Protein AF-A0A918PRM9-F1 (afdb_monomer_lite)

Foldseek 3Di:
DDDDDPVVVVVVVVVVVVVVVVVVVVPPPPQCAQQALQFLVLPADPLCQQLFDGPAPGNVDDDDCVPPLCLVVVLVLLCVLQPVPWDSVLSSCVQPPDDLVVLVVCVVVVVPQPRPGPSVSSVLVSLLSNLVNVLCVQPDDPDPDPPDDDDRDADEDPVSLVSLVVQLVPPPDLSSNLSSLLSNLSNQLRHPPNLVVLVVSCVVCVVSHDPDPSSLVSLQSPLVSCVVVVVLLSNLLSLLVSLQRPSSCVVVSLVSRDADDPVCCVPRRLVVDDALSSNLSSLLSNCSVPNLQVSLLSNCVSAVAHSSNSSSLSNNNSVQSSVLVVDDQDDALVCLLQVSLPSGDLVNQVVLVVSLVVCRYNQSLSSLLSNLLSCSSVLVLVVSLVSLVPDDCVSRPDPLSNVSSLLSNLSSLLSVDPLPDCVSVVVCLVSLCCLPPVVVVVCVVPVVSNRCVVVLLSVLSNQLNSVVVVVNNVSNVLSDDDDDPDVVSVVVSVVVD

pLDDT: mean 87.54, std 14.62, range [32.34, 98.88]

Radius of gyration: 29.49 Å; chains: 1; bounding box: 66×76×80 Å

Organism: NCBI:txid346377

Sequence (497 aa):
MKKLSLKKWLVLSSALLLAGYAIVKACSDIYFYPNSNFTPEAFVEEDYRPLLLSSDFFYTGYDDIHNERFNESIVSQWSDYLGHNVDKQLIDSVLFRADSSLMVSWKSNFEAFPIQSPKAKAANMLDFMLIAKQVETASVNHQIYYWQERDVIRLEEEVLFEQIEKRFRTADHSFMKQRYWFQLIKAYFYSADKQGEIEPFFAATKDQMPKDDLYYQAMSYLAGAYYKQRDFVQSNVLYAEVFDQCTPLRKVALYSYHPQELEVFLQETLPQAKDNELLCALWALQGYYTEELPAIEAIHAIQADSPHLSYLLSRLINKQEWNIQAVNKEESFAENKTSPYTQVDKSMLPIIQKIADAEDTEKPEMWYLALGYMYMMDGQYQKSQDIYQAVSPDLLSSPLAKSQLRLLKLLTSLHMLTGESDEEIERLSEDLRWLYFDLPNETAEGMQDFRYELAFDWSQDFLSTYYKSKNNPIMEELFKGYEAIPAITKMIMAIIM

Secondary structure (DSSP, 8-state):
-----HHHHHHHHHHHHHHHHHHHHHS---------SS-GGGTS-GGGGGGS--SSSSTT-----TTTTTHHHHHHHHHHHHTS-S-HHHHHIIIII--HHHHHHHHHSGGG----S-HHHHHHHHHHHHHHHHHHHHH----SSTTSPP----B--HHHHHHHHHHHHH--SHHHHHHHHHHHHHHHHHBSS-GGGHHHHHHHHGGGS--SHHHHHHHHHHHHHHHHTT-HHHHHHHHHHHHHH-GGGHHHHHHH-----HHHIIIIIGGG--SHHHHHHHHHHHHHHS-HHHHHHHHHHH-TT-THHHHHHHHHHHHHHHHHHTSPPPSSHHHHHHSGGGGS-TTHHHHHHHHHHH--SS-HHHHHHHHHHHHHHTT-HHHHHHHHHHS-GGG--SHHHHHHHHHHHHHHHHHH--SS-THHHHTTHHHHHIIIIIHHHHGGGT-TT---HHHHHHHHHHHHHHHHHTT-HHHHHHT---S---HHHHHHHHHH-

Structure (mmCIF, N/CA/C/O backbone):
data_AF-A0A918PRM9-F1
#
_entry.id   AF-A0A918PRM9-F1
#
loop_
_atom_site.group_PDB
_atom_site.id
_atom_site.type_symbol
_atom_site.label_atom_id
_atom_site.label_alt_id
_atom_site.label_comp_id
_atom_site.label_asym_id
_atom_site.label_entity_id
_atom_site.label_seq_id
_atom_site.pdbx_PDB_ins_code
_atom_site.Cartn_x
_atom_site.Cartn_y
_atom_site.Cartn_z
_atom_site.occupancy
_atom_site.B_iso_or_equiv
_atom_site.auth_seq_id
_atom_site.auth_comp_id
_atom_site.auth_asym_id
_atom_site.auth_atom_id
_atom_site.pdbx_PDB_model_num
ATOM 1 N N . MET A 1 1 ? -17.513 58.852 -29.936 1.00 41.22 1 MET A N 1
ATOM 2 C CA . MET A 1 1 ? -16.833 57.568 -29.643 1.00 41.22 1 MET A CA 1
ATOM 3 C C . MET A 1 1 ? -15.421 57.621 -30.217 1.00 41.22 1 MET A C 1
ATOM 5 O O . MET A 1 1 ? -15.276 57.700 -31.431 1.00 41.22 1 MET A O 1
ATOM 9 N N . LYS A 1 2 ? -14.379 57.703 -29.376 1.00 47.62 2 LYS A N 1
ATOM 10 C CA . LYS A 1 2 ? -12.984 57.771 -29.849 1.00 47.62 2 LYS A CA 1
ATOM 11 C C . LYS A 1 2 ? -12.553 56.374 -30.304 1.00 47.62 2 LYS A C 1
ATOM 13 O O . LYS A 1 2 ? -12.533 55.459 -29.489 1.00 47.62 2 LYS A O 1
ATOM 18 N N . LYS A 1 3 ? -12.237 56.213 -31.595 1.00 53.50 3 LYS A N 1
ATOM 19 C CA . LYS A 1 3 ? -11.688 54.968 -32.155 1.00 53.50 3 LYS A CA 1
ATOM 20 C C . LYS A 1 3 ? -10.365 54.663 -31.447 1.00 53.50 3 LYS A C 1
ATOM 22 O O . LYS A 1 3 ? -9.384 55.378 -31.650 1.00 53.50 3 LYS A O 1
ATOM 27 N N . LEU A 1 4 ? -10.342 53.647 -30.582 1.00 51.38 4 LEU A N 1
ATOM 28 C CA . LEU A 1 4 ? -9.081 53.106 -30.079 1.00 51.38 4 LEU A CA 1
ATOM 29 C C . LEU A 1 4 ? -8.296 52.560 -31.276 1.00 51.38 4 LEU A C 1
ATOM 31 O O . LEU A 1 4 ? -8.842 51.818 -32.090 1.00 51.38 4 LEU A O 1
ATOM 35 N N . SER A 1 5 ? -7.031 52.964 -31.409 1.00 73.06 5 SER A N 1
ATOM 36 C CA . SER A 1 5 ? -6.178 52.489 -32.496 1.00 73.06 5 SER A CA 1
ATOM 37 C C . SER A 1 5 ? -5.883 50.997 -32.328 1.00 73.06 5 SER A C 1
ATOM 39 O O . SER A 1 5 ? -5.757 50.508 -31.205 1.00 73.06 5 SER A O 1
ATOM 41 N N . LEU A 1 6 ? -5.734 50.284 -33.448 1.00 64.50 6 LEU A N 1
ATOM 42 C CA . LEU A 1 6 ? -5.454 48.841 -33.507 1.00 64.50 6 LEU A CA 1
ATOM 43 C C . LEU A 1 6 ? -4.282 48.418 -32.596 1.00 64.50 6 LEU A C 1
ATOM 45 O O . LEU A 1 6 ? -4.310 47.356 -31.987 1.00 64.50 6 LEU A O 1
ATOM 49 N N . LYS A 1 7 ? -3.282 49.298 -32.439 1.00 61.88 7 LYS A N 1
ATOM 50 C CA . LYS A 1 7 ? -2.130 49.097 -31.546 1.00 61.88 7 LYS A CA 1
ATOM 51 C C . LYS A 1 7 ? -2.525 48.976 -30.071 1.00 61.88 7 LYS A C 1
ATOM 53 O O . LYS A 1 7 ? -1.915 48.201 -29.350 1.00 61.88 7 LYS A O 1
ATOM 58 N N . LYS A 1 8 ? -3.543 49.715 -29.616 1.00 68.75 8 LYS A N 1
ATOM 59 C CA . LYS A 1 8 ? -4.032 49.624 -28.230 1.00 68.75 8 LYS A CA 1
ATOM 60 C C . LYS A 1 8 ? -4.811 48.334 -27.989 1.00 68.75 8 LYS A C 1
ATOM 62 O O . LYS A 1 8 ? -4.702 47.786 -26.903 1.00 68.75 8 LYS A O 1
ATOM 67 N N . TRP A 1 9 ? -5.535 47.845 -28.998 1.00 71.56 9 TRP A N 1
ATOM 68 C CA . TRP A 1 9 ? -6.192 46.538 -28.943 1.00 71.56 9 TRP A CA 1
ATOM 69 C C . TRP A 1 9 ? -5.181 45.397 -28.885 1.00 71.56 9 TRP A C 1
ATOM 71 O O . TRP A 1 9 ? -5.321 44.554 -28.015 1.00 71.56 9 TRP A O 1
ATOM 81 N N . LEU A 1 10 ? -4.130 45.436 -29.713 1.00 68.12 10 LEU A N 1
ATOM 82 C CA . LEU A 1 10 ? -3.052 44.439 -29.697 1.00 68.12 10 LEU A CA 1
ATOM 83 C C . LEU A 1 10 ? -2.352 44.356 -28.335 1.00 68.12 10 LEU A C 1
ATOM 85 O O . LEU A 1 10 ? -2.184 43.266 -27.803 1.00 68.12 10 LEU A O 1
ATOM 89 N N . VAL A 1 11 ? -2.014 45.500 -27.731 1.00 75.69 11 VAL A N 1
ATOM 90 C CA . VAL A 1 11 ? -1.387 45.529 -26.398 1.00 75.69 11 VAL A CA 1
ATOM 91 C C . VAL A 1 11 ? -2.332 44.988 -25.320 1.00 75.69 11 VAL A C 1
ATOM 93 O O . VAL A 1 11 ? -1.894 44.225 -24.464 1.00 75.69 11 VAL A O 1
ATOM 96 N N . LEU A 1 12 ? -3.626 45.325 -25.375 1.00 71.06 12 LEU A N 1
ATOM 97 C CA . LEU A 1 12 ? -4.624 44.791 -24.442 1.00 71.06 12 LEU A CA 1
ATOM 98 C C . LEU A 1 12 ? -4.836 43.281 -24.616 1.00 71.06 12 LEU A C 1
ATOM 100 O O . LEU A 1 12 ? -4.897 42.572 -23.618 1.00 71.06 12 LEU A O 1
ATOM 104 N N . SER A 1 13 ? -4.898 42.774 -25.850 1.00 66.19 13 SER A N 1
ATOM 105 C CA . SER A 1 13 ? -5.027 41.337 -26.114 1.00 66.19 13 SER A CA 1
ATOM 106 C C . SER A 1 13 ? -3.778 40.560 -25.705 1.00 66.19 13 SER A C 1
ATOM 108 O O . SER A 1 13 ? -3.904 39.486 -25.131 1.00 66.19 13 SER A O 1
ATOM 110 N N . SER A 1 14 ? -2.577 41.107 -25.919 1.00 68.19 14 SER A N 1
ATOM 111 C CA . SER A 1 14 ? -1.327 40.478 -25.474 1.00 68.19 14 SER A CA 1
ATOM 112 C C . SER A 1 14 ? -1.199 40.474 -23.950 1.00 68.19 14 SER A C 1
ATOM 114 O O . SER A 1 14 ? -0.758 39.481 -23.384 1.00 68.19 14 SER A O 1
ATOM 116 N N . ALA A 1 15 ? -1.633 41.542 -23.271 1.00 69.31 15 ALA A N 1
ATOM 117 C CA . ALA A 1 15 ? -1.662 41.592 -21.810 1.00 69.31 15 ALA A CA 1
ATOM 118 C C . ALA A 1 15 ? -2.692 40.616 -21.215 1.00 69.31 15 ALA A C 1
ATOM 120 O O . ALA A 1 15 ? -2.407 39.976 -20.208 1.00 69.31 15 ALA A O 1
ATOM 121 N N . LEU A 1 16 ? -3.858 40.456 -21.853 1.00 69.00 16 LEU A N 1
ATOM 122 C CA . LEU A 1 16 ? -4.874 39.477 -21.454 1.00 69.00 16 LEU A CA 1
ATOM 123 C C . LEU A 1 16 ? -4.431 38.032 -21.718 1.00 69.00 16 LEU A C 1
ATOM 125 O O . LEU A 1 16 ? -4.710 37.168 -20.896 1.00 69.00 16 LEU A O 1
ATOM 129 N N . LEU A 1 17 ? -3.704 37.770 -22.809 1.00 65.56 17 LEU A N 1
ATOM 130 C CA . LEU A 1 17 ? -3.106 36.459 -23.084 1.00 65.56 17 LEU A CA 1
ATOM 131 C C . LEU A 1 17 ? -1.989 36.121 -22.090 1.00 65.56 17 LEU A C 1
ATOM 133 O O . LEU A 1 17 ? -1.931 34.994 -21.616 1.00 65.56 17 LEU A O 1
ATOM 137 N N . LEU A 1 18 ? -1.145 37.089 -21.721 1.00 61.16 18 LEU A N 1
ATOM 138 C CA . LEU A 1 18 ? -0.106 36.902 -20.701 1.00 61.16 18 LEU A CA 1
ATOM 139 C C . LEU A 1 18 ? -0.696 36.712 -19.299 1.00 61.16 18 LEU A C 1
ATOM 141 O O . LEU A 1 18 ? -0.214 35.868 -18.552 1.00 61.16 18 LEU A O 1
ATOM 145 N N . ALA A 1 19 ? -1.749 37.455 -18.948 1.00 59.47 19 ALA A N 1
ATOM 146 C CA . ALA A 1 19 ? -2.462 37.269 -17.688 1.00 59.47 19 ALA A CA 1
ATOM 147 C C . ALA A 1 19 ? -3.214 35.929 -17.659 1.00 59.47 19 ALA A C 1
ATOM 149 O O . ALA A 1 19 ? -3.168 35.233 -16.653 1.00 59.47 19 ALA A O 1
ATOM 150 N N . GLY A 1 20 ? -3.841 35.531 -18.771 1.00 57.53 20 GLY A N 1
ATOM 151 C CA . GLY A 1 20 ? -4.471 34.220 -18.926 1.00 57.53 20 GLY A CA 1
ATOM 152 C C . GLY A 1 20 ? -3.460 33.079 -18.823 1.00 57.53 20 GLY A C 1
ATOM 153 O O . GLY A 1 20 ? -3.695 32.136 -18.083 1.00 57.53 20 GLY A O 1
ATOM 154 N N . TYR A 1 21 ? -2.300 33.201 -19.473 1.00 51.94 21 TYR A N 1
ATOM 155 C CA . TYR A 1 21 ? -1.199 32.243 -19.357 1.00 51.94 21 TYR A CA 1
ATOM 156 C C . TYR A 1 21 ? -0.639 32.178 -17.931 1.00 51.94 21 TYR A C 1
ATOM 158 O O . TYR A 1 21 ? -0.395 31.091 -17.425 1.00 51.94 21 TYR A O 1
ATOM 166 N N . ALA A 1 22 ? -0.483 33.316 -17.249 1.00 43.38 22 ALA A N 1
ATOM 167 C CA . ALA A 1 22 ? -0.034 33.350 -15.858 1.00 43.38 22 ALA A CA 1
ATOM 168 C C . ALA A 1 22 ? -1.055 32.724 -14.894 1.00 43.38 22 ALA A C 1
ATOM 170 O O . ALA A 1 22 ? -0.648 32.055 -13.954 1.00 43.38 22 ALA A O 1
ATOM 171 N N . ILE A 1 23 ? -2.360 32.895 -15.139 1.00 51.12 23 ILE A N 1
ATOM 172 C CA . ILE A 1 23 ? -3.428 32.255 -14.356 1.00 51.12 23 ILE A CA 1
ATOM 173 C C . ILE A 1 23 ? -3.482 30.751 -14.646 1.00 51.12 23 ILE A C 1
ATOM 175 O O . ILE A 1 23 ? -3.552 29.968 -13.712 1.00 51.12 23 ILE A O 1
ATOM 179 N N . VAL A 1 24 ? -3.371 30.324 -15.909 1.00 50.94 24 VAL A N 1
ATOM 180 C CA . VAL A 1 24 ? -3.314 28.896 -16.272 1.00 50.94 24 VAL A CA 1
ATOM 181 C C . VAL A 1 24 ? -2.068 28.230 -15.685 1.00 50.94 24 VAL A C 1
ATOM 183 O O . VAL A 1 24 ? -2.173 27.138 -15.148 1.00 50.94 24 VAL A O 1
ATOM 186 N N . LYS A 1 25 ? -0.914 28.906 -15.692 1.00 38.50 25 LYS A N 1
ATOM 187 C CA . LYS A 1 25 ? 0.332 28.401 -15.097 1.00 38.50 25 LYS A CA 1
ATOM 188 C C . LYS A 1 25 ? 0.338 28.450 -13.561 1.00 38.50 25 LYS A C 1
ATOM 190 O O . LYS A 1 25 ? 1.081 27.705 -12.938 1.00 38.50 25 LYS A O 1
ATOM 195 N N . ALA A 1 26 ? -0.473 29.319 -12.953 1.00 36.88 26 ALA A N 1
ATOM 196 C CA . ALA A 1 26 ? -0.693 29.364 -11.504 1.00 36.88 26 ALA A CA 1
ATOM 197 C C . ALA A 1 26 ? -1.813 28.416 -11.032 1.00 36.88 26 ALA A C 1
ATOM 199 O O . ALA A 1 26 ? -1.934 28.183 -9.836 1.00 36.88 26 ALA A O 1
ATOM 200 N N . CYS A 1 27 ? -2.625 27.888 -11.954 1.00 37.06 27 CYS A N 1
ATOM 201 C CA . CYS A 1 27 ? -3.660 26.882 -11.695 1.00 37.06 27 CYS A CA 1
ATOM 202 C C . CYS A 1 27 ? -3.309 25.498 -12.257 1.00 37.06 27 CYS A C 1
ATOM 204 O O . CYS A 1 27 ? -4.106 24.574 -12.122 1.00 37.06 27 CYS A O 1
ATOM 206 N N . SER A 1 28 ? -2.141 25.333 -12.876 1.00 32.34 28 SER A N 1
ATOM 207 C CA . SER A 1 28 ? -1.536 24.022 -13.043 1.00 32.34 28 SER A CA 1
ATOM 208 C C . SER A 1 28 ? -0.716 23.754 -11.788 1.00 32.34 28 SER A C 1
ATOM 210 O O . SER A 1 28 ? 0.474 24.075 -11.743 1.00 32.34 28 SER A O 1
ATOM 212 N N . ASP A 1 29 ? -1.344 23.181 -10.765 1.00 32.72 29 ASP A N 1
ATOM 213 C CA . ASP A 1 29 ? -0.601 22.267 -9.906 1.00 32.72 29 ASP A CA 1
ATOM 214 C C . ASP A 1 29 ? -0.132 21.153 -10.845 1.00 32.72 29 ASP A C 1
ATOM 216 O O . ASP A 1 29 ? -0.891 20.265 -11.234 1.00 32.72 29 ASP A O 1
ATOM 220 N N . ILE A 1 30 ? 1.081 21.311 -11.375 1.00 35.06 30 ILE A N 1
ATOM 221 C CA . ILE A 1 30 ? 1.718 20.302 -12.210 1.00 35.06 30 ILE A CA 1
ATOM 222 C C . ILE A 1 30 ? 2.092 19.203 -11.226 1.00 35.06 30 ILE A C 1
ATOM 224 O O . ILE A 1 30 ? 3.171 19.236 -10.639 1.00 35.06 30 ILE A O 1
ATOM 228 N N . TYR A 1 31 ? 1.163 18.277 -10.996 1.00 36.84 31 TYR A N 1
ATOM 229 C CA . TYR A 1 31 ? 1.469 16.998 -10.379 1.00 36.84 31 TYR A CA 1
ATOM 230 C C . TYR A 1 31 ? 2.534 16.349 -11.255 1.00 36.84 31 TYR A C 1
ATOM 232 O O . TYR A 1 31 ? 2.271 15.927 -12.383 1.00 36.84 31 TYR A O 1
ATOM 240 N N . PHE A 1 32 ? 3.773 16.392 -10.778 1.00 43.69 32 PHE A N 1
ATOM 241 C CA . PHE A 1 32 ? 4.922 15.879 -11.497 1.00 43.69 32 PHE A CA 1
ATOM 242 C C . PHE A 1 32 ? 4.991 14.383 -11.215 1.00 43.69 32 PHE A C 1
ATOM 244 O O . PHE A 1 32 ? 5.776 13.921 -10.390 1.00 43.69 32 PHE A O 1
ATOM 251 N N . TYR A 1 33 ? 4.115 13.617 -11.863 1.00 51.03 33 TYR A N 1
ATOM 252 C CA . TYR A 1 33 ? 4.315 12.179 -11.914 1.00 51.03 33 TYR A CA 1
ATOM 253 C C . TYR A 1 33 ? 5.649 11.935 -12.621 1.00 51.03 33 TYR A C 1
ATOM 255 O O . TYR A 1 33 ? 5.865 12.496 -13.699 1.00 51.03 33 TYR A O 1
ATOM 263 N N . PRO A 1 34 ? 6.569 11.151 -12.037 1.00 56.31 34 PRO A N 1
ATOM 264 C CA . PRO A 1 34 ? 7.732 10.722 -12.784 1.00 56.31 34 PRO A CA 1
ATOM 265 C C . PRO A 1 34 ? 7.254 9.981 -14.025 1.00 56.31 34 PRO A C 1
ATOM 267 O O . PRO A 1 34 ? 6.674 8.898 -13.918 1.00 56.31 34 PRO A O 1
ATOM 270 N N . ASN A 1 35 ? 7.496 10.566 -15.198 1.00 71.56 35 ASN A N 1
ATOM 271 C CA . ASN A 1 35 ? 7.352 9.842 -16.449 1.00 71.56 35 ASN A CA 1
ATOM 272 C C . ASN A 1 35 ? 8.240 8.597 -16.336 1.00 71.56 35 ASN A C 1
ATOM 274 O O . ASN A 1 35 ? 9.387 8.675 -15.911 1.00 71.56 35 ASN A O 1
ATOM 278 N N . SER A 1 36 ? 7.709 7.429 -16.641 1.00 84.56 36 SER A N 1
ATOM 279 C CA . SER A 1 36 ? 8.387 6.155 -16.417 1.00 84.56 36 SER A CA 1
ATOM 280 C C . SER A 1 36 ? 8.013 5.226 -17.560 1.00 84.56 36 SER A C 1
ATOM 282 O O . SER A 1 36 ? 6.898 5.308 -18.058 1.00 84.56 36 SER A O 1
ATOM 284 N N . ASN A 1 37 ? 8.924 4.361 -18.000 1.00 89.25 37 ASN A N 1
ATOM 285 C CA . ASN A 1 37 ? 8.579 3.303 -18.948 1.00 89.25 37 ASN A CA 1
ATOM 286 C C . ASN A 1 37 ? 8.136 2.029 -18.239 1.00 89.25 37 ASN A C 1
ATOM 288 O O . ASN A 1 37 ? 7.787 1.072 -18.920 1.00 89.25 37 ASN A O 1
ATOM 292 N N . PHE A 1 38 ? 8.205 1.973 -16.908 1.00 92.06 38 PHE A N 1
ATOM 293 C CA . PHE A 1 38 ? 7.848 0.817 -16.099 1.00 92.06 38 PHE A CA 1
ATOM 294 C C . PHE A 1 38 ? 6.584 1.114 -15.295 1.00 92.06 38 PHE A C 1
ATOM 296 O O . PHE A 1 38 ? 6.655 1.728 -14.234 1.00 92.06 38 PHE A O 1
ATOM 303 N N . THR A 1 39 ? 5.435 0.678 -15.814 1.00 91.94 39 THR A N 1
ATOM 304 C CA . THR A 1 39 ? 4.099 0.926 -15.252 1.00 91.94 39 THR A CA 1
ATOM 305 C C . THR A 1 39 ? 3.840 0.036 -14.029 1.00 91.94 39 THR A C 1
ATOM 307 O O . THR A 1 39 ? 3.601 -1.164 -14.205 1.00 91.94 39 THR A O 1
ATOM 310 N N . PRO A 1 40 ? 3.849 0.564 -12.790 1.00 91.38 40 PRO A N 1
ATOM 311 C CA . PRO A 1 40 ? 3.614 -0.249 -11.599 1.00 91.38 40 PRO A CA 1
ATOM 312 C C . PRO A 1 40 ? 2.209 -0.851 -11.541 1.00 91.38 40 PRO A C 1
ATOM 314 O O . PRO A 1 40 ? 2.041 -1.976 -11.079 1.00 91.38 40 PRO A O 1
ATOM 317 N N . GLU A 1 41 ? 1.203 -0.137 -12.048 1.00 91.75 41 GLU A N 1
ATOM 318 C CA . GLU A 1 41 ? -0.212 -0.530 -12.034 1.00 91.75 41 GLU A CA 1
ATOM 319 C C . GLU A 1 41 ? -0.469 -1.818 -12.837 1.00 91.75 41 GLU A C 1
ATOM 321 O O . GLU A 1 41 ? -1.508 -2.457 -12.691 1.00 91.75 41 GLU A O 1
ATOM 326 N N . ALA A 1 42 ? 0.489 -2.246 -13.668 1.00 91.00 42 ALA A N 1
ATOM 327 C CA . ALA A 1 42 ? 0.426 -3.523 -14.369 1.00 91.00 42 ALA A CA 1
ATOM 328 C C . ALA A 1 42 ? 0.563 -4.735 -13.432 1.00 91.00 42 ALA A C 1
ATOM 330 O O . ALA A 1 42 ? 0.077 -5.814 -13.783 1.00 91.00 42 ALA A O 1
ATOM 331 N N . PHE A 1 43 ? 1.216 -4.561 -12.275 1.00 91.25 43 PHE A N 1
ATOM 332 C CA . PHE A 1 43 ? 1.619 -5.654 -11.383 1.00 91.25 43 PHE A CA 1
ATOM 333 C C . PHE A 1 43 ? 1.375 -5.382 -9.899 1.00 91.25 43 PHE A C 1
ATOM 335 O O . PHE A 1 43 ? 1.355 -6.327 -9.120 1.00 91.25 43 PHE A O 1
ATOM 342 N N . VAL A 1 44 ? 1.211 -4.139 -9.460 1.00 92.94 44 VAL A N 1
ATOM 343 C CA . VAL A 1 44 ? 1.011 -3.819 -8.042 1.00 92.94 44 VAL A CA 1
ATOM 344 C C . VAL A 1 44 ? -0.478 -3.836 -7.711 1.00 92.94 44 VAL A C 1
ATOM 346 O O . VAL A 1 44 ? -1.283 -3.260 -8.434 1.00 92.94 44 VAL A O 1
ATOM 349 N N . GLU A 1 45 ? -0.839 -4.510 -6.618 1.00 91.88 45 GLU A N 1
ATOM 350 C CA . GLU A 1 45 ? -2.222 -4.557 -6.131 1.00 91.88 45 GLU A CA 1
ATOM 351 C C . GLU A 1 45 ? -2.738 -3.163 -5.747 1.00 91.88 45 GLU A C 1
ATOM 353 O O . GLU A 1 45 ? -1.987 -2.324 -5.238 1.00 91.88 45 GLU A O 1
ATOM 358 N N . GLU A 1 46 ? -4.042 -2.938 -5.922 1.00 90.75 46 GLU A N 1
ATOM 359 C CA . GLU A 1 46 ? -4.676 -1.628 -5.708 1.00 90.75 46 GLU A CA 1
ATOM 360 C C . GLU A 1 46 ? -4.449 -1.094 -4.285 1.00 90.75 46 GLU A C 1
ATOM 362 O O . GLU A 1 46 ? -4.179 0.089 -4.083 1.00 90.75 46 GLU A O 1
ATOM 367 N N . ASP A 1 47 ? -4.438 -1.977 -3.286 1.00 92.00 47 ASP A N 1
ATOM 368 C CA . ASP A 1 47 ? -4.218 -1.580 -1.897 1.00 92.00 47 ASP A CA 1
ATOM 369 C C . ASP A 1 47 ? -2.790 -1.042 -1.628 1.00 92.00 47 ASP A C 1
ATOM 371 O O . ASP A 1 47 ? -2.537 -0.419 -0.590 1.00 92.00 47 ASP A O 1
ATOM 375 N N . TYR A 1 48 ? -1.835 -1.296 -2.529 1.00 95.00 48 TYR A N 1
ATOM 376 C CA . TYR A 1 48 ? -0.475 -0.746 -2.494 1.00 95.00 48 TYR A CA 1
ATOM 377 C C . TYR A 1 48 ? -0.294 0.456 -3.424 1.00 95.00 48 TYR A C 1
ATOM 379 O O . TYR A 1 48 ? 0.733 1.134 -3.346 1.00 95.00 48 TYR A O 1
ATOM 387 N N . ARG A 1 49 ? -1.291 0.775 -4.261 1.00 92.81 49 ARG A N 1
ATOM 388 C CA . ARG A 1 49 ? -1.250 1.895 -5.208 1.00 92.81 49 ARG A CA 1
ATOM 389 C C . ARG A 1 49 ? -0.807 3.218 -4.570 1.00 92.81 49 ARG A C 1
ATOM 391 O O . ARG A 1 49 ? 0.021 3.895 -5.174 1.00 92.81 49 ARG A O 1
ATOM 398 N N . PRO A 1 50 ? -1.234 3.606 -3.349 1.00 93.38 50 PRO A N 1
ATOM 399 C CA . PRO A 1 50 ? -0.774 4.862 -2.755 1.00 93.38 50 PRO A CA 1
ATOM 400 C C . PRO A 1 50 ? 0.723 4.913 -2.428 1.00 93.38 50 PRO A C 1
ATOM 402 O O . PRO A 1 50 ? 1.250 6.004 -2.229 1.00 93.38 50 PRO A O 1
ATOM 405 N N . LEU A 1 51 ? 1.393 3.761 -2.351 1.00 94.88 51 LEU A N 1
ATOM 406 C CA . LEU A 1 51 ? 2.798 3.625 -1.967 1.00 94.88 51 LEU A CA 1
ATOM 407 C C . LEU A 1 51 ? 3.732 3.634 -3.186 1.00 94.88 51 LEU A C 1
ATOM 409 O O . LEU A 1 51 ? 4.952 3.570 -3.030 1.00 94.88 51 LEU A O 1
ATOM 413 N N . LEU A 1 52 ? 3.192 3.698 -4.403 1.00 93.88 52 LEU A N 1
ATOM 414 C CA . LEU A 1 52 ? 3.994 3.841 -5.614 1.00 93.88 52 LEU A CA 1
ATOM 415 C C . LEU A 1 52 ? 4.808 5.145 -5.586 1.00 93.88 52 LEU A C 1
ATOM 417 O O . LEU A 1 52 ? 4.513 6.070 -4.827 1.00 93.88 52 LEU A O 1
ATOM 421 N N . LEU A 1 53 ? 5.873 5.211 -6.389 1.00 91.06 53 LEU A N 1
ATOM 422 C CA . LEU A 1 53 ? 6.727 6.397 -6.433 1.00 91.06 53 LEU A CA 1
ATOM 423 C C . LEU A 1 53 ? 5.930 7.610 -6.941 1.00 91.06 53 LEU A C 1
ATOM 425 O O . LEU A 1 53 ? 5.248 7.530 -7.961 1.00 91.06 53 LEU A O 1
ATOM 429 N N . SER A 1 54 ? 6.038 8.734 -6.234 1.00 87.06 54 SER A N 1
ATOM 430 C CA . SER A 1 54 ? 5.341 9.985 -6.538 1.00 87.06 54 SER A CA 1
ATOM 431 C C . SER A 1 54 ? 6.177 11.185 -6.096 1.00 87.06 54 SER A C 1
ATOM 433 O O . SER A 1 54 ? 7.044 11.049 -5.231 1.00 87.06 54 SER A O 1
ATOM 435 N N . SER A 1 55 ? 5.915 12.358 -6.681 1.00 80.56 55 SER A N 1
ATOM 436 C CA . SER A 1 55 ? 6.425 13.635 -6.166 1.00 80.56 55 SER A CA 1
ATOM 437 C C . SER A 1 55 ? 5.763 14.032 -4.844 1.00 80.56 55 SER A C 1
ATOM 439 O O . SER A 1 55 ? 6.366 14.735 -4.035 1.00 80.56 55 SER A O 1
ATOM 441 N N . ASP A 1 56 ? 4.522 13.587 -4.640 1.00 84.31 56 ASP A N 1
ATOM 442 C CA . ASP A 1 56 ? 3.802 13.727 -3.380 1.00 84.31 56 ASP A CA 1
ATOM 443 C C . ASP A 1 56 ? 4.153 12.586 -2.422 1.00 84.31 56 ASP A C 1
ATOM 445 O O . ASP A 1 56 ? 4.688 11.551 -2.817 1.00 84.31 56 ASP A O 1
ATOM 449 N N . PHE A 1 57 ? 3.798 12.742 -1.142 1.00 85.56 57 PHE A N 1
ATOM 450 C CA . PHE A 1 57 ? 4.048 11.695 -0.147 1.00 85.56 57 PHE A CA 1
ATOM 451 C C . PHE A 1 57 ? 3.344 10.370 -0.486 1.00 85.56 57 PHE A C 1
ATOM 453 O O . PHE A 1 57 ? 3.871 9.312 -0.162 1.00 85.56 57 PHE A O 1
ATOM 460 N N . PHE A 1 58 ? 2.179 10.426 -1.138 1.00 91.06 58 PHE A N 1
ATOM 461 C CA . PHE A 1 58 ? 1.472 9.260 -1.662 1.00 91.06 58 PHE A CA 1
ATOM 462 C C . PHE A 1 58 ? 1.145 9.462 -3.141 1.00 91.06 58 PHE A C 1
ATOM 464 O O . PHE A 1 58 ? 0.795 10.563 -3.568 1.00 91.06 58 PHE A O 1
ATOM 471 N N . TYR A 1 59 ? 1.166 8.377 -3.908 1.00 88.00 59 TYR A N 1
ATOM 472 C CA . TYR A 1 59 ? 0.831 8.381 -5.335 1.00 88.00 59 TYR A CA 1
ATOM 473 C C . TYR A 1 59 ? -0.620 8.786 -5.627 1.00 88.00 59 TYR A C 1
ATOM 475 O O . TYR A 1 59 ? -0.902 9.447 -6.623 1.00 88.00 59 TYR A O 1
ATOM 483 N N . THR A 1 60 ? -1.542 8.472 -4.718 1.00 87.50 60 THR A N 1
ATOM 484 C CA . THR A 1 60 ? -2.962 8.845 -4.822 1.00 87.50 60 THR A CA 1
ATOM 485 C C . THR A 1 60 ? -3.271 10.214 -4.199 1.00 87.50 60 THR A C 1
ATOM 487 O O . THR A 1 60 ? -4.422 10.477 -3.858 1.00 87.50 60 THR A O 1
ATOM 490 N N . GLY A 1 61 ? -2.258 11.052 -3.960 1.00 85.75 61 GLY A N 1
ATOM 491 C CA . GLY A 1 61 ? -2.405 12.324 -3.252 1.00 85.75 61 GLY A CA 1
ATOM 492 C C . GLY A 1 61 ? -2.595 12.174 -1.737 1.00 85.75 61 GLY A C 1
ATOM 493 O O . GLY A 1 61 ? -2.459 11.090 -1.161 1.00 85.75 61 GLY A O 1
ATOM 494 N N . TYR A 1 62 ? -2.884 13.292 -1.069 1.00 82.69 62 TYR A N 1
ATOM 495 C CA . TYR A 1 62 ? -3.002 13.352 0.390 1.00 82.69 62 TYR A CA 1
ATOM 496 C C . TYR A 1 62 ? -4.073 12.409 0.954 1.00 82.69 62 TYR A C 1
ATOM 498 O O . TYR A 1 62 ? -5.020 12.002 0.286 1.00 82.69 62 TYR A O 1
ATOM 506 N N . ASP A 1 63 ? -3.919 12.047 2.225 1.00 84.69 63 ASP A N 1
ATOM 507 C CA . ASP A 1 63 ? -4.943 11.305 2.947 1.00 84.69 63 ASP A CA 1
ATOM 508 C C . ASP A 1 63 ? -5.980 12.277 3.529 1.00 84.69 63 ASP A C 1
ATOM 510 O O . ASP A 1 63 ? -5.716 12.931 4.528 1.00 84.69 63 ASP A O 1
ATOM 514 N N . ASP A 1 64 ? -7.140 12.416 2.890 1.00 83.88 64 ASP A N 1
ATOM 515 C CA . ASP A 1 64 ? -8.175 13.407 3.232 1.00 83.88 64 ASP A CA 1
ATOM 516 C C . ASP A 1 64 ? -9.459 12.792 3.823 1.00 83.88 64 ASP A C 1
ATOM 518 O O . ASP A 1 64 ? -10.273 13.485 4.432 1.00 83.88 64 ASP A O 1
ATOM 522 N N . ILE A 1 65 ? -9.605 11.469 3.756 1.00 86.56 65 ILE A N 1
ATOM 523 C CA . ILE A 1 65 ? -10.779 10.727 4.244 1.00 86.56 65 ILE A CA 1
ATOM 524 C C . ILE A 1 65 ? -10.712 10.343 5.734 1.00 86.56 65 ILE A C 1
ATOM 526 O O . ILE A 1 65 ? -11.381 9.406 6.167 1.00 86.56 65 ILE A O 1
ATOM 530 N N . HIS A 1 66 ? -9.915 11.033 6.556 1.00 85.31 66 HIS A N 1
ATOM 531 C CA . HIS A 1 66 ? -9.648 10.633 7.949 1.00 85.31 66 HIS A CA 1
ATOM 532 C C . HIS A 1 66 ? -10.905 10.436 8.815 1.00 85.31 66 HIS A C 1
ATOM 534 O O . HIS A 1 66 ? -10.939 9.522 9.638 1.00 85.31 66 HIS A O 1
ATOM 540 N N . ASN A 1 67 ? -11.931 11.276 8.638 1.00 87.56 67 ASN A N 1
ATOM 541 C CA . ASN A 1 67 ? -13.176 11.186 9.409 1.00 87.56 67 ASN A CA 1
ATOM 542 C C . ASN A 1 67 ? -14.144 10.124 8.863 1.00 87.56 67 ASN A C 1
ATOM 544 O O . ASN A 1 67 ? -15.021 9.683 9.598 1.00 87.56 67 ASN A O 1
ATOM 548 N N . GLU A 1 68 ? -14.016 9.748 7.589 1.00 91.19 68 GLU A N 1
ATOM 549 C CA . GLU A 1 68 ? -15.055 9.010 6.857 1.00 91.19 68 GLU A CA 1
ATOM 550 C C . GLU A 1 68 ? -14.607 7.624 6.381 1.00 91.19 68 GLU A C 1
ATOM 552 O O . GLU A 1 68 ? -15.445 6.815 5.990 1.00 91.19 68 GLU A O 1
ATOM 557 N N . ARG A 1 69 ? -13.305 7.317 6.475 1.00 92.94 69 ARG A N 1
ATOM 558 C CA . ARG A 1 69 ? -12.662 6.078 6.000 1.00 92.94 69 ARG A CA 1
ATOM 559 C C . ARG A 1 69 ? -13.422 4.798 6.349 1.00 92.94 69 ARG A C 1
ATOM 561 O O . ARG A 1 69 ? -13.441 3.865 5.557 1.00 92.94 69 ARG A O 1
ATOM 568 N N . PHE A 1 70 ? -14.026 4.746 7.534 1.00 95.12 70 PHE A N 1
ATOM 569 C CA . PHE A 1 70 ? -14.723 3.564 8.045 1.00 95.12 70 PHE A CA 1
ATOM 570 C C . PHE A 1 70 ? -16.246 3.704 8.052 1.00 95.12 70 PHE A C 1
ATOM 572 O O . PHE A 1 70 ? -16.923 2.833 8.590 1.00 95.12 70 PHE A O 1
ATOM 579 N N . ASN A 1 71 ? -16.819 4.773 7.493 1.00 95.50 71 ASN A N 1
ATOM 580 C CA . ASN A 1 71 ? -18.259 5.017 7.591 1.00 95.50 71 ASN A CA 1
ATOM 581 C C . ASN A 1 71 ? -19.071 3.865 6.996 1.00 95.50 71 ASN A C 1
ATOM 583 O O . ASN A 1 71 ? -20.012 3.389 7.632 1.00 95.50 71 ASN A O 1
ATOM 587 N N . GLU A 1 72 ? -18.673 3.363 5.826 1.00 95.31 72 GLU A N 1
ATOM 588 C CA . GLU A 1 72 ? -19.356 2.244 5.177 1.00 95.31 72 GLU A CA 1
ATOM 589 C C . GLU A 1 72 ? -19.295 0.962 6.022 1.00 95.31 72 GLU A C 1
ATOM 591 O O . GLU A 1 72 ? -20.334 0.342 6.282 1.00 95.31 72 GLU A O 1
ATOM 596 N N . SER A 1 73 ? -18.106 0.586 6.509 1.00 95.19 73 SER A N 1
ATOM 597 C CA . SER A 1 73 ? -17.944 -0.623 7.324 1.00 95.19 73 SER A CA 1
ATOM 598 C C . SER A 1 73 ? -18.679 -0.495 8.661 1.00 95.19 73 SER A C 1
ATOM 600 O O . SER A 1 73 ? -19.396 -1.415 9.059 1.00 95.19 73 SER A O 1
ATOM 602 N N . ILE A 1 74 ? -18.621 0.671 9.310 1.00 96.50 74 ILE A N 1
ATOM 603 C CA . ILE A 1 74 ? -19.366 0.975 10.537 1.00 96.50 74 ILE A CA 1
ATOM 604 C C . ILE A 1 74 ? -20.879 0.855 10.302 1.00 96.50 74 ILE A C 1
ATOM 606 O O . ILE A 1 74 ? -21.565 0.208 11.100 1.00 96.50 74 ILE A O 1
ATOM 610 N N . VAL A 1 75 ? -21.414 1.437 9.222 1.00 97.56 75 VAL A N 1
ATOM 611 C CA . VAL A 1 75 ? -22.844 1.355 8.875 1.00 97.56 75 VAL A CA 1
ATOM 612 C C . VAL A 1 75 ? -23.257 -0.087 8.616 1.00 97.56 75 VAL A C 1
ATOM 614 O O . VAL A 1 75 ? -24.305 -0.513 9.109 1.00 97.56 75 VAL A O 1
ATOM 617 N N . SER A 1 76 ? -22.441 -0.859 7.893 1.00 96.25 76 SER A N 1
ATOM 618 C CA . SER A 1 76 ? -22.729 -2.273 7.644 1.00 96.25 76 SER A CA 1
ATOM 619 C C . SER A 1 76 ? -22.781 -3.065 8.948 1.00 96.25 76 SER A C 1
ATOM 621 O O . SER A 1 76 ? -23.788 -3.707 9.227 1.00 96.25 76 SER A O 1
ATOM 623 N N . GLN A 1 77 ? -21.774 -2.923 9.810 1.00 96.38 77 GLN A N 1
ATOM 624 C CA . GLN A 1 77 ? -21.736 -3.600 11.105 1.00 96.38 77 GLN A CA 1
ATOM 625 C C . GLN A 1 77 ? -22.945 -3.237 11.991 1.00 96.38 77 GLN A C 1
ATOM 627 O O . GLN A 1 77 ? -23.537 -4.106 12.635 1.00 96.38 77 GLN A O 1
ATOM 632 N N . TRP A 1 78 ? -23.347 -1.960 12.038 1.00 97.56 78 TRP A N 1
ATOM 633 C CA . TRP A 1 78 ? -24.552 -1.546 12.766 1.00 97.56 78 TRP A CA 1
ATOM 634 C C . TRP A 1 78 ? -25.834 -2.099 12.148 1.00 97.56 78 TRP A C 1
ATOM 636 O O . TRP A 1 78 ? -26.723 -2.506 12.895 1.00 97.56 78 TRP A O 1
ATOM 646 N N . SER A 1 79 ? -25.932 -2.162 10.819 1.00 96.94 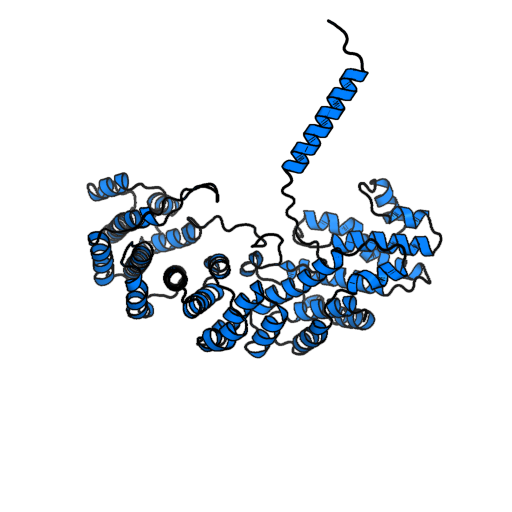79 SER A N 1
ATOM 647 C CA . SER A 1 79 ? -27.062 -2.795 10.130 1.00 96.94 79 SER A CA 1
ATOM 648 C C . SER A 1 79 ? -27.201 -4.262 10.540 1.00 96.94 79 SER A C 1
ATOM 650 O O . SER A 1 79 ? -28.290 -4.689 10.936 1.00 96.94 79 SER A O 1
ATOM 652 N N . ASP A 1 80 ? -26.088 -4.995 10.573 1.00 95.75 80 ASP A N 1
ATOM 653 C CA . ASP A 1 80 ? -26.046 -6.401 10.978 1.00 95.75 80 ASP A CA 1
ATOM 654 C C . ASP A 1 80 ? -26.497 -6.570 12.435 1.00 95.75 80 ASP A C 1
ATOM 656 O O . ASP A 1 80 ? -27.390 -7.364 12.749 1.00 95.75 80 ASP A O 1
ATOM 660 N N . TYR A 1 81 ? -25.963 -5.743 13.340 1.00 96.81 81 TYR A N 1
ATOM 661 C CA . TYR A 1 81 ? -26.364 -5.761 14.744 1.00 96.81 81 TYR A CA 1
ATOM 662 C C . TYR A 1 81 ? -27.847 -5.423 14.932 1.00 96.81 81 TYR A C 1
ATOM 664 O O . TYR A 1 81 ? -28.518 -6.078 15.731 1.00 96.81 81 TYR A O 1
ATOM 672 N N . LEU A 1 82 ? -28.392 -4.452 14.195 1.00 96.25 82 LEU A N 1
ATOM 673 C CA . LEU A 1 82 ? -29.790 -4.018 14.296 1.00 96.25 82 LEU A CA 1
ATOM 674 C C . LEU A 1 82 ? -30.783 -4.979 13.617 1.00 96.25 82 LEU A C 1
ATOM 676 O O . LEU A 1 82 ? -31.980 -4.903 13.912 1.00 96.25 82 LEU A O 1
ATOM 680 N N . GLY A 1 83 ? -30.307 -5.917 12.790 1.00 90.69 83 GLY A N 1
ATOM 681 C CA . GLY A 1 83 ? -31.109 -6.975 12.163 1.00 90.69 83 GLY A CA 1
ATOM 682 C C . GLY A 1 83 ? -31.447 -6.759 10.683 1.00 90.69 83 GLY A C 1
ATOM 683 O O . GLY A 1 83 ? -32.504 -7.216 10.256 1.00 90.69 83 GLY A O 1
ATOM 684 N N . HIS A 1 84 ? -30.589 -6.063 9.927 1.00 87.62 84 HIS A N 1
ATOM 685 C CA . HIS A 1 84 ? -30.603 -5.825 8.466 1.00 87.62 84 HIS A CA 1
ATOM 686 C C . HIS A 1 84 ? -31.830 -5.127 7.848 1.00 87.62 84 HIS A C 1
ATOM 688 O O . HIS A 1 84 ? -31.737 -4.605 6.744 1.00 87.62 84 HIS A O 1
ATOM 694 N N . ASN A 1 85 ? -32.968 -5.070 8.539 1.00 89.44 85 ASN A N 1
ATOM 695 C CA . ASN A 1 85 ? -34.193 -4.432 8.039 1.00 89.44 85 ASN A CA 1
ATOM 696 C C . ASN A 1 85 ? -34.188 -2.904 8.195 1.00 89.44 85 ASN A C 1
ATOM 698 O O . ASN A 1 85 ? -35.092 -2.229 7.707 1.00 89.44 85 ASN A O 1
ATOM 702 N N . VAL A 1 86 ? -33.202 -2.360 8.911 1.00 93.19 86 VAL A N 1
ATOM 703 C CA . VAL A 1 86 ? -33.036 -0.916 9.077 1.00 93.19 86 VAL A CA 1
ATOM 704 C C . VAL A 1 86 ? -32.259 -0.376 7.881 1.00 93.19 86 VAL A C 1
ATOM 706 O O . VAL A 1 86 ? -31.168 -0.862 7.582 1.00 93.19 86 VAL A O 1
ATOM 709 N N . ASP A 1 87 ? -32.815 0.645 7.231 1.00 94.69 87 ASP A N 1
ATOM 710 C CA . ASP A 1 87 ? -32.184 1.336 6.108 1.00 94.69 87 ASP A CA 1
ATOM 711 C C . ASP A 1 87 ? -30.778 1.844 6.482 1.00 94.69 87 ASP A C 1
ATOM 713 O O . ASP A 1 87 ? -30.600 2.576 7.459 1.00 94.69 87 ASP A O 1
ATOM 717 N N . LYS A 1 88 ? -29.773 1.465 5.684 1.00 96.25 88 LYS A N 1
ATOM 718 C CA . LYS A 1 88 ? -28.377 1.877 5.870 1.00 96.25 88 LYS A CA 1
ATOM 719 C C . LYS A 1 88 ? -28.203 3.396 5.771 1.00 96.25 88 LYS A C 1
ATOM 721 O O . LYS A 1 88 ? -27.394 3.940 6.515 1.00 96.25 88 LYS A O 1
ATOM 726 N N . GLN A 1 89 ? -28.984 4.091 4.937 1.00 96.44 89 GLN A N 1
ATOM 727 C CA . GLN A 1 89 ? -28.933 5.560 4.856 1.00 96.44 89 GLN A CA 1
ATOM 728 C C . GLN A 1 89 ? -29.439 6.213 6.145 1.00 96.44 89 GLN A C 1
ATOM 730 O O . GLN A 1 89 ? -28.902 7.225 6.600 1.00 96.44 89 GLN A O 1
ATOM 735 N N . LEU A 1 90 ? -30.449 5.609 6.775 1.00 96.75 90 LEU A N 1
ATOM 736 C CA . LEU A 1 90 ? -30.932 6.062 8.070 1.00 96.75 90 LEU A CA 1
ATOM 737 C C . LEU A 1 90 ? -29.879 5.826 9.161 1.00 96.75 90 LEU A C 1
ATOM 739 O O . LEU A 1 90 ? -29.628 6.733 9.952 1.00 96.75 90 LEU A O 1
ATOM 743 N N . ILE A 1 91 ? -29.229 4.658 9.175 1.00 97.69 91 ILE A N 1
ATOM 744 C CA . ILE A 1 91 ? -28.127 4.356 10.106 1.00 97.69 91 ILE A CA 1
ATOM 745 C C . ILE A 1 91 ? -26.986 5.372 9.946 1.00 97.69 91 ILE A C 1
ATOM 747 O O . ILE A 1 91 ? -26.558 5.942 10.948 1.00 97.69 91 ILE A O 1
ATOM 751 N N . ASP A 1 92 ? -26.545 5.644 8.714 1.00 97.31 92 ASP A N 1
ATOM 752 C CA . ASP A 1 92 ? -25.531 6.663 8.396 1.00 97.31 92 ASP A CA 1
ATOM 753 C C . ASP A 1 92 ? -25.907 8.034 8.973 1.00 97.31 92 ASP A C 1
ATOM 755 O O . ASP A 1 92 ? -25.141 8.639 9.726 1.00 97.31 92 ASP A O 1
ATOM 759 N N . SER A 1 93 ? -27.133 8.490 8.692 1.00 96.06 93 SER A N 1
ATOM 760 C CA . SER A 1 93 ? -27.609 9.794 9.158 1.00 96.06 93 SER A CA 1
ATOM 761 C C . SER A 1 93 ? -27.622 9.904 10.686 1.00 96.06 93 SER A C 1
ATOM 763 O O . SER A 1 93 ? -27.251 10.936 11.243 1.00 96.06 93 SER A O 1
ATOM 765 N N . VAL A 1 94 ? -28.003 8.825 11.372 1.00 95.62 94 VAL A N 1
ATOM 766 C CA . VAL A 1 94 ? -28.083 8.776 12.832 1.00 95.62 94 VAL A CA 1
ATOM 767 C C . VAL A 1 94 ? -26.690 8.724 13.463 1.00 95.62 94 VAL A C 1
ATOM 769 O O . VAL A 1 94 ? -26.472 9.386 14.473 1.00 95.62 94 VAL A O 1
ATOM 772 N N . LEU A 1 95 ? -25.742 7.988 12.877 1.00 95.25 95 LEU A N 1
ATOM 773 C CA . LEU A 1 95 ? -24.379 7.876 13.403 1.00 95.25 95 LEU A CA 1
ATOM 774 C C . LEU A 1 95 ? -23.565 9.157 13.189 1.00 95.25 95 LEU A C 1
ATOM 776 O O . LEU A 1 95 ? -22.954 9.675 14.126 1.00 95.25 95 LEU A O 1
ATOM 780 N N . PHE A 1 96 ? -23.562 9.678 11.963 1.00 93.06 96 PHE A N 1
ATOM 781 C CA . PHE A 1 96 ? -22.578 10.681 11.555 1.00 93.06 96 PHE A CA 1
ATOM 782 C C . PHE A 1 96 ? -23.144 12.097 11.440 1.00 93.06 96 PHE A C 1
ATOM 784 O O . PHE A 1 96 ? -22.377 13.054 11.508 1.00 93.06 96 PHE A O 1
ATOM 791 N N . ARG A 1 97 ? -24.470 12.263 11.319 1.00 91.69 97 ARG A N 1
ATOM 792 C CA . ARG A 1 97 ? -25.099 13.582 11.090 1.00 91.69 97 ARG A CA 1
ATOM 793 C C . ARG A 1 97 ? -25.959 14.077 12.249 1.00 91.69 97 ARG A C 1
ATOM 795 O O . ARG A 1 97 ? -26.210 15.276 12.335 1.00 91.69 97 ARG A O 1
ATOM 802 N N . ALA A 1 98 ? -26.421 13.191 13.131 1.00 92.88 98 ALA A N 1
ATOM 803 C CA . ALA A 1 98 ? -27.187 13.595 14.304 1.00 92.88 98 ALA A CA 1
ATOM 804 C C . ALA A 1 98 ? -26.295 14.319 15.325 1.00 92.88 98 ALA A C 1
ATOM 806 O O . ALA A 1 98 ? -25.209 13.846 15.670 1.00 92.88 98 ALA A O 1
ATOM 807 N N . ASP A 1 99 ? -26.776 15.450 15.839 1.00 91.06 99 ASP A N 1
ATOM 808 C CA . ASP A 1 99 ? -26.108 16.182 16.912 1.00 91.06 99 ASP A CA 1
ATOM 809 C C . ASP A 1 99 ? -26.494 15.658 18.308 1.00 91.06 99 ASP A C 1
ATOM 811 O O . ASP A 1 99 ? -27.480 14.935 18.499 1.00 91.06 99 ASP A O 1
ATOM 815 N N . SER A 1 100 ? -25.716 16.055 19.317 1.00 90.81 100 SER A N 1
ATOM 816 C CA . SER A 1 100 ? -25.916 15.628 20.704 1.00 90.81 100 SER A CA 1
ATOM 817 C C . SER A 1 100 ? -27.278 16.040 21.278 1.00 90.81 100 SER A C 1
ATOM 819 O O . SER A 1 100 ? -27.830 15.320 22.110 1.00 90.81 100 SER A O 1
ATOM 821 N N . SER A 1 101 ? -27.852 17.168 20.845 1.00 92.56 101 SER A N 1
ATOM 822 C CA . SER A 1 101 ? -29.151 17.642 21.341 1.00 92.56 101 SER A CA 1
ATOM 823 C C . SER A 1 101 ? -30.293 16.742 20.864 1.00 92.56 101 SER A C 1
ATOM 825 O O . SER A 1 101 ? -31.181 16.384 21.645 1.00 92.56 101 SER A O 1
ATOM 827 N N . LEU A 1 102 ? -30.217 16.290 19.610 1.00 94.25 102 LEU A N 1
ATOM 828 C CA . LEU A 1 102 ? -31.162 15.350 19.029 1.00 94.25 102 LEU A CA 1
ATOM 829 C C . LEU A 1 102 ? -31.081 13.989 19.731 1.00 94.25 102 LEU A C 1
ATOM 831 O O . LEU A 1 102 ? -32.111 13.420 20.096 1.00 94.25 102 LEU A O 1
ATOM 835 N N . MET A 1 103 ? -29.868 13.513 20.024 1.00 93.81 103 MET A N 1
ATOM 836 C CA . MET A 1 103 ? -29.662 12.267 20.770 1.00 93.81 103 MET A CA 1
ATOM 837 C C . MET A 1 103 ? -30.223 12.327 22.197 1.00 93.81 103 MET A C 1
ATOM 839 O O . MET A 1 103 ? -30.868 11.378 22.647 1.00 93.81 103 MET A O 1
ATOM 843 N N . VAL A 1 104 ? -30.040 13.444 22.910 1.00 94.38 104 VAL A N 1
ATOM 844 C CA . VAL A 1 104 ? -30.631 13.651 24.248 1.00 94.38 104 VAL A CA 1
ATOM 845 C C . VAL A 1 104 ? -32.162 13.687 24.181 1.00 94.38 104 VAL A C 1
ATOM 847 O O . VAL A 1 104 ? -32.838 13.131 25.056 1.00 94.38 104 VAL A O 1
ATOM 850 N N . SER A 1 105 ? -32.725 14.280 23.124 1.00 95.56 105 SER A N 1
ATOM 851 C CA . SER A 1 105 ? -34.172 14.288 22.887 1.00 95.56 105 SER A CA 1
ATOM 852 C C . SER A 1 105 ? -34.715 12.874 22.669 1.00 95.56 105 SER A C 1
ATOM 854 O O . SER A 1 105 ? -35.650 12.462 23.358 1.00 95.56 105 SER A O 1
ATOM 856 N N . TRP A 1 106 ? -34.066 12.074 21.815 1.00 96.38 106 TRP A N 1
ATOM 857 C CA . TRP A 1 106 ? -34.399 10.657 21.634 1.00 96.38 106 TRP A CA 1
ATOM 858 C C . TRP A 1 106 ? -34.241 9.850 22.919 1.00 96.38 106 TRP A C 1
ATOM 860 O O . TRP A 1 106 ? -35.037 8.958 23.189 1.00 96.38 106 TRP A O 1
ATOM 870 N N . LYS A 1 107 ? -33.255 10.166 23.762 1.00 94.12 107 LYS A N 1
ATOM 871 C CA . LYS A 1 107 ? -33.090 9.475 25.046 1.00 94.12 107 LYS A CA 1
ATOM 872 C C . LYS A 1 107 ? -34.246 9.763 26.003 1.00 94.12 107 LYS A C 1
ATOM 874 O O . LYS A 1 107 ? -34.672 8.867 26.730 1.00 94.12 107 LYS A O 1
ATOM 879 N N . SER A 1 108 ? -34.758 10.991 25.976 1.00 94.94 108 SER A N 1
ATOM 880 C CA . SER A 1 108 ? -35.888 11.436 26.799 1.00 94.94 108 SER A CA 1
ATOM 881 C C . SER A 1 108 ? -37.236 10.938 26.263 1.00 94.94 108 SER A C 1
ATOM 883 O O . SER A 1 108 ? -38.132 10.627 27.044 1.00 94.94 108 SER A O 1
ATOM 885 N N . ASN A 1 109 ? -37.374 10.822 24.940 1.00 95.94 109 ASN A N 1
ATOM 886 C CA . ASN A 1 109 ? -38.540 10.267 24.260 1.00 95.94 109 ASN A CA 1
ATOM 887 C C . ASN A 1 109 ? -38.107 9.213 23.231 1.00 95.94 109 ASN A C 1
ATOM 889 O O . ASN A 1 109 ? -37.986 9.496 22.038 1.00 95.94 109 ASN A O 1
ATOM 893 N N . PHE A 1 110 ? -37.895 7.984 23.704 1.00 94.62 110 PHE A N 1
ATOM 894 C CA . PHE A 1 110 ? -37.364 6.895 22.878 1.00 94.62 110 PHE A CA 1
ATOM 895 C C . PHE A 1 110 ? -38.242 6.550 21.672 1.00 94.62 110 PHE A C 1
ATOM 897 O O . PHE A 1 110 ? -37.726 6.131 20.644 1.00 94.62 110 PHE A O 1
ATOM 904 N N . GLU A 1 111 ? -39.554 6.771 21.756 1.00 93.19 111 GLU A N 1
ATOM 905 C CA . GLU A 1 111 ? -40.476 6.507 20.644 1.00 93.19 111 GLU A CA 1
ATOM 906 C C . GLU A 1 111 ? -40.254 7.462 19.452 1.00 93.19 111 GLU A C 1
ATOM 908 O O . GLU A 1 111 ? -40.714 7.187 18.348 1.00 93.19 111 GLU A O 1
ATOM 913 N N . ALA A 1 112 ? -39.527 8.570 19.649 1.00 94.62 112 ALA A N 1
ATOM 914 C CA . ALA A 1 112 ? -39.102 9.468 18.574 1.00 94.62 112 ALA A CA 1
ATOM 915 C C . ALA A 1 112 ? -37.777 9.047 17.906 1.00 94.62 112 ALA A C 1
ATOM 917 O O . ALA A 1 112 ? -37.357 9.692 16.943 1.00 94.62 112 ALA A O 1
ATOM 918 N N . PHE A 1 113 ? -37.096 8.010 18.409 1.00 96.00 113 PHE A N 1
ATOM 919 C CA . PHE A 1 113 ? -35.857 7.512 17.816 1.00 96.00 113 PHE A CA 1
ATOM 920 C C . PHE A 1 113 ? -36.166 6.768 16.505 1.00 96.00 113 PHE A C 1
ATOM 922 O O . PHE A 1 113 ? -36.941 5.810 16.524 1.00 96.00 113 PHE A O 1
ATOM 929 N N . PRO A 1 114 ? -35.586 7.162 15.353 1.00 94.19 114 PRO A N 1
ATOM 930 C CA . PRO A 1 114 ? -36.050 6.668 14.056 1.00 94.19 114 PRO A CA 1
ATOM 931 C C . PRO A 1 114 ? -35.623 5.224 13.741 1.00 94.19 114 PRO A C 1
ATOM 933 O O . PRO A 1 114 ? -36.125 4.633 12.786 1.00 94.19 114 PRO A O 1
ATOM 936 N N . ILE A 1 115 ? -34.714 4.631 14.521 1.00 95.56 115 ILE A N 1
ATOM 937 C CA . ILE A 1 115 ? -34.206 3.275 14.282 1.00 95.56 115 ILE A CA 1
ATOM 938 C C . ILE A 1 115 ? -35.231 2.224 14.727 1.00 95.56 115 ILE A C 1
ATOM 940 O O . ILE A 1 115 ? -35.368 1.906 15.910 1.00 95.56 115 ILE A O 1
ATOM 944 N N . GLN A 1 116 ? -35.913 1.629 13.748 1.00 90.88 116 GLN A N 1
ATOM 945 C CA . GLN A 1 116 ? -36.897 0.564 13.954 1.00 90.88 116 GLN A CA 1
ATOM 946 C C . GLN A 1 116 ? -36.216 -0.812 14.054 1.00 90.88 116 GLN A C 1
ATOM 948 O O . GLN A 1 116 ? -36.111 -1.560 13.088 1.00 90.88 116 GLN A O 1
ATOM 953 N N . SER A 1 117 ? -35.735 -1.148 15.249 1.00 93.25 117 SER A N 1
ATOM 954 C CA . SER A 1 117 ? -35.053 -2.409 15.591 1.00 93.25 117 SER A CA 1
ATOM 955 C C . SER A 1 117 ? -35.574 -2.913 16.950 1.00 93.25 117 SER A C 1
ATOM 957 O O . SER A 1 117 ? -36.238 -2.137 17.649 1.00 93.25 117 SER A O 1
ATOM 959 N N . PRO A 1 118 ? -35.329 -4.172 17.389 1.00 94.75 118 PRO A N 1
ATOM 960 C CA . PRO A 1 118 ? -35.675 -4.575 18.750 1.00 94.75 118 PRO A CA 1
ATOM 961 C C . PRO A 1 118 ? -35.213 -3.540 19.783 1.00 94.75 118 PRO A C 1
ATOM 963 O O . PRO A 1 118 ? -34.050 -3.136 19.783 1.00 94.75 118 PRO A O 1
ATOM 966 N N . LYS A 1 119 ? -36.128 -3.122 20.670 1.00 93.00 119 LYS A N 1
ATOM 967 C CA . LYS A 1 119 ? -35.952 -1.963 21.566 1.00 93.00 119 LYS A CA 1
ATOM 968 C C . LYS A 1 119 ? -34.611 -1.952 22.305 1.00 93.00 119 LYS A C 1
ATOM 970 O O . LYS A 1 119 ? -33.984 -0.906 22.403 1.00 93.00 119 LYS A O 1
ATOM 975 N N . ALA A 1 120 ? -34.140 -3.112 22.764 1.00 93.81 120 ALA A N 1
ATOM 976 C CA . ALA A 1 120 ? -32.843 -3.246 23.429 1.00 93.81 120 ALA A CA 1
ATOM 977 C C . ALA A 1 120 ? -31.647 -2.893 22.518 1.00 93.81 120 ALA A C 1
ATOM 979 O O . ALA A 1 120 ? -30.724 -2.211 22.952 1.00 93.81 120 ALA A O 1
ATOM 980 N N . LYS A 1 121 ? -31.665 -3.304 21.244 1.00 96.00 121 LYS A N 1
ATOM 981 C CA . LYS A 1 121 ? -30.589 -3.027 20.278 1.00 96.00 121 LYS A CA 1
ATOM 982 C C . LYS A 1 121 ? -30.549 -1.551 19.887 1.00 96.00 121 LYS A C 1
ATOM 984 O O . LYS A 1 121 ? -29.481 -0.946 19.918 1.00 96.00 121 LYS A O 1
ATOM 989 N N . ALA A 1 122 ? -31.713 -0.969 19.599 1.00 95.56 122 ALA A N 1
ATOM 990 C CA . ALA A 1 122 ? -31.844 0.459 19.322 1.00 95.56 122 ALA A CA 1
ATOM 991 C C . ALA A 1 122 ? -31.442 1.317 20.542 1.00 95.56 122 ALA A C 1
ATOM 993 O O . ALA A 1 122 ? -30.724 2.302 20.393 1.00 95.56 122 ALA A O 1
ATOM 994 N N . ALA A 1 123 ? -31.814 0.904 21.760 1.00 94.94 123 ALA A N 1
ATOM 995 C CA . ALA A 1 123 ? -31.367 1.565 22.987 1.00 94.94 123 ALA A CA 1
ATOM 996 C C . ALA A 1 123 ? -29.844 1.486 23.177 1.00 94.94 123 ALA A C 1
ATOM 998 O O . ALA A 1 123 ? -29.230 2.488 23.531 1.00 94.94 123 ALA A O 1
ATOM 999 N N . ASN A 1 124 ? -29.224 0.337 22.884 1.00 96.06 124 ASN A N 1
ATOM 1000 C CA . ASN A 1 124 ? -27.768 0.180 22.935 1.00 96.06 124 ASN A CA 1
ATOM 1001 C C . ASN A 1 124 ? -27.050 1.095 21.931 1.00 96.06 124 ASN A C 1
ATOM 1003 O O . ASN A 1 124 ? -26.026 1.681 22.277 1.00 96.06 124 ASN A O 1
ATOM 1007 N N . MET A 1 125 ? -27.591 1.256 20.717 1.00 97.12 125 MET A N 1
ATOM 1008 C CA . MET A 1 125 ? -27.061 2.207 19.733 1.00 97.12 125 MET A CA 1
ATOM 1009 C C . MET A 1 125 ? -27.104 3.638 20.271 1.00 97.12 125 MET A C 1
ATOM 1011 O O . MET A 1 125 ? -26.085 4.322 20.268 1.00 97.12 125 MET A O 1
ATOM 1015 N N . LEU A 1 126 ? -28.256 4.072 20.787 1.00 96.38 126 LEU A N 1
ATOM 1016 C CA . LEU A 1 126 ? -28.417 5.418 21.334 1.00 96.38 126 LEU A CA 1
ATOM 1017 C C . LEU A 1 126 ? -27.490 5.680 22.531 1.00 96.38 126 LEU A C 1
ATOM 1019 O O . LEU A 1 126 ? -26.854 6.729 22.597 1.00 96.38 126 LEU A O 1
ATOM 1023 N N . ASP A 1 127 ? -27.366 4.710 23.440 1.00 94.94 127 ASP A N 1
ATOM 1024 C CA . ASP A 1 127 ? -26.450 4.784 24.583 1.00 94.94 127 ASP A CA 1
ATOM 1025 C C . ASP A 1 127 ? -24.987 4.886 24.145 1.00 94.94 127 ASP A C 1
ATOM 1027 O O . ASP A 1 127 ? -24.218 5.650 24.726 1.00 94.94 127 ASP A O 1
ATOM 1031 N N . PHE A 1 128 ? -24.588 4.118 23.130 1.00 97.31 128 PHE A N 1
ATOM 1032 C CA . PHE A 1 128 ? -23.247 4.207 22.564 1.00 97.31 128 PHE A CA 1
ATOM 1033 C C . PHE A 1 128 ? -22.987 5.568 21.920 1.00 97.31 128 PHE A C 1
ATOM 1035 O O . PHE A 1 128 ? -21.953 6.167 22.197 1.00 97.31 128 PHE A O 1
ATOM 1042 N N . MET A 1 129 ? -23.915 6.079 21.109 1.00 96.56 129 MET A N 1
ATOM 1043 C CA . MET A 1 129 ? -23.728 7.354 20.413 1.00 96.56 129 MET A CA 1
ATOM 1044 C C . MET A 1 129 ? -23.588 8.534 21.376 1.00 96.56 129 MET A C 1
ATOM 1046 O O . MET A 1 129 ? -22.721 9.375 21.176 1.00 96.56 129 MET A O 1
ATOM 1050 N N . LEU A 1 130 ? -24.374 8.570 22.458 1.00 94.94 130 LEU A N 1
ATOM 1051 C CA . LEU A 1 130 ? -24.259 9.614 23.486 1.00 94.94 130 LEU A CA 1
ATOM 1052 C C . LEU A 1 130 ? -22.863 9.665 24.126 1.00 94.94 130 LEU A C 1
ATOM 1054 O O . LEU A 1 130 ? -22.388 10.738 24.493 1.00 94.94 130 LEU A O 1
ATOM 1058 N N . ILE A 1 131 ? -22.212 8.511 24.264 1.00 95.69 131 ILE A N 1
ATOM 1059 C CA . ILE A 1 131 ? -20.838 8.402 24.761 1.00 95.69 131 ILE A CA 1
ATOM 1060 C C . ILE A 1 131 ? -19.840 8.771 23.657 1.00 95.69 131 ILE A C 1
ATOM 1062 O O . ILE A 1 131 ? -18.957 9.595 23.879 1.00 95.69 131 ILE A O 1
ATOM 1066 N N . ALA A 1 132 ? -19.996 8.206 22.458 1.00 95.81 132 ALA A N 1
ATOM 1067 C CA . ALA A 1 132 ? -19.100 8.451 21.332 1.00 95.81 132 ALA A CA 1
ATOM 1068 C C . ALA A 1 132 ? -19.037 9.944 20.971 1.00 95.81 132 ALA A C 1
ATOM 1070 O O . ALA A 1 132 ? -17.945 10.466 20.772 1.00 95.81 132 ALA A O 1
ATOM 1071 N N . LYS A 1 133 ? -20.168 10.665 21.006 1.00 93.88 133 LYS A N 1
ATOM 1072 C CA . LYS A 1 133 ? -20.209 12.116 20.760 1.00 93.88 133 LYS A CA 1
ATOM 1073 C C . LYS A 1 133 ? -19.399 12.936 21.760 1.00 93.88 133 LYS A C 1
ATOM 1075 O O . LYS A 1 133 ? -18.873 13.976 21.382 1.00 93.88 133 LYS A O 1
ATOM 1080 N N . GLN A 1 134 ? -19.254 12.478 23.003 1.00 94.56 134 GLN A N 1
ATOM 1081 C CA . GLN A 1 134 ? -18.382 13.145 23.974 1.00 94.56 134 GLN A CA 1
ATOM 1082 C C . GLN A 1 134 ? -16.906 12.957 23.598 1.00 94.56 134 GLN A C 1
ATOM 1084 O O . GLN A 1 134 ? -16.146 13.920 23.610 1.00 94.56 134 GLN A O 1
ATOM 1089 N N . VAL A 1 135 ? -16.512 11.755 23.166 1.00 95.75 135 VAL A N 1
ATOM 1090 C CA . VAL A 1 135 ? -15.142 11.468 22.695 1.00 95.75 135 VAL A CA 1
ATOM 1091 C C . VAL A 1 135 ? -14.839 12.155 21.351 1.00 95.75 135 VAL A C 1
ATOM 1093 O O . VAL A 1 135 ? -13.709 12.575 21.094 1.00 95.75 135 VAL A O 1
ATOM 1096 N N . GLU A 1 136 ? -15.839 12.311 20.479 1.00 93.00 136 GLU A N 1
ATOM 1097 C CA . GLU A 1 136 ? -15.717 13.005 19.188 1.00 93.00 136 GLU A CA 1
ATOM 1098 C C . GLU A 1 136 ? -15.284 14.464 19.333 1.00 93.00 136 GLU A C 1
ATOM 1100 O O . GLU A 1 136 ? -14.522 14.935 18.490 1.00 93.00 136 GLU A O 1
ATOM 1105 N N . THR A 1 137 ? -15.663 15.137 20.428 1.00 92.31 137 THR A N 1
ATOM 1106 C CA . THR A 1 137 ? -15.268 16.534 20.692 1.00 92.31 137 THR A CA 1
ATOM 1107 C C . THR A 1 137 ? -13.756 16.755 20.637 1.00 92.31 137 THR A C 1
ATOM 1109 O O . THR A 1 137 ? -13.318 17.823 20.224 1.00 92.31 137 THR A O 1
ATOM 1112 N N . ALA A 1 138 ? -12.959 15.748 21.004 1.00 92.75 138 ALA A N 1
ATOM 1113 C CA . ALA A 1 138 ? -11.501 15.819 20.985 1.00 92.75 138 ALA A CA 1
ATOM 1114 C C . ALA A 1 138 ? -10.857 15.185 19.742 1.00 92.75 138 ALA A C 1
ATOM 1116 O O . ALA A 1 138 ? -9.652 15.325 19.538 1.00 92.75 138 ALA A O 1
ATOM 1117 N N . SER A 1 139 ? -11.621 14.452 18.928 1.00 89.50 139 SER A N 1
ATOM 1118 C CA . SER A 1 139 ? -11.052 13.513 17.954 1.00 89.50 139 SER A CA 1
ATOM 1119 C C . SER A 1 139 ? -11.477 13.708 16.506 1.00 89.50 139 SER A C 1
ATOM 1121 O O . SER A 1 139 ? -10.783 13.208 15.622 1.00 89.50 139 SER A O 1
ATOM 1123 N N . VAL A 1 140 ? -12.572 14.422 16.244 1.00 85.50 140 VAL A N 1
ATOM 1124 C CA . VAL A 1 140 ? -12.994 14.765 14.881 1.00 85.50 140 VAL A CA 1
ATOM 1125 C C . VAL A 1 140 ? -12.378 16.099 14.486 1.00 85.50 140 VAL A C 1
ATOM 1127 O O . VAL A 1 140 ? -12.458 17.080 15.222 1.00 85.50 140 VAL A O 1
ATOM 1130 N N . ASN A 1 141 ? -11.770 16.147 13.301 1.00 74.56 141 ASN A N 1
ATOM 1131 C CA . ASN A 1 141 ? -11.244 17.388 12.750 1.00 74.56 141 ASN A CA 1
ATOM 1132 C C . ASN A 1 141 ? -12.238 17.997 11.755 1.00 74.56 141 ASN A C 1
ATOM 1134 O O . ASN A 1 141 ? -12.512 17.393 10.723 1.00 74.56 141 ASN A O 1
ATOM 1138 N N . HIS A 1 142 ? -12.715 19.212 12.026 1.00 72.81 142 HIS A N 1
ATOM 1139 C CA . HIS A 1 142 ? -13.588 19.967 11.116 1.00 72.81 142 HIS A CA 1
ATOM 1140 C C . HIS A 1 142 ? -12.839 20.997 10.262 1.00 72.81 142 HIS A C 1
ATOM 1142 O O . HIS A 1 142 ? -13.460 21.775 9.538 1.00 72.81 142 HIS A O 1
ATOM 1148 N N . GLN A 1 143 ? -11.511 21.038 10.363 1.00 68.44 143 GLN A N 1
ATOM 1149 C CA . GLN A 1 143 ? -10.713 21.952 9.562 1.00 68.44 143 GLN A CA 1
ATOM 1150 C C . GLN A 1 143 ? -10.645 21.504 8.114 1.00 68.44 143 GLN A C 1
ATOM 1152 O O . GLN A 1 143 ? -10.389 20.337 7.824 1.00 68.44 143 GLN A O 1
ATOM 1157 N N . ILE A 1 144 ? -10.844 22.478 7.233 1.00 62.81 144 ILE A N 1
ATOM 1158 C CA . ILE A 1 144 ? -10.872 22.294 5.783 1.00 62.81 144 ILE A CA 1
ATOM 1159 C C . ILE A 1 144 ? -9.446 22.333 5.222 1.00 62.81 144 ILE A C 1
ATOM 1161 O O . ILE A 1 144 ? -9.171 21.722 4.196 1.00 62.81 144 ILE A O 1
ATOM 1165 N N . TYR A 1 145 ? -8.528 23.030 5.901 1.00 68.25 145 TYR A N 1
ATOM 1166 C CA . TYR A 1 145 ? -7.185 23.273 5.388 1.00 68.25 145 TYR A CA 1
ATOM 1167 C C . TYR A 1 145 ? -6.095 22.958 6.412 1.00 68.25 145 TYR A C 1
ATOM 1169 O O . TYR A 1 145 ? -6.223 23.292 7.588 1.00 68.25 145 TYR A O 1
ATOM 1177 N N . TYR A 1 146 ? -4.984 22.383 5.943 1.00 64.31 146 TYR A N 1
ATOM 1178 C CA . TYR A 1 146 ? -3.865 21.926 6.780 1.00 64.31 146 TYR A CA 1
ATOM 1179 C C . TYR A 1 146 ? -3.118 23.051 7.522 1.00 64.31 146 TYR A C 1
ATOM 1181 O O . TYR A 1 146 ? -2.401 22.777 8.480 1.00 64.31 146 TYR A O 1
ATOM 1189 N N . TRP A 1 147 ? -3.266 24.309 7.090 1.00 69.38 147 TRP A N 1
ATOM 1190 C CA . TRP A 1 147 ? -2.639 25.486 7.710 1.00 69.38 147 TRP A CA 1
ATOM 1191 C C . TRP A 1 147 ? -3.506 26.160 8.780 1.00 69.38 147 TRP A C 1
ATOM 1193 O O . TRP A 1 147 ? -3.111 27.190 9.328 1.00 69.38 147 TRP A O 1
ATOM 1203 N N . GLN A 1 148 ? -4.710 25.648 9.044 1.00 77.62 148 GLN A N 1
ATOM 1204 C CA . GLN A 1 148 ? -5.554 26.181 10.107 1.00 77.62 148 GLN A CA 1
ATOM 1205 C C . GLN A 1 148 ? -4.976 25.778 11.470 1.00 77.62 148 GLN A C 1
ATOM 1207 O O . GLN A 1 148 ? -4.622 24.622 11.698 1.00 77.62 148 GLN A O 1
ATOM 1212 N N . GLU A 1 149 ? -4.861 26.739 12.391 1.00 72.69 149 GLU A N 1
ATOM 1213 C CA . GLU A 1 149 ? -4.455 26.445 13.768 1.00 72.69 149 GLU A CA 1
ATOM 1214 C C . GLU A 1 149 ? -5.493 25.532 14.412 1.00 72.69 149 GLU A C 1
ATOM 1216 O O . GLU A 1 149 ? -6.676 25.868 14.451 1.00 72.69 149 GLU A O 1
ATOM 1221 N N . ARG A 1 150 ? -5.070 24.357 14.885 1.00 71.38 150 ARG A N 1
ATOM 1222 C CA . ARG A 1 150 ? -5.948 23.418 15.588 1.00 71.38 150 ARG A CA 1
ATOM 1223 C C . ARG A 1 150 ? -6.030 23.756 17.066 1.00 71.38 150 ARG A C 1
ATOM 1225 O O . ARG A 1 150 ? -5.026 23.676 17.774 1.00 71.38 150 ARG A O 1
ATOM 1232 N N . ASP A 1 151 ? -7.250 23.970 17.541 1.00 76.00 151 ASP A N 1
ATOM 1233 C CA . ASP A 1 151 ? -7.547 23.869 18.964 1.00 76.00 151 ASP A CA 1
ATOM 1234 C C . ASP A 1 151 ? -7.423 22.403 19.391 1.00 76.00 151 ASP A C 1
ATOM 1236 O O . ASP A 1 151 ? -8.176 21.529 18.954 1.00 76.00 151 ASP A O 1
ATOM 1240 N N . VAL A 1 152 ? -6.433 22.112 20.234 1.00 82.62 152 VAL A N 1
ATOM 1241 C CA . VAL A 1 152 ? -6.256 20.774 20.803 1.00 82.62 152 VAL A CA 1
ATOM 1242 C C . VAL A 1 152 ? -7.186 20.637 22.000 1.00 82.62 152 VAL A C 1
ATOM 1244 O O . VAL A 1 152 ? -6.857 21.059 23.107 1.00 82.62 152 VAL A O 1
ATOM 1247 N N . ILE A 1 153 ? -8.341 20.020 21.778 1.00 90.00 153 ILE A N 1
ATOM 1248 C CA . ILE A 1 153 ? -9.275 19.672 22.848 1.00 90.00 153 ILE A CA 1
ATOM 1249 C C . ILE A 1 153 ? -8.764 18.412 23.556 1.00 90.00 153 ILE A C 1
ATOM 1251 O O . ILE A 1 153 ? -8.375 17.432 22.916 1.00 90.00 153 ILE A O 1
ATOM 1255 N N . ARG A 1 154 ? -8.741 18.448 24.891 1.00 92.62 154 ARG A N 1
ATOM 1256 C CA . ARG A 1 154 ? -8.362 17.318 25.745 1.00 92.62 154 ARG A CA 1
ATOM 1257 C C . ARG A 1 154 ? -9.550 16.863 26.574 1.00 92.62 154 ARG A C 1
ATOM 1259 O O . ARG A 1 154 ? -10.350 17.679 27.019 1.00 92.62 154 ARG A O 1
ATOM 1266 N N . LEU A 1 155 ? -9.651 15.553 26.773 1.00 94.94 155 LEU A N 1
ATOM 1267 C CA . LEU A 1 155 ? -10.671 14.957 27.631 1.00 94.94 155 LEU A CA 1
ATOM 1268 C C . LEU A 1 155 ? -10.160 14.907 29.076 1.00 94.94 155 LEU A C 1
ATOM 1270 O O . LEU A 1 155 ? -9.122 14.302 29.349 1.00 94.94 155 LEU A O 1
ATOM 1274 N N . GLU A 1 156 ? -10.898 15.529 29.992 1.00 93.31 156 GLU A N 1
ATOM 1275 C CA . GLU A 1 156 ? -10.516 15.656 31.411 1.00 93.31 156 GLU A CA 1
ATOM 1276 C C . GLU A 1 156 ? -11.591 15.112 32.367 1.00 93.31 156 GLU A C 1
ATOM 1278 O O . GLU A 1 156 ? -11.344 14.909 33.553 1.00 93.31 156 GLU A O 1
ATOM 1283 N N . GLU A 1 157 ? -12.801 14.856 31.869 1.00 92.12 157 GLU A N 1
ATOM 1284 C CA . GLU A 1 157 ? -13.922 14.441 32.707 1.00 92.12 157 GLU A CA 1
ATOM 1285 C C . GLU A 1 157 ? -13.783 12.974 33.143 1.00 92.12 157 GLU A C 1
ATOM 1287 O O . GLU A 1 157 ? -14.131 12.068 32.389 1.00 92.12 157 GLU A O 1
ATOM 1292 N N . GLU A 1 158 ? -13.340 12.730 34.385 1.00 93.31 158 GLU A N 1
ATOM 1293 C CA . GLU A 1 158 ? -13.212 11.378 34.973 1.00 93.31 158 GLU A CA 1
ATOM 1294 C C . GLU A 1 158 ? -14.468 10.519 34.752 1.00 93.31 158 GLU A C 1
ATOM 1296 O O . GLU A 1 158 ? -14.404 9.351 34.369 1.00 93.31 158 GLU A O 1
ATOM 1301 N N . VAL A 1 159 ? -15.631 11.152 34.915 1.00 95.19 159 VAL A N 1
ATOM 1302 C CA . VAL A 1 159 ? -16.951 10.539 34.766 1.00 95.19 159 VAL A CA 1
ATOM 1303 C C . VAL A 1 159 ? -17.146 9.915 33.378 1.00 95.19 159 VAL A C 1
ATOM 1305 O O . VAL A 1 159 ? -17.806 8.882 33.275 1.00 95.19 159 VAL A O 1
ATOM 1308 N N . LEU A 1 160 ? -16.579 10.492 32.312 1.00 96.44 160 LEU A N 1
ATOM 1309 C CA . LEU A 1 160 ? -16.653 9.920 30.966 1.00 96.44 160 LEU A CA 1
ATOM 1310 C C . LEU A 1 160 ? -15.891 8.590 30.895 1.00 96.44 160 LEU A C 1
ATOM 1312 O O . LEU A 1 160 ? -16.437 7.597 30.409 1.00 96.44 160 LEU A O 1
ATOM 1316 N N . PHE A 1 161 ? -14.664 8.544 31.418 1.00 97.38 161 PHE A N 1
ATOM 1317 C CA . PHE A 1 161 ? -13.838 7.333 31.415 1.00 97.38 161 PHE A CA 1
ATOM 1318 C C . PHE A 1 161 ? -14.494 6.212 32.229 1.00 97.38 161 PHE A C 1
ATOM 1320 O O . PHE A 1 161 ? -14.667 5.105 31.715 1.00 97.38 161 PHE A O 1
ATOM 1327 N N . GLU A 1 162 ? -14.962 6.518 33.445 1.00 96.75 162 GLU A N 1
ATOM 1328 C CA . GLU A 1 162 ? -15.679 5.563 34.302 1.00 96.75 162 GLU A CA 1
ATOM 1329 C C . GLU A 1 162 ? -16.952 5.026 33.627 1.00 96.75 162 GLU A C 1
ATOM 1331 O O . GLU A 1 162 ? -17.268 3.833 33.711 1.00 96.75 162 GLU A O 1
ATOM 1336 N N . GLN A 1 163 ? -17.698 5.892 32.929 1.00 97.38 163 GLN A N 1
ATOM 1337 C CA . GLN A 1 163 ? -18.898 5.488 32.199 1.00 97.38 163 GLN A CA 1
ATOM 1338 C C . GLN A 1 163 ? -18.575 4.527 31.054 1.00 97.38 163 GLN A C 1
ATOM 1340 O O . GLN A 1 163 ? -19.246 3.496 30.931 1.00 97.38 163 GLN A O 1
ATOM 1345 N N . ILE A 1 164 ? -17.572 4.837 30.227 1.00 98.19 164 ILE A N 1
ATOM 1346 C CA . ILE A 1 164 ? -17.175 3.970 29.110 1.00 98.19 164 ILE A CA 1
ATOM 1347 C C . ILE A 1 164 ? -16.672 2.627 29.646 1.00 98.19 164 ILE A C 1
ATOM 1349 O O . ILE A 1 164 ? -17.115 1.576 29.178 1.00 98.19 164 ILE A O 1
ATOM 1353 N N . GLU A 1 165 ? -15.803 2.638 30.659 1.00 97.75 165 GLU A N 1
ATOM 1354 C CA . GLU A 1 165 ? -15.243 1.418 31.240 1.00 97.75 165 GLU A CA 1
ATOM 1355 C C . GLU A 1 165 ? -16.334 0.530 31.846 1.00 97.75 165 GLU A C 1
ATOM 1357 O O . GLU A 1 165 ? -16.379 -0.680 31.597 1.00 97.75 165 GLU A O 1
ATOM 1362 N N . LYS A 1 166 ? -17.284 1.122 32.577 1.00 97.88 166 LYS A N 1
ATOM 1363 C CA . LYS A 1 166 ? -18.445 0.392 33.091 1.00 97.88 166 LYS A CA 1
ATOM 1364 C C . LYS A 1 166 ? -19.237 -0.257 31.959 1.00 97.88 166 LYS A C 1
ATOM 1366 O O . LYS A 1 166 ? -19.639 -1.415 32.089 1.00 97.88 166 LYS A O 1
ATOM 1371 N N . ARG A 1 167 ? -19.466 0.453 30.850 1.00 97.62 167 ARG A N 1
ATOM 1372 C CA . ARG A 1 167 ? -20.172 -0.094 29.680 1.00 97.62 167 ARG A CA 1
ATOM 1373 C C . ARG A 1 167 ? -19.389 -1.221 29.014 1.00 97.62 167 ARG A C 1
ATOM 1375 O O . ARG A 1 167 ? -19.987 -2.244 28.709 1.00 97.62 167 ARG A O 1
ATOM 1382 N N . PHE A 1 168 ? -18.072 -1.095 28.877 1.00 97.81 168 PHE A N 1
ATOM 1383 C CA . PHE A 1 168 ? -17.209 -2.177 28.401 1.00 97.81 168 PHE A CA 1
ATOM 1384 C C . PHE A 1 168 ? -17.313 -3.433 29.284 1.00 97.81 168 PHE A C 1
ATOM 1386 O O . PHE A 1 168 ? -17.510 -4.535 28.775 1.00 97.81 168 PHE A O 1
ATOM 1393 N N . ARG A 1 169 ? -17.238 -3.282 30.613 1.00 96.44 169 ARG A N 1
ATOM 1394 C CA . ARG A 1 169 ? -17.275 -4.413 31.558 1.00 96.44 169 ARG A CA 1
ATOM 1395 C C . ARG A 1 169 ? -18.638 -5.103 3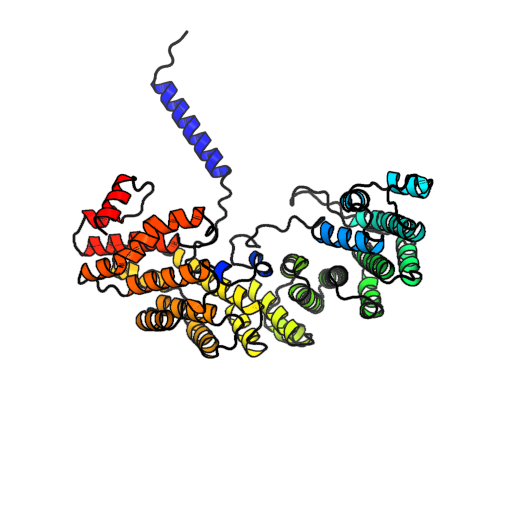1.643 1.00 96.44 169 ARG A C 1
ATOM 1397 O O . ARG A 1 169 ? -18.691 -6.281 31.977 1.00 96.44 169 ARG A O 1
ATOM 1404 N N . THR A 1 170 ? -19.720 -4.374 31.376 1.00 96.25 170 THR A N 1
ATOM 1405 C CA . THR A 1 170 ? -21.105 -4.863 31.531 1.00 96.25 170 THR A CA 1
ATOM 1406 C C . THR A 1 170 ? -21.807 -5.175 30.212 1.00 96.25 170 THR A C 1
ATOM 1408 O O . THR A 1 170 ? -22.937 -5.652 30.230 1.00 96.25 170 THR A O 1
ATOM 1411 N N . ALA A 1 171 ? -21.179 -4.909 29.065 1.00 95.44 171 ALA A N 1
ATOM 1412 C CA . ALA A 1 171 ? -21.753 -5.242 27.770 1.00 95.44 171 ALA A CA 1
ATOM 1413 C C . ALA A 1 171 ? -21.769 -6.763 27.552 1.00 95.44 171 ALA A C 1
ATOM 1415 O O . ALA A 1 171 ? -20.720 -7.389 27.407 1.00 95.44 171 ALA A O 1
ATOM 1416 N N . ASP A 1 172 ? -22.972 -7.332 27.456 1.00 88.88 172 ASP A N 1
ATOM 1417 C CA . ASP A 1 172 ? -23.160 -8.768 27.217 1.00 88.88 172 ASP A CA 1
ATOM 1418 C C . ASP A 1 172 ? -22.815 -9.175 25.775 1.00 88.88 172 ASP A C 1
ATOM 1420 O O . ASP A 1 172 ? -22.293 -10.259 25.522 1.00 88.88 172 ASP A O 1
ATOM 1424 N N . HIS A 1 173 ? -23.115 -8.307 24.804 1.00 93.62 173 HIS A N 1
ATOM 1425 C CA . HIS A 1 173 ? -22.935 -8.607 23.385 1.00 93.62 173 HIS A CA 1
ATOM 1426 C C . HIS A 1 173 ? -21.542 -8.180 22.902 1.00 93.62 173 HIS A C 1
ATOM 1428 O O . HIS A 1 173 ? -21.179 -7.009 23.036 1.00 93.62 173 HIS A O 1
ATOM 1434 N N . SER A 1 174 ? -20.806 -9.089 22.250 1.00 94.44 174 SER A N 1
ATOM 1435 C CA . SER A 1 174 ? -19.437 -8.863 21.740 1.00 94.44 174 SER A CA 1
ATOM 1436 C C . SER A 1 174 ? -19.308 -7.578 20.912 1.00 94.44 174 SER A C 1
ATOM 1438 O O . SER A 1 174 ? -18.462 -6.740 21.202 1.00 94.44 174 SER A O 1
ATOM 1440 N N . PHE A 1 175 ? -20.226 -7.375 19.963 1.00 96.62 175 PHE A N 1
ATOM 1441 C CA . PHE A 1 175 ? -20.359 -6.152 19.160 1.00 96.62 175 PHE A CA 1
ATOM 1442 C C . PHE A 1 175 ? -20.335 -4.843 19.972 1.00 96.62 175 PHE A C 1
ATOM 1444 O O . PHE A 1 175 ? -19.639 -3.894 19.607 1.00 96.62 175 PHE A O 1
ATOM 1451 N N . MET A 1 176 ? -21.105 -4.776 21.067 1.00 97.88 176 MET A N 1
ATOM 1452 C CA . MET A 1 176 ? -21.168 -3.586 21.924 1.00 97.88 176 MET A CA 1
ATOM 1453 C C . MET A 1 176 ? -19.930 -3.487 22.808 1.00 97.88 176 MET A C 1
ATOM 1455 O O . MET A 1 176 ? -19.396 -2.397 22.999 1.00 97.88 176 MET A O 1
ATOM 1459 N N . LYS A 1 177 ? -19.450 -4.627 23.316 1.00 97.94 177 LYS A N 1
ATOM 1460 C CA . LYS A 1 177 ? -18.246 -4.696 24.142 1.00 97.94 177 LYS A CA 1
ATOM 1461 C C . LYS A 1 177 ? -17.031 -4.130 23.402 1.00 97.94 177 LYS A C 1
ATOM 1463 O O . LYS A 1 177 ? -16.350 -3.268 23.944 1.00 97.94 177 LYS A O 1
ATOM 1468 N N . GLN A 1 178 ? -16.824 -4.526 22.149 1.00 98.06 178 GLN A N 1
ATOM 1469 C CA . GLN A 1 178 ? -15.736 -4.031 21.302 1.00 98.06 178 GLN A CA 1
ATOM 1470 C C . GLN A 1 178 ? -15.834 -2.524 21.015 1.00 98.06 178 GLN A C 1
ATOM 1472 O O . GLN A 1 178 ? -14.838 -1.808 21.040 1.00 98.06 178 GLN A O 1
ATOM 1477 N N . ARG A 1 179 ? -17.048 -2.011 20.804 1.00 98.12 179 ARG A N 1
ATOM 1478 C CA . ARG A 1 179 ? -17.295 -0.577 20.598 1.00 98.12 179 ARG A CA 1
ATOM 1479 C C . ARG A 1 179 ? -16.928 0.261 21.815 1.00 98.12 179 ARG A C 1
ATOM 1481 O O . ARG A 1 179 ? -16.268 1.285 21.666 1.00 98.12 179 ARG A O 1
ATOM 1488 N N . TYR A 1 180 ? -17.317 -0.170 23.013 1.00 98.56 180 TYR A N 1
ATOM 1489 C CA . TYR A 1 180 ? -16.915 0.518 24.242 1.00 98.56 180 TYR A CA 1
ATOM 1490 C C . TYR A 1 180 ? -15.421 0.359 24.535 1.00 98.56 180 TYR A C 1
ATOM 1492 O O . TYR A 1 180 ? -14.797 1.313 24.986 1.00 98.56 180 TYR A O 1
ATOM 1500 N N . TRP A 1 181 ? -14.840 -0.802 24.222 1.00 98.69 181 TRP A N 1
ATOM 1501 C CA . TRP A 1 181 ? -13.397 -1.028 24.302 1.00 98.69 181 TRP A CA 1
ATOM 1502 C C . TRP A 1 181 ? -12.616 -0.021 23.447 1.00 98.69 181 TRP A C 1
ATOM 1504 O O . TRP A 1 181 ? -11.743 0.680 23.958 1.00 98.69 181 TRP A O 1
ATOM 1514 N N . PHE A 1 182 ? -13.002 0.134 22.179 1.00 98.50 182 PHE A N 1
ATOM 1515 C CA . PHE A 1 182 ? -12.401 1.115 21.280 1.00 98.50 182 PHE A CA 1
ATOM 1516 C C . PHE A 1 182 ? -12.591 2.557 21.768 1.00 98.50 182 PHE A C 1
ATOM 1518 O O . PHE A 1 182 ? -11.639 3.335 21.774 1.00 98.50 182 PHE A O 1
ATOM 1525 N N . GLN A 1 183 ? -13.801 2.923 22.212 1.00 98.31 183 GLN A N 1
ATOM 1526 C CA . GLN A 1 183 ? -14.063 4.275 22.718 1.00 98.31 183 GLN A CA 1
ATOM 1527 C C . GLN A 1 183 ? -13.221 4.607 23.951 1.00 98.31 183 GLN A C 1
ATOM 1529 O O . GLN A 1 183 ? -12.786 5.746 24.079 1.00 98.31 183 GLN A O 1
ATOM 1534 N N . LEU A 1 184 ? -12.947 3.635 24.827 1.00 98.50 184 LEU A N 1
ATOM 1535 C CA . LEU A 1 184 ? -12.108 3.867 26.002 1.00 98.50 184 LEU A CA 1
ATOM 1536 C C . LEU A 1 184 ? -10.650 4.120 25.611 1.00 98.50 184 LEU A C 1
ATOM 1538 O O . LEU A 1 184 ? -10.051 5.083 26.080 1.00 98.50 184 LEU A O 1
ATOM 1542 N N . ILE A 1 185 ? -10.109 3.318 24.690 1.00 98.56 185 ILE A N 1
ATOM 1543 C CA . ILE A 1 185 ? -8.755 3.498 24.139 1.00 98.56 185 ILE A CA 1
ATOM 1544 C C . ILE A 1 185 ? -8.616 4.869 23.480 1.00 98.56 185 ILE A C 1
ATOM 1546 O O . ILE A 1 185 ? -7.679 5.619 23.765 1.00 98.56 185 ILE A O 1
ATOM 1550 N N . LYS A 1 186 ? -9.587 5.226 22.635 1.00 97.75 186 LYS A N 1
ATOM 1551 C CA . LYS A 1 186 ? -9.640 6.530 21.978 1.00 97.75 186 LYS A CA 1
ATOM 1552 C C . LYS A 1 186 ? -9.732 7.659 23.010 1.00 97.75 186 LYS A C 1
ATOM 1554 O O . LYS A 1 186 ? -8.986 8.630 22.911 1.00 97.75 186 LYS A O 1
ATOM 1559 N N . ALA A 1 187 ? -10.575 7.524 24.035 1.00 97.94 187 ALA A N 1
ATOM 1560 C CA . ALA A 1 187 ? -10.691 8.512 25.103 1.00 97.94 187 ALA A CA 1
ATOM 1561 C C . ALA A 1 187 ? -9.369 8.695 25.867 1.00 97.94 187 ALA A C 1
ATOM 1563 O O . ALA A 1 187 ? -8.937 9.832 26.058 1.00 97.94 187 ALA A O 1
ATOM 1564 N N . TYR A 1 188 ? -8.684 7.609 26.245 1.00 97.94 188 TYR A N 1
ATOM 1565 C CA . TYR A 1 188 ? -7.370 7.684 26.894 1.00 97.94 188 TYR A CA 1
ATOM 1566 C C . TYR A 1 188 ? -6.336 8.406 26.028 1.00 97.94 188 TYR A C 1
ATOM 1568 O O . TYR A 1 188 ? -5.603 9.256 26.531 1.00 97.94 188 TYR A O 1
ATOM 1576 N N . PHE A 1 189 ? -6.307 8.157 24.717 1.00 97.19 189 PHE A N 1
ATOM 1577 C CA . PHE A 1 189 ? -5.371 8.833 23.815 1.00 97.19 189 PHE A CA 1
ATOM 1578 C C . PHE A 1 189 ? -5.546 10.363 23.779 1.00 97.19 189 PHE A C 1
ATOM 1580 O O . PHE A 1 189 ? -4.557 11.110 23.730 1.00 97.19 189 PHE A O 1
ATOM 1587 N N . TYR A 1 190 ? -6.797 10.833 23.797 1.00 96.12 190 TYR A N 1
ATOM 1588 C CA . TYR A 1 190 ? -7.143 12.260 23.804 1.00 96.12 190 TYR A CA 1
ATOM 1589 C C . TYR A 1 190 ? -7.223 12.867 25.210 1.00 96.12 190 TYR A C 1
ATOM 1591 O O . TYR A 1 190 ? -7.463 14.068 25.347 1.00 96.12 190 TYR A O 1
ATOM 1599 N N . SER A 1 191 ? -6.979 12.077 26.254 1.00 95.88 191 SER A N 1
ATOM 1600 C CA . SER A 1 191 ? -6.949 12.573 27.625 1.00 95.88 191 SER A CA 1
ATOM 1601 C C . SER A 1 191 ? -5.790 13.551 27.858 1.00 95.88 191 SER A C 1
ATOM 1603 O O . SER A 1 191 ? -4.765 13.518 27.158 1.00 95.88 191 SER A O 1
ATOM 1605 N N . ALA A 1 192 ? -5.968 14.450 28.827 1.00 91.00 192 ALA A N 1
ATOM 1606 C CA . ALA A 1 192 ? -4.899 15.305 29.333 1.00 91.00 192 ALA A CA 1
ATOM 1607 C C . ALA A 1 192 ? -3.874 14.522 30.177 1.00 91.00 192 ALA A C 1
ATOM 1609 O O . ALA A 1 192 ? -2.682 14.810 30.092 1.00 91.00 192 ALA A O 1
ATOM 1610 N N . ASP A 1 193 ? -4.318 13.524 30.947 1.00 93.00 193 ASP A N 1
ATOM 1611 C CA . ASP A 1 193 ? -3.521 12.865 31.991 1.00 93.00 193 ASP A CA 1
ATOM 1612 C C . ASP A 1 193 ? -3.609 11.325 32.004 1.00 93.00 193 ASP A C 1
ATOM 1614 O O . ASP A 1 193 ? -2.756 10.678 32.607 1.00 93.00 193 ASP A O 1
ATOM 1618 N N . LYS A 1 194 ? -4.556 10.709 31.282 1.00 95.38 194 LYS A N 1
ATOM 1619 C CA . LYS A 1 194 ? -4.743 9.240 31.237 1.00 95.38 194 LYS A CA 1
ATOM 1620 C C . LYS A 1 194 ? -4.110 8.536 30.039 1.00 95.38 194 LYS A C 1
ATOM 1622 O O . LYS A 1 194 ? -4.406 7.373 29.781 1.00 95.38 194 LYS A O 1
ATOM 1627 N N . GLN A 1 195 ? -3.220 9.196 29.299 1.00 94.12 195 GLN A N 1
ATOM 1628 C CA . GLN A 1 195 ? -2.547 8.552 28.162 1.00 94.12 195 GLN A CA 1
ATOM 1629 C C . GLN A 1 195 ? -1.749 7.305 28.574 1.00 94.12 195 GLN A C 1
ATOM 1631 O O . GLN A 1 195 ? -1.631 6.385 27.774 1.00 94.12 195 GLN A O 1
ATOM 1636 N N . GLY A 1 196 ? -1.250 7.245 29.815 1.00 95.06 196 GLY A N 1
ATOM 1637 C CA . GLY A 1 196 ? -0.544 6.076 30.353 1.00 95.06 196 GLY A CA 1
ATOM 1638 C C . GLY A 1 196 ? -1.420 4.834 30.563 1.00 95.06 196 GLY A C 1
ATOM 1639 O O . GLY A 1 196 ? -0.881 3.742 30.683 1.00 95.06 196 GLY A O 1
ATOM 1640 N N . GLU A 1 197 ? -2.751 4.967 30.557 1.00 97.19 197 GLU A N 1
ATOM 1641 C CA . GLU A 1 197 ? -3.682 3.847 30.772 1.00 97.19 197 GLU A CA 1
ATOM 1642 C C . GLU A 1 197 ? -3.922 3.013 29.503 1.00 97.19 197 GLU A C 1
ATOM 1644 O O . GLU A 1 197 ? -4.436 1.896 29.570 1.00 97.19 197 GLU A O 1
ATOM 1649 N N . ILE A 1 198 ? -3.549 3.535 28.328 1.00 97.94 198 ILE A N 1
ATOM 1650 C CA . ILE A 1 198 ? -3.831 2.890 27.040 1.00 97.94 198 ILE A CA 1
ATOM 1651 C C . ILE A 1 198 ? -3.130 1.536 26.888 1.00 97.94 198 ILE A C 1
ATOM 1653 O O . ILE A 1 198 ? -3.766 0.571 26.470 1.00 97.94 198 ILE A O 1
ATOM 1657 N N . GLU A 1 199 ? -1.849 1.455 27.254 1.00 97.94 199 GLU A N 1
ATOM 1658 C CA . GLU A 1 199 ? -1.039 0.237 27.176 1.00 97.94 199 GLU A CA 1
ATOM 1659 C C . GLU A 1 199 ? -1.568 -0.853 28.115 1.00 97.94 199 GLU A C 1
ATOM 1661 O O . GLU A 1 199 ? -1.978 -1.898 27.599 1.00 97.94 199 GLU A O 1
ATOM 1666 N N . PRO A 1 200 ? -1.675 -0.629 29.443 1.00 98.12 200 PRO A N 1
ATOM 1667 C CA . PRO A 1 200 ? -2.103 -1.686 30.351 1.00 98.12 200 PRO A CA 1
ATOM 1668 C C . PRO A 1 200 ? -3.539 -2.129 30.059 1.00 98.12 200 PRO A C 1
ATOM 1670 O O . PRO A 1 200 ? -3.849 -3.322 30.148 1.00 98.12 200 PRO A O 1
ATOM 1673 N N . PHE A 1 201 ? -4.421 -1.205 29.654 1.00 98.50 201 PHE A N 1
ATOM 1674 C CA . PHE A 1 201 ? -5.775 -1.556 29.242 1.00 98.50 201 PHE A CA 1
ATOM 1675 C C . PHE A 1 201 ? -5.776 -2.424 27.979 1.00 98.50 201 PHE A C 1
ATOM 1677 O O . PHE A 1 201 ? -6.401 -3.489 27.983 1.00 98.50 201 PHE A O 1
ATOM 1684 N N . PHE A 1 202 ? -5.072 -2.015 26.916 1.00 98.50 202 PHE A N 1
ATOM 1685 C CA . PHE A 1 202 ? -4.996 -2.772 25.664 1.00 98.50 202 PHE A CA 1
ATOM 1686 C C . PHE A 1 202 ? -4.398 -4.163 25.899 1.00 98.50 202 PHE A C 1
ATOM 1688 O O . PHE A 1 202 ? -5.008 -5.164 25.521 1.00 98.50 202 PHE A O 1
ATOM 1695 N N . ALA A 1 203 ? -3.257 -4.247 26.588 1.00 98.12 203 ALA A N 1
ATOM 1696 C CA . ALA A 1 203 ? -2.572 -5.502 26.882 1.00 98.12 203 ALA A CA 1
ATOM 1697 C C . ALA A 1 203 ? -3.465 -6.493 27.646 1.00 98.12 203 ALA A C 1
ATOM 1699 O O . ALA A 1 203 ? -3.489 -7.678 27.315 1.00 98.12 203 ALA A O 1
ATOM 1700 N N . ALA A 1 204 ? -4.252 -6.014 28.615 1.00 98.31 204 ALA A N 1
ATOM 1701 C CA . ALA A 1 204 ? -5.139 -6.855 29.421 1.00 98.31 204 ALA A CA 1
ATOM 1702 C C . ALA A 1 204 ? -6.407 -7.333 28.686 1.00 98.31 204 ALA A C 1
ATOM 1704 O O . ALA A 1 204 ? -7.099 -8.238 29.166 1.00 98.31 204 ALA A O 1
ATOM 1705 N N . THR A 1 205 ? -6.772 -6.708 27.564 1.00 98.12 205 THR A N 1
ATOM 1706 C CA . THR A 1 205 ? -8.102 -6.887 26.955 1.00 98.12 205 THR A CA 1
ATOM 1707 C C . THR A 1 205 ? -8.087 -7.272 25.480 1.00 98.12 205 THR A C 1
ATOM 1709 O O . THR A 1 205 ? -9.101 -7.786 25.005 1.00 98.12 205 THR A O 1
ATOM 1712 N N . LYS A 1 206 ? -6.965 -7.101 24.769 1.00 97.25 206 LYS A N 1
ATOM 1713 C CA . LYS A 1 206 ? -6.836 -7.365 23.327 1.00 97.25 206 LYS A CA 1
ATOM 1714 C C . LYS A 1 206 ? -7.289 -8.768 22.907 1.00 97.25 206 LYS A C 1
ATOM 1716 O O . LYS A 1 206 ? -7.995 -8.897 21.916 1.00 97.25 206 LYS A O 1
ATOM 1721 N N . ASP A 1 207 ? -6.992 -9.798 23.703 1.00 97.00 207 ASP A N 1
ATOM 1722 C CA . ASP A 1 207 ? -7.307 -11.196 23.367 1.00 97.00 207 ASP A CA 1
ATOM 1723 C C . ASP A 1 207 ? -8.815 -11.504 23.468 1.00 97.00 207 ASP A C 1
ATOM 1725 O O . ASP A 1 207 ? -9.275 -12.567 23.058 1.00 97.00 207 ASP A O 1
ATOM 1729 N N . GLN A 1 208 ? -9.605 -10.577 24.021 1.00 95.25 208 GLN A N 1
ATOM 1730 C CA . GLN A 1 208 ? -11.065 -10.678 24.087 1.00 95.25 208 GLN A CA 1
ATOM 1731 C C . GLN A 1 208 ? -11.753 -10.068 22.856 1.00 95.25 208 GLN A C 1
ATOM 1733 O O . GLN A 1 208 ? -12.974 -10.197 22.727 1.00 95.25 208 GLN A O 1
ATOM 1738 N N . MET A 1 209 ? -11.015 -9.343 22.011 1.00 96.94 209 MET A N 1
ATOM 1739 C CA . MET A 1 209 ? -11.552 -8.573 20.890 1.00 96.94 209 MET A CA 1
ATOM 1740 C C . MET A 1 209 ? -11.296 -9.292 19.561 1.00 96.94 209 MET A C 1
ATOM 1742 O O . MET A 1 209 ? -10.235 -9.893 19.390 1.00 96.94 209 MET A O 1
ATOM 1746 N N . PRO A 1 210 ? -12.237 -9.242 18.601 1.00 95.50 210 PRO A N 1
ATOM 1747 C CA . PRO A 1 210 ? -11.969 -9.743 17.260 1.00 95.50 210 PRO A CA 1
ATOM 1748 C C . PRO A 1 210 ? -10.947 -8.834 16.563 1.00 95.50 210 PRO A C 1
ATOM 1750 O O . PRO A 1 210 ? -10.993 -7.615 16.726 1.00 95.50 210 PRO A O 1
ATOM 1753 N N . LYS A 1 211 ? -10.032 -9.430 15.792 1.00 96.06 211 LYS A N 1
ATOM 1754 C CA . LYS A 1 211 ? -9.021 -8.714 15.001 1.00 96.06 211 LYS A CA 1
ATOM 1755 C C . LYS A 1 211 ? -9.620 -8.203 13.686 1.00 96.06 211 LYS A C 1
ATOM 1757 O O . LYS A 1 211 ? -9.412 -8.795 12.635 1.00 96.06 211 LYS A O 1
ATOM 1762 N N . ASP A 1 212 ? -10.422 -7.151 13.769 1.00 96.06 212 ASP A N 1
ATOM 1763 C CA . ASP A 1 212 ? -11.004 -6.447 12.620 1.00 96.06 212 ASP A CA 1
ATOM 1764 C C . ASP A 1 212 ? -10.469 -5.004 12.517 1.00 96.06 212 ASP A C 1
ATOM 1766 O O . ASP A 1 212 ? -9.596 -4.592 13.285 1.00 96.06 212 ASP A O 1
ATOM 1770 N N . ASP A 1 213 ? -11.012 -4.204 11.597 1.00 95.50 213 ASP A N 1
ATOM 1771 C CA . ASP A 1 213 ? -10.630 -2.797 11.420 1.00 95.50 213 ASP A CA 1
ATOM 1772 C C . ASP A 1 213 ? -10.648 -1.983 12.722 1.00 95.50 213 ASP A C 1
ATOM 1774 O O . ASP A 1 213 ? -9.812 -1.102 12.916 1.00 95.50 213 ASP A O 1
ATOM 1778 N N . LEU A 1 214 ? -11.595 -2.241 13.631 1.00 96.75 214 LEU A N 1
ATOM 1779 C CA . LEU A 1 214 ? -11.716 -1.478 14.873 1.00 96.75 214 LEU A CA 1
ATOM 1780 C C . LEU A 1 214 ? -10.611 -1.859 15.867 1.00 96.75 214 LEU A C 1
ATOM 1782 O O . LEU A 1 214 ? -10.132 -1.008 16.620 1.00 96.75 214 LEU A O 1
ATOM 1786 N N . TYR A 1 215 ? -10.173 -3.119 15.840 1.00 98.44 215 TYR A N 1
ATOM 1787 C CA . TYR A 1 215 ? -9.000 -3.579 16.580 1.00 98.44 215 TYR A CA 1
ATOM 1788 C C . TYR A 1 215 ? -7.722 -2.888 16.110 1.00 98.44 215 TYR A C 1
ATOM 1790 O O . TYR A 1 215 ? -6.984 -2.343 16.933 1.00 98.44 215 TYR A O 1
ATOM 1798 N N . TYR A 1 216 ? -7.488 -2.832 14.799 1.00 98.50 216 TYR A N 1
ATOM 1799 C CA . TYR A 1 216 ? -6.300 -2.169 14.256 1.00 98.50 216 TYR A CA 1
ATOM 1800 C C . TYR A 1 216 ? -6.357 -0.642 14.403 1.00 98.50 216 TYR A C 1
ATOM 1802 O O . TYR A 1 216 ? -5.332 -0.012 14.652 1.00 98.50 216 TYR A O 1
ATOM 1810 N N . GLN A 1 217 ? -7.545 -0.027 14.390 1.00 97.75 217 GLN A N 1
ATOM 1811 C CA . GLN A 1 217 ? -7.693 1.380 14.786 1.00 97.75 217 GLN A CA 1
ATOM 1812 C C . GLN A 1 217 ? -7.299 1.612 16.252 1.00 97.75 217 GLN A C 1
ATOM 1814 O O . GLN A 1 217 ? -6.615 2.587 16.564 1.00 97.75 217 GLN A O 1
ATOM 1819 N N . ALA A 1 218 ? -7.707 0.724 17.162 1.00 98.44 218 ALA A N 1
ATOM 1820 C CA . ALA A 1 218 ? -7.313 0.797 18.566 1.00 98.44 218 ALA A CA 1
ATOM 1821 C C . ALA A 1 218 ? -5.791 0.634 18.740 1.00 98.44 218 ALA A C 1
ATOM 1823 O O . ALA A 1 218 ? -5.167 1.381 19.497 1.00 98.44 218 ALA A O 1
ATOM 1824 N N . MET A 1 219 ? -5.193 -0.298 17.993 1.00 98.75 219 MET A N 1
ATOM 1825 C CA . MET A 1 219 ? -3.746 -0.509 17.944 1.00 98.75 219 MET A CA 1
ATOM 1826 C C . MET A 1 219 ? -3.003 0.740 17.454 1.00 98.75 219 MET A C 1
ATOM 1828 O O . MET A 1 219 ? -2.014 1.127 18.070 1.00 98.75 219 MET A O 1
ATOM 1832 N N . SER A 1 220 ? -3.508 1.432 16.429 1.00 98.38 220 SER A N 1
ATOM 1833 C CA . SER A 1 220 ? -2.937 2.703 15.959 1.00 98.38 220 SER A CA 1
ATOM 1834 C C . SER A 1 220 ? -2.937 3.791 17.036 1.00 98.38 220 SER A C 1
ATOM 1836 O O . SER A 1 220 ? -1.983 4.560 17.135 1.00 98.38 220 SER A O 1
ATOM 1838 N N . TYR A 1 221 ? -3.963 3.857 17.894 1.00 98.25 221 TYR A N 1
ATOM 1839 C CA . TYR A 1 221 ? -3.953 4.790 19.028 1.00 98.25 221 TYR A CA 1
ATOM 1840 C C . TYR A 1 221 ? -2.877 4.439 20.062 1.00 98.25 221 TYR A C 1
ATOM 1842 O O . TYR A 1 221 ? -2.207 5.343 20.567 1.00 98.25 221 TYR A O 1
ATOM 1850 N N . LEU A 1 222 ? -2.670 3.149 20.351 1.00 98.69 222 LEU A N 1
ATOM 1851 C CA . LEU A 1 222 ? -1.570 2.691 21.205 1.00 98.69 222 LEU A CA 1
ATOM 1852 C C . LEU A 1 222 ? -0.205 3.019 20.577 1.00 98.69 222 LEU A C 1
ATOM 1854 O O . LEU A 1 222 ? 0.652 3.600 21.242 1.00 98.69 222 LEU A O 1
ATOM 1858 N N . ALA A 1 223 ? -0.031 2.743 19.283 1.00 98.69 223 ALA A N 1
ATOM 1859 C CA . ALA A 1 223 ? 1.174 3.083 18.529 1.00 98.69 223 ALA A CA 1
ATOM 1860 C C . ALA A 1 223 ? 1.466 4.590 18.574 1.00 98.69 223 ALA A C 1
ATOM 1862 O O . ALA A 1 223 ? 2.597 5.005 18.833 1.00 98.69 223 ALA A O 1
ATOM 1863 N N . GLY A 1 224 ? 0.439 5.426 18.410 1.00 97.81 224 GLY A N 1
ATOM 1864 C CA . GLY A 1 224 ? 0.548 6.875 18.553 1.00 97.81 224 GLY A CA 1
ATOM 1865 C C . GLY A 1 224 ? 0.856 7.332 19.984 1.00 97.81 224 GLY A C 1
ATOM 1866 O O . GLY A 1 224 ? 1.498 8.368 20.170 1.00 97.81 224 GLY A O 1
ATOM 1867 N N . ALA A 1 225 ? 0.418 6.597 21.010 1.00 97.44 225 ALA A N 1
ATOM 1868 C CA . ALA A 1 225 ? 0.764 6.895 22.398 1.00 97.44 225 ALA A CA 1
ATOM 1869 C C . ALA A 1 225 ? 2.247 6.613 22.678 1.00 97.44 225 ALA A C 1
ATOM 1871 O O . ALA A 1 225 ? 2.905 7.449 23.300 1.00 97.44 225 ALA A O 1
ATOM 1872 N N . TYR A 1 226 ? 2.790 5.506 22.160 1.00 98.38 226 TYR A N 1
ATOM 1873 C CA . TYR A 1 226 ? 4.232 5.241 22.181 1.00 98.38 226 TYR A CA 1
ATOM 1874 C C . TYR A 1 226 ? 5.019 6.296 21.396 1.00 98.38 226 TYR A C 1
ATOM 1876 O O . TYR A 1 226 ? 6.011 6.823 21.899 1.00 98.38 226 TYR A O 1
ATOM 1884 N N . TYR A 1 227 ? 4.517 6.710 20.227 1.00 97.75 227 TYR A N 1
ATOM 1885 C CA . TYR A 1 227 ? 5.130 7.776 19.429 1.00 97.75 227 TYR A CA 1
ATOM 1886 C C . TYR A 1 227 ? 5.264 9.083 20.227 1.00 97.75 227 TYR A C 1
ATOM 1888 O O . TYR A 1 227 ? 6.327 9.702 20.257 1.00 97.75 227 TYR A O 1
ATOM 1896 N N . LYS A 1 228 ? 4.202 9.501 20.935 1.00 94.44 228 LYS A N 1
ATOM 1897 C CA . LYS A 1 228 ? 4.221 10.697 21.803 1.00 94.44 228 LYS A CA 1
ATOM 1898 C C . LYS A 1 228 ? 5.244 10.586 22.937 1.00 94.44 228 LYS A C 1
ATOM 1900 O O . LYS A 1 228 ? 5.817 11.598 23.337 1.00 94.44 228 LYS A O 1
ATOM 1905 N N . GLN A 1 229 ? 5.481 9.372 23.430 1.00 95.81 229 GLN A N 1
ATOM 1906 C CA . GLN A 1 229 ? 6.482 9.067 24.454 1.00 95.81 229 GLN A CA 1
ATOM 1907 C C . GLN A 1 229 ? 7.903 8.926 23.885 1.00 95.81 229 GLN A C 1
ATOM 1909 O O . GLN A 1 229 ? 8.845 8.778 24.658 1.00 95.81 229 GLN A O 1
ATOM 1914 N N . ARG A 1 230 ? 8.070 9.032 22.557 1.00 96.75 230 ARG A N 1
ATOM 1915 C CA . ARG A 1 230 ? 9.322 8.788 21.819 1.00 96.75 230 ARG A CA 1
ATOM 1916 C C . ARG A 1 230 ? 9.831 7.349 21.916 1.00 96.75 230 ARG A C 1
ATOM 1918 O O . ARG A 1 230 ? 11.000 7.097 21.639 1.00 96.75 230 ARG A O 1
ATOM 1925 N N . ASP A 1 231 ? 8.957 6.410 22.262 1.00 97.88 231 ASP A N 1
ATOM 1926 C CA . ASP A 1 231 ? 9.234 4.982 22.128 1.00 97.88 231 ASP A CA 1
ATOM 1927 C C . ASP A 1 231 ? 8.936 4.562 20.683 1.00 97.88 231 ASP A C 1
ATOM 1929 O O . ASP A 1 231 ? 7.887 4.003 20.352 1.00 97.88 231 ASP A O 1
ATOM 1933 N N . PHE A 1 232 ? 9.846 4.937 19.783 1.00 98.38 232 PHE A N 1
ATOM 1934 C CA . PHE A 1 232 ? 9.690 4.671 18.355 1.00 98.38 232 PHE A CA 1
ATOM 1935 C C . PHE A 1 232 ? 9.808 3.186 18.023 1.00 98.38 232 PHE A C 1
ATOM 1937 O O . PHE A 1 232 ? 9.216 2.751 17.044 1.00 98.38 232 PHE A O 1
ATOM 1944 N N . VAL A 1 233 ? 10.491 2.399 18.858 1.00 98.38 233 VAL A N 1
ATOM 1945 C CA . VAL A 1 233 ? 10.588 0.944 18.700 1.00 98.38 233 VAL A CA 1
ATOM 1946 C C . VAL A 1 233 ? 9.198 0.318 18.808 1.00 98.38 233 VAL A C 1
ATOM 1948 O O . VAL A 1 233 ? 8.733 -0.308 17.858 1.00 98.38 233 VAL A O 1
ATOM 1951 N N . GLN A 1 234 ? 8.488 0.539 19.921 1.00 98.44 234 GLN A N 1
ATOM 1952 C CA . GLN A 1 234 ? 7.142 -0.021 20.092 1.00 98.44 234 GLN A CA 1
ATOM 1953 C C . GLN A 1 234 ? 6.131 0.603 19.126 1.00 98.44 234 GLN A C 1
ATOM 1955 O O . GLN A 1 234 ? 5.267 -0.095 18.596 1.00 98.44 234 GLN A O 1
ATOM 1960 N N . SER A 1 235 ? 6.257 1.905 18.847 1.00 98.75 235 SER A N 1
ATOM 1961 C CA . SER A 1 235 ? 5.402 2.582 17.868 1.00 98.75 235 SER A CA 1
ATOM 1962 C C . SER A 1 235 ? 5.515 1.953 16.475 1.00 98.75 235 SER A C 1
ATOM 1964 O O . SER A 1 235 ? 4.497 1.601 15.879 1.00 98.75 235 SER A O 1
ATOM 1966 N N . ASN A 1 236 ? 6.740 1.737 15.989 1.00 98.75 236 ASN A N 1
ATOM 1967 C CA . ASN A 1 236 ? 7.003 1.176 14.667 1.00 98.75 236 ASN A CA 1
ATOM 1968 C C . ASN A 1 236 ? 6.531 -0.268 14.537 1.00 98.75 236 ASN A C 1
ATOM 1970 O O . ASN A 1 236 ? 5.944 -0.612 13.519 1.00 98.75 236 ASN A O 1
ATOM 1974 N N . VAL A 1 237 ? 6.741 -1.099 15.561 1.00 98.69 237 VAL A N 1
ATOM 1975 C CA . VAL A 1 237 ? 6.273 -2.496 15.564 1.00 98.69 237 VAL A CA 1
ATOM 1976 C C . VAL A 1 237 ? 4.753 -2.562 15.422 1.00 98.69 237 VAL A C 1
ATOM 1978 O O . VAL A 1 237 ? 4.240 -3.332 14.614 1.00 98.69 237 VAL A O 1
ATOM 1981 N N . LEU A 1 238 ? 4.022 -1.719 16.156 1.00 98.81 238 LEU A N 1
ATOM 1982 C CA . LEU A 1 238 ? 2.563 -1.678 16.066 1.00 98.81 238 LEU A CA 1
ATOM 1983 C C . LEU A 1 238 ? 2.082 -1.093 14.734 1.00 98.81 238 LEU A C 1
ATOM 1985 O O . LEU A 1 238 ? 1.142 -1.625 14.150 1.00 98.81 238 LEU A O 1
ATOM 1989 N N . TYR A 1 239 ? 2.713 -0.033 14.219 1.00 98.88 239 TYR A N 1
ATOM 1990 C CA . TYR A 1 239 ? 2.354 0.486 12.897 1.00 98.88 239 TYR A CA 1
ATOM 1991 C C . TYR A 1 239 ? 2.700 -0.491 11.769 1.00 98.88 239 TYR A C 1
ATOM 1993 O O . TYR A 1 239 ? 1.945 -0.555 10.807 1.00 98.88 239 TYR A O 1
ATOM 2001 N N . ALA A 1 240 ? 3.753 -1.301 11.895 1.00 98.69 240 ALA A N 1
ATOM 2002 C CA . ALA A 1 240 ? 4.046 -2.381 10.954 1.00 98.69 240 ALA A CA 1
ATOM 2003 C C . ALA A 1 240 ? 2.961 -3.464 10.961 1.00 98.69 240 ALA A C 1
ATOM 2005 O O . ALA A 1 240 ? 2.495 -3.861 9.896 1.00 98.69 240 ALA A O 1
ATOM 2006 N N . GLU A 1 241 ? 2.474 -3.865 12.139 1.00 98.56 241 GLU A N 1
ATOM 2007 C CA . GLU A 1 241 ? 1.346 -4.801 12.238 1.00 98.56 241 GLU A CA 1
ATOM 2008 C C . GLU A 1 241 ? 0.065 -4.203 11.622 1.00 98.56 241 GLU A C 1
ATOM 2010 O O . GLU A 1 241 ? -0.636 -4.878 10.872 1.00 98.56 241 GLU A O 1
ATOM 2015 N N . VAL A 1 242 ? -0.225 -2.916 11.857 1.00 98.56 242 VAL A N 1
ATOM 2016 C CA . VAL A 1 242 ? -1.372 -2.228 11.230 1.00 98.56 242 VAL A CA 1
ATOM 2017 C C . VAL A 1 242 ? -1.217 -2.124 9.708 1.00 98.56 242 VAL A C 1
ATOM 2019 O O . VAL A 1 242 ? -2.189 -2.332 8.984 1.00 98.56 242 VAL A O 1
ATOM 2022 N N . PHE A 1 243 ? -0.022 -1.789 9.222 1.00 98.44 243 PHE A N 1
ATOM 2023 C CA . PHE A 1 243 ? 0.293 -1.646 7.799 1.00 98.44 243 PHE A CA 1
ATOM 2024 C C . PHE A 1 243 ? 0.035 -2.939 7.019 1.00 98.44 243 PHE A C 1
ATOM 2026 O O . PHE A 1 243 ? -0.527 -2.907 5.919 1.00 98.44 243 PHE A O 1
ATOM 2033 N N . ASP A 1 244 ? 0.435 -4.057 7.614 1.00 97.06 244 ASP A N 1
ATOM 2034 C CA . ASP A 1 244 ? 0.325 -5.386 7.031 1.00 97.06 244 ASP A CA 1
ATOM 2035 C C . ASP A 1 244 ? -1.113 -5.919 7.095 1.00 97.06 244 ASP A C 1
ATOM 2037 O O . ASP A 1 244 ? -1.651 -6.405 6.103 1.00 97.06 244 ASP A O 1
ATOM 2041 N N . GLN A 1 245 ? -1.782 -5.742 8.238 1.00 96.44 245 GLN A N 1
ATOM 2042 C CA . GLN A 1 245 ? -3.035 -6.441 8.537 1.00 96.44 245 GLN A CA 1
ATOM 2043 C C . GLN A 1 245 ? -4.310 -5.614 8.297 1.00 96.44 245 GLN A C 1
ATOM 2045 O O . GLN A 1 245 ? -5.410 -6.168 8.310 1.00 96.44 245 GLN A O 1
ATOM 2050 N N . CYS A 1 246 ? -4.211 -4.294 8.097 1.00 96.75 246 CYS A N 1
ATOM 2051 C CA . CYS A 1 246 ? -5.372 -3.420 7.908 1.00 96.75 246 CYS A CA 1
ATOM 2052 C C . CYS A 1 246 ? -5.185 -2.494 6.699 1.00 96.75 246 CYS A C 1
ATOM 2054 O O . CYS A 1 246 ? -4.778 -1.337 6.837 1.00 96.75 246 CYS A O 1
ATOM 2056 N N . THR A 1 247 ? -5.557 -2.990 5.510 1.00 95.00 247 THR A N 1
ATOM 2057 C CA . THR A 1 247 ? -5.528 -2.242 4.238 1.00 95.00 247 THR A CA 1
ATOM 2058 C C . THR A 1 247 ? -6.045 -0.800 4.377 1.00 95.00 247 THR A C 1
ATOM 2060 O O . THR A 1 247 ? -5.317 0.120 3.991 1.00 95.00 247 THR A O 1
ATOM 2063 N N . PRO A 1 248 ? -7.232 -0.531 4.971 1.00 95.25 248 PRO A N 1
ATOM 2064 C CA . PRO A 1 248 ? -7.730 0.840 5.084 1.00 95.25 248 PRO A CA 1
ATOM 2065 C C . PRO A 1 248 ? -6.780 1.783 5.839 1.00 95.25 248 PRO A C 1
ATOM 2067 O O . PRO A 1 248 ? -6.725 2.975 5.528 1.00 95.25 248 PRO A O 1
ATOM 2070 N N . LEU A 1 249 ? -6.016 1.275 6.813 1.00 96.38 249 LEU A N 1
ATOM 2071 C CA . LEU A 1 249 ? -5.059 2.051 7.607 1.00 96.38 249 LEU A CA 1
ATOM 2072 C C . LEU A 1 249 ? -3.648 2.075 7.030 1.00 96.38 249 LEU A C 1
ATOM 2074 O O . LEU A 1 249 ? -2.809 2.768 7.599 1.00 96.38 249 LEU A O 1
ATOM 2078 N N . ARG A 1 250 ? -3.365 1.409 5.908 1.00 95.56 250 ARG A N 1
ATOM 2079 C CA . ARG A 1 250 ? -1.999 1.295 5.380 1.00 95.56 250 ARG A CA 1
ATOM 2080 C C . ARG A 1 250 ? -1.312 2.648 5.179 1.00 95.56 250 ARG A C 1
ATOM 2082 O O . ARG A 1 250 ? -0.190 2.836 5.642 1.00 95.56 250 ARG A O 1
ATOM 2089 N N . LYS A 1 251 ? -2.011 3.629 4.589 1.00 95.00 251 LYS A N 1
ATOM 2090 C CA . LYS A 1 251 ? -1.511 5.016 4.469 1.00 95.00 251 LYS A CA 1
ATOM 2091 C C . LYS A 1 251 ? -1.238 5.653 5.834 1.00 95.00 251 LYS A C 1
ATOM 2093 O O . LYS A 1 251 ? -0.207 6.285 6.024 1.00 95.00 251 LYS A O 1
ATOM 2098 N N . VAL A 1 252 ? -2.149 5.476 6.792 1.00 94.88 252 VAL A N 1
ATOM 2099 C CA . VAL A 1 252 ? -2.024 6.051 8.141 1.00 94.88 252 VAL A CA 1
ATOM 2100 C C . VAL A 1 252 ? -0.824 5.452 8.871 1.00 94.88 252 VAL A C 1
ATOM 2102 O O . VAL A 1 252 ? -0.047 6.192 9.471 1.00 94.88 252 VAL A O 1
ATOM 2105 N N . ALA A 1 253 ? -0.659 4.133 8.793 1.00 97.75 253 ALA A N 1
ATOM 2106 C CA . ALA A 1 253 ? 0.454 3.412 9.384 1.00 97.75 253 ALA A CA 1
ATOM 2107 C C . ALA A 1 253 ? 1.789 3.819 8.757 1.00 97.75 253 ALA A C 1
ATOM 2109 O O . ALA A 1 253 ? 2.713 4.147 9.494 1.00 97.75 253 ALA A O 1
ATOM 2110 N N . LEU A 1 254 ? 1.857 3.896 7.421 1.00 96.94 254 LEU A N 1
ATOM 2111 C CA . LEU A 1 254 ? 3.041 4.383 6.717 1.00 96.94 254 LEU A CA 1
ATOM 2112 C C . LEU A 1 254 ? 3.399 5.797 7.174 1.00 96.94 254 LEU A C 1
ATOM 2114 O O . LEU A 1 254 ? 4.499 6.005 7.657 1.00 96.94 254 LEU A O 1
ATOM 2118 N N . TYR A 1 255 ? 2.456 6.741 7.104 1.00 95.38 255 TYR A N 1
ATOM 2119 C CA . TYR A 1 255 ? 2.681 8.137 7.495 1.00 95.38 255 TYR A CA 1
ATOM 2120 C C . TYR A 1 255 ? 3.118 8.299 8.960 1.00 95.38 255 TYR A C 1
ATOM 2122 O O . TYR A 1 255 ? 3.834 9.240 9.297 1.00 95.38 255 TYR A O 1
ATOM 2130 N N . SER A 1 256 ? 2.652 7.408 9.837 1.00 96.75 256 SER A N 1
ATOM 2131 C CA . SER A 1 256 ? 2.917 7.472 11.278 1.00 96.75 256 SER A CA 1
ATOM 2132 C C . SER A 1 256 ? 4.141 6.661 11.713 1.00 96.75 256 SER A C 1
ATOM 2134 O O . SER A 1 256 ? 4.542 6.754 12.875 1.00 96.75 256 SER A O 1
ATOM 2136 N N . TYR A 1 257 ? 4.734 5.886 10.805 1.00 98.25 257 TYR A N 1
ATOM 2137 C CA . TYR A 1 257 ? 5.989 5.183 11.028 1.00 98.25 257 TYR A CA 1
ATOM 2138 C C . TYR A 1 257 ? 7.134 6.188 11.206 1.00 98.25 257 TYR A C 1
ATOM 2140 O O . TYR A 1 257 ? 7.200 7.208 10.518 1.00 98.25 257 TYR A O 1
ATOM 2148 N N . HIS A 1 258 ? 8.049 5.910 12.134 1.00 98.06 258 HIS A N 1
ATOM 2149 C CA . HIS A 1 258 ? 9.235 6.726 12.367 1.00 98.06 258 HIS A CA 1
ATOM 2150 C C . HIS A 1 258 ? 10.466 6.046 11.759 1.00 98.06 258 HIS A C 1
ATOM 2152 O O . HIS A 1 258 ? 10.966 5.094 12.357 1.00 98.06 258 HIS A O 1
ATOM 2158 N N . PRO A 1 259 ? 11.005 6.503 10.617 1.00 96.50 259 PRO A N 1
ATOM 2159 C CA . PRO A 1 259 ? 12.220 5.921 10.057 1.00 96.50 259 PRO A CA 1
ATOM 2160 C C . PRO A 1 259 ? 13.370 6.012 11.053 1.00 96.50 259 PRO A C 1
ATOM 2162 O O . PRO A 1 259 ? 13.632 7.074 11.617 1.00 96.50 259 PRO A O 1
ATOM 2165 N N . GLN A 1 260 ? 14.042 4.888 11.279 1.00 96.00 260 GLN A N 1
ATOM 2166 C CA . GLN A 1 260 ? 15.157 4.800 12.218 1.00 96.00 260 GLN A CA 1
ATOM 2167 C C . GLN A 1 260 ? 16.478 4.651 11.471 1.00 96.00 260 GLN A C 1
ATOM 2169 O O . GLN A 1 260 ? 16.520 4.137 10.352 1.00 96.00 260 GLN A O 1
ATOM 2174 N N . GLU A 1 261 ? 17.571 5.054 12.116 1.00 95.69 261 GLU A N 1
ATOM 2175 C CA . GLU A 1 261 ? 18.911 4.672 11.673 1.00 95.69 261 GLU A CA 1
ATOM 2176 C C . GLU A 1 261 ? 19.005 3.147 11.567 1.00 95.69 261 GLU A C 1
ATOM 2178 O O . GLU A 1 261 ? 18.478 2.427 12.421 1.00 95.69 261 GLU A O 1
ATOM 2183 N N . LEU A 1 262 ? 19.697 2.651 10.536 1.00 94.62 262 LEU A N 1
ATOM 2184 C CA . LEU A 1 262 ? 19.735 1.219 10.230 1.00 94.62 262 LEU A CA 1
ATOM 2185 C C . LEU A 1 262 ? 20.214 0.381 11.425 1.00 94.62 262 LEU A C 1
ATOM 2187 O O . LEU A 1 262 ? 19.680 -0.694 11.675 1.00 94.62 262 LEU A O 1
ATOM 2191 N N . GLU A 1 263 ? 21.186 0.881 12.191 1.00 96.62 263 GLU A N 1
ATOM 2192 C CA . GLU A 1 263 ? 21.684 0.187 13.381 1.00 96.62 263 GLU A CA 1
ATOM 2193 C C . GLU A 1 263 ? 20.595 0.011 14.452 1.00 96.62 263 GLU A C 1
ATOM 2195 O O . GLU A 1 263 ? 20.405 -1.098 14.949 1.00 96.62 263 GLU A O 1
ATOM 2200 N N . VAL A 1 264 ? 19.838 1.072 14.753 1.00 96.81 264 VAL A N 1
ATOM 2201 C CA . VAL A 1 264 ? 18.728 1.035 15.723 1.00 96.81 264 VAL A CA 1
ATOM 2202 C C . VAL A 1 264 ? 17.618 0.118 15.218 1.00 96.81 264 VAL A C 1
ATOM 2204 O O . VAL A 1 264 ? 17.124 -0.725 15.963 1.00 96.81 264 VAL A O 1
ATOM 2207 N N . PHE A 1 265 ? 17.261 0.232 13.936 1.00 98.00 265 PHE A N 1
ATOM 2208 C CA . PHE A 1 265 ? 16.263 -0.633 13.315 1.00 98.00 265 PHE A CA 1
ATOM 2209 C C . PHE A 1 265 ? 16.630 -2.118 13.467 1.00 98.00 265 PHE A C 1
ATOM 2211 O O . PHE A 1 265 ? 15.810 -2.904 13.937 1.00 98.00 265 PHE A O 1
ATOM 2218 N N . LEU A 1 266 ? 17.869 -2.496 13.138 1.00 97.81 266 LEU A N 1
ATOM 2219 C CA . LEU A 1 266 ? 18.334 -3.884 13.192 1.00 97.81 266 LEU A CA 1
ATOM 2220 C C . LEU A 1 266 ? 18.484 -4.426 14.620 1.00 97.81 266 LEU A C 1
ATOM 2222 O O . LEU A 1 266 ? 18.226 -5.607 14.846 1.00 97.81 266 LEU A O 1
ATOM 2226 N N . GLN A 1 267 ? 18.939 -3.602 15.568 1.00 98.12 267 GLN A N 1
ATOM 2227 C CA . GLN A 1 267 ? 19.259 -4.056 16.926 1.00 98.12 267 GLN A CA 1
ATOM 2228 C C . GLN A 1 267 ? 18.079 -3.957 17.900 1.00 98.12 267 GLN A C 1
ATOM 2230 O O . GLN A 1 267 ? 18.002 -4.760 18.829 1.00 98.12 267 GLN A O 1
ATOM 2235 N N . GLU A 1 268 ? 17.170 -2.999 17.710 1.00 98.25 268 GLU A N 1
ATOM 2236 C CA . GLU A 1 268 ? 16.113 -2.700 18.683 1.00 98.25 268 GLU A CA 1
ATOM 2237 C C . GLU A 1 268 ? 14.705 -2.998 18.161 1.00 98.25 268 GLU A C 1
ATOM 2239 O O . GLU A 1 268 ? 13.899 -3.547 18.913 1.00 98.25 268 GLU A O 1
ATOM 2244 N N . THR A 1 269 ? 14.411 -2.677 16.894 1.00 98.31 269 THR A N 1
ATOM 2245 C CA . THR A 1 269 ? 13.053 -2.775 16.319 1.00 98.31 269 THR A CA 1
ATOM 2246 C C . THR A 1 269 ? 12.788 -4.118 15.653 1.00 98.31 269 THR A C 1
ATOM 2248 O O . THR A 1 269 ? 11.836 -4.804 16.017 1.00 98.31 269 THR A O 1
ATOM 2251 N N . LEU A 1 270 ? 13.636 -4.529 14.709 1.00 98.12 270 LEU A N 1
ATOM 2252 C CA . LEU A 1 270 ? 13.480 -5.779 13.965 1.00 98.12 270 LEU A CA 1
ATOM 2253 C C . LEU A 1 270 ? 13.370 -7.016 14.885 1.00 98.12 270 LEU A C 1
ATOM 2255 O O . LEU A 1 270 ? 12.495 -7.847 14.637 1.00 98.12 270 LEU A O 1
ATOM 2259 N N . PRO A 1 271 ? 14.138 -7.137 15.993 1.00 98.19 271 PRO A N 1
ATOM 2260 C CA . PRO A 1 271 ? 14.020 -8.276 16.908 1.00 98.19 271 PRO A CA 1
ATOM 2261 C C . PRO A 1 271 ? 12.700 -8.351 17.693 1.00 98.19 271 PRO A C 1
ATOM 2263 O O . PRO A 1 271 ? 12.458 -9.354 18.361 1.00 98.19 271 PRO A O 1
ATOM 2266 N N . GLN A 1 272 ? 11.861 -7.308 17.658 1.00 98.00 272 GLN A N 1
ATOM 2267 C CA . GLN A 1 272 ? 10.542 -7.305 18.309 1.00 98.00 272 GLN A CA 1
ATOM 2268 C C . GLN A 1 272 ? 9.468 -8.010 17.472 1.00 98.00 272 GLN A C 1
ATOM 2270 O O . GLN A 1 272 ? 8.383 -8.300 17.988 1.00 98.00 272 GLN A O 1
ATOM 2275 N N . ALA A 1 273 ? 9.736 -8.255 16.186 1.00 97.19 273 ALA A N 1
ATOM 2276 C CA . ALA A 1 273 ? 8.816 -8.970 15.317 1.00 97.19 273 ALA A CA 1
ATOM 2277 C C . ALA A 1 273 ? 8.605 -10.409 15.811 1.00 97.19 273 ALA A C 1
ATOM 2279 O O . ALA A 1 273 ? 9.530 -11.071 16.283 1.00 97.19 273 ALA A O 1
ATOM 2280 N N . LYS A 1 274 ? 7.362 -10.888 15.728 1.00 94.81 274 LYS A N 1
ATOM 2281 C CA . LYS A 1 274 ? 6.947 -12.182 16.300 1.00 94.81 274 LYS A CA 1
ATOM 2282 C C . LYS A 1 274 ? 6.835 -13.291 15.261 1.00 94.81 274 LYS A C 1
ATOM 2284 O O . LYS A 1 274 ? 6.782 -14.460 15.636 1.00 94.81 274 LYS A O 1
ATOM 2289 N N . ASP A 1 275 ? 6.786 -12.910 13.996 1.00 97.44 275 ASP A N 1
ATOM 2290 C CA . ASP A 1 275 ? 6.584 -13.763 12.838 1.00 97.44 275 ASP A CA 1
ATOM 2291 C C . ASP A 1 275 ? 7.243 -13.128 11.601 1.00 97.44 275 ASP A C 1
ATOM 2293 O O . ASP A 1 275 ? 7.804 -12.026 11.662 1.00 97.44 275 ASP A O 1
ATOM 2297 N N . ASN A 1 276 ? 7.249 -13.877 10.499 1.00 98.00 276 ASN A N 1
ATOM 2298 C CA . ASN A 1 276 ? 7.915 -13.470 9.266 1.00 98.00 276 ASN A CA 1
ATOM 2299 C C . ASN A 1 276 ? 7.155 -12.339 8.571 1.00 98.00 276 ASN A C 1
ATOM 2301 O O . ASN A 1 276 ? 7.780 -11.442 8.013 1.00 98.00 276 ASN A O 1
ATOM 2305 N N . GLU A 1 277 ? 5.831 -12.342 8.669 1.00 97.62 277 GLU A N 1
ATOM 2306 C CA . GLU A 1 277 ? 4.951 -11.322 8.117 1.00 97.62 277 GLU A CA 1
ATOM 2307 C C . GLU A 1 277 ? 5.287 -9.943 8.704 1.00 97.62 277 GLU A C 1
ATOM 2309 O O . GLU A 1 277 ? 5.544 -8.988 7.964 1.00 97.62 277 GLU A O 1
ATOM 2314 N N . LEU A 1 278 ? 5.422 -9.846 10.033 1.00 98.38 278 LEU A N 1
ATOM 2315 C CA . LEU A 1 278 ? 5.808 -8.605 10.702 1.00 98.38 278 LEU A CA 1
ATOM 2316 C C . LEU A 1 278 ? 7.260 -8.196 10.408 1.00 98.38 278 LEU A C 1
ATOM 2318 O O . LEU A 1 278 ? 7.544 -7.002 10.291 1.00 98.38 278 LEU A O 1
ATOM 2322 N N . LEU A 1 279 ? 8.182 -9.155 10.256 1.00 98.56 279 LEU A N 1
ATOM 2323 C CA . LEU A 1 279 ? 9.546 -8.857 9.798 1.00 98.56 279 LEU A CA 1
ATOM 2324 C C . LEU A 1 279 ? 9.531 -8.225 8.399 1.00 98.56 279 LEU A C 1
ATOM 2326 O O . LEU A 1 279 ? 10.191 -7.207 8.178 1.00 98.56 279 LEU A O 1
ATOM 2330 N N . CYS A 1 280 ? 8.765 -8.798 7.468 1.00 98.69 280 CYS A N 1
ATOM 2331 C CA . CYS A 1 280 ? 8.622 -8.272 6.116 1.00 98.69 280 CYS A CA 1
ATOM 2332 C C . CYS A 1 280 ? 7.982 -6.878 6.121 1.00 98.69 280 CYS A C 1
ATOM 2334 O O . CYS A 1 280 ? 8.493 -5.986 5.449 1.00 98.69 280 CYS A O 1
ATOM 2336 N N . ALA A 1 281 ? 6.936 -6.653 6.919 1.00 98.62 281 ALA A N 1
ATOM 2337 C CA . ALA A 1 281 ? 6.280 -5.351 7.043 1.00 98.62 281 ALA A CA 1
ATOM 2338 C C . ALA A 1 281 ? 7.213 -4.259 7.602 1.00 98.62 281 ALA A C 1
ATOM 2340 O O . ALA A 1 281 ? 7.215 -3.130 7.108 1.00 98.62 281 ALA A O 1
ATOM 2341 N N . LEU A 1 282 ? 8.047 -4.587 8.597 1.00 98.75 282 LEU A N 1
ATOM 2342 C CA . LEU A 1 282 ? 9.058 -3.668 9.131 1.00 98.75 282 LEU A CA 1
ATOM 2343 C C . LEU A 1 282 ? 10.094 -3.283 8.071 1.00 98.75 282 LEU A C 1
ATOM 2345 O O . LEU A 1 282 ? 10.400 -2.101 7.918 1.00 98.75 282 LEU A O 1
ATOM 2349 N N . TRP A 1 283 ? 10.606 -4.257 7.314 1.00 98.75 283 TRP A N 1
ATOM 2350 C CA . TRP A 1 283 ? 11.506 -3.980 6.192 1.00 98.75 283 TRP A CA 1
ATOM 2351 C C . TRP A 1 283 ? 10.833 -3.152 5.102 1.00 98.75 283 TRP A C 1
ATOM 2353 O O . TRP A 1 283 ? 11.450 -2.231 4.573 1.00 98.75 283 TRP A O 1
ATOM 2363 N N . ALA A 1 284 ? 9.569 -3.439 4.799 1.00 98.56 284 ALA A N 1
ATOM 2364 C CA . ALA A 1 284 ? 8.794 -2.751 3.779 1.00 98.56 284 ALA A CA 1
ATOM 2365 C C . ALA A 1 284 ? 8.585 -1.266 4.125 1.00 98.56 284 ALA A C 1
ATOM 2367 O O . ALA A 1 284 ? 8.833 -0.387 3.294 1.00 98.56 284 ALA A O 1
ATOM 2368 N N . LEU A 1 285 ? 8.212 -0.979 5.377 1.00 98.62 285 LEU A N 1
ATOM 2369 C CA . LEU A 1 285 ? 8.092 0.382 5.901 1.00 98.62 285 LEU A CA 1
ATOM 2370 C C . LEU A 1 285 ? 9.444 1.096 5.955 1.00 98.62 285 LEU A C 1
ATOM 2372 O O . LEU A 1 285 ? 9.554 2.226 5.486 1.00 98.62 285 LEU A O 1
ATOM 2376 N N . GLN A 1 286 ? 10.487 0.448 6.478 1.00 98.12 286 GLN A N 1
ATOM 2377 C CA . GLN A 1 286 ? 11.819 1.046 6.546 1.00 98.12 286 GLN A CA 1
ATOM 2378 C C . GLN A 1 286 ? 12.353 1.375 5.142 1.00 98.12 286 GLN A C 1
ATOM 2380 O O . GLN A 1 286 ? 12.783 2.502 4.906 1.00 98.12 286 GLN A O 1
ATOM 2385 N N . GLY A 1 287 ? 12.261 0.429 4.203 1.00 97.38 287 GLY A N 1
ATOM 2386 C CA . GLY A 1 287 ? 12.724 0.578 2.822 1.00 97.38 287 GLY A CA 1
ATOM 2387 C C . GLY A 1 287 ? 11.961 1.626 2.017 1.00 97.38 287 GLY A C 1
ATOM 2388 O O . GLY A 1 287 ? 12.546 2.255 1.143 1.00 97.38 287 GLY A O 1
ATOM 2389 N N . TYR A 1 288 ? 10.688 1.881 2.342 1.00 97.06 288 TYR A N 1
ATOM 2390 C CA . TYR A 1 288 ? 9.929 2.984 1.744 1.00 97.06 288 TYR A CA 1
ATOM 2391 C C . TYR A 1 288 ? 10.573 4.352 2.014 1.00 97.06 288 TYR A C 1
ATOM 2393 O O . TYR A 1 288 ? 10.575 5.223 1.143 1.00 97.06 288 TYR A O 1
ATOM 2401 N N . TYR A 1 289 ? 11.089 4.547 3.231 1.00 95.56 289 TYR A N 1
ATOM 2402 C CA . TYR A 1 289 ? 11.679 5.809 3.676 1.00 95.56 289 TYR A CA 1
ATOM 2403 C C . TYR A 1 289 ? 13.184 5.908 3.433 1.00 95.56 289 TYR A C 1
ATOM 2405 O O . TYR A 1 289 ? 13.707 7.020 3.361 1.00 95.56 289 TYR A O 1
ATOM 2413 N N . THR A 1 290 ? 13.879 4.772 3.360 1.00 93.50 290 THR A N 1
ATOM 2414 C CA . THR A 1 290 ? 15.322 4.722 3.122 1.00 93.50 290 THR A CA 1
ATOM 2415 C C . THR A 1 290 ? 15.626 4.265 1.697 1.00 93.50 290 THR A C 1
ATOM 2417 O O . THR A 1 290 ? 15.594 5.074 0.772 1.00 93.50 290 THR A O 1
ATOM 2420 N N . GLU A 1 291 ? 15.928 2.982 1.513 1.00 91.38 291 GLU A N 1
ATOM 2421 C CA . GLU A 1 291 ? 16.290 2.387 0.232 1.00 91.38 291 GLU A CA 1
ATOM 2422 C C . GLU A 1 291 ? 15.525 1.082 0.020 1.00 91.38 291 GLU A C 1
ATOM 2424 O O . GLU A 1 291 ? 15.486 0.209 0.893 1.00 91.38 291 GLU A O 1
ATOM 2429 N N . GLU A 1 292 ? 14.958 0.928 -1.174 1.00 95.94 292 GLU A N 1
ATOM 2430 C CA . GLU A 1 292 ? 14.138 -0.225 -1.526 1.00 95.94 292 GLU A CA 1
ATOM 2431 C C . GLU A 1 292 ? 14.963 -1.512 -1.679 1.00 95.94 292 GLU A C 1
ATOM 2433 O O . GLU A 1 292 ? 14.507 -2.580 -1.280 1.00 95.94 292 GLU A O 1
ATOM 2438 N N . LEU A 1 293 ? 16.184 -1.435 -2.222 1.00 96.25 293 LEU A N 1
ATOM 2439 C CA . LEU A 1 293 ? 16.987 -2.617 -2.567 1.00 96.25 293 LEU A CA 1
ATOM 2440 C C . LEU A 1 293 ? 17.368 -3.487 -1.347 1.00 96.25 293 LEU A C 1
ATOM 2442 O O . LEU A 1 293 ? 17.136 -4.697 -1.411 1.00 96.25 293 LEU A O 1
ATOM 2446 N N . PRO A 1 294 ? 17.884 -2.940 -0.222 1.00 96.31 294 PRO A N 1
ATOM 2447 C CA . PRO A 1 294 ? 18.149 -3.748 0.971 1.00 96.31 294 PRO A CA 1
ATOM 2448 C C . PRO A 1 294 ? 16.879 -4.358 1.572 1.00 96.31 294 PRO A C 1
ATOM 2450 O O . PRO A 1 294 ? 16.912 -5.488 2.055 1.00 96.31 294 PRO A O 1
ATOM 2453 N N . ALA A 1 295 ? 15.758 -3.630 1.529 1.00 98.19 295 ALA A N 1
ATOM 2454 C CA . ALA A 1 295 ? 14.477 -4.138 2.009 1.00 98.19 295 ALA A CA 1
ATOM 2455 C C . ALA A 1 295 ? 13.974 -5.293 1.137 1.00 98.19 295 ALA A C 1
ATOM 2457 O O . ALA A 1 295 ? 13.576 -6.320 1.671 1.00 98.19 295 ALA A O 1
ATOM 2458 N N . ILE A 1 296 ? 14.060 -5.165 -0.189 1.00 98.62 296 ILE A N 1
ATOM 2459 C CA . ILE A 1 296 ? 13.746 -6.232 -1.147 1.00 98.62 296 ILE A CA 1
ATOM 2460 C C . ILE A 1 296 ? 14.573 -7.488 -0.861 1.00 98.62 296 ILE A C 1
ATOM 2462 O O . ILE A 1 296 ? 14.009 -8.576 -0.764 1.00 98.62 296 ILE A O 1
ATOM 2466 N N . GLU A 1 297 ? 15.894 -7.352 -0.706 1.00 98.25 297 GLU A N 1
ATOM 2467 C CA . GLU A 1 297 ? 16.772 -8.498 -0.453 1.00 98.25 297 GLU A CA 1
ATOM 2468 C C . GLU A 1 297 ? 16.437 -9.181 0.880 1.00 98.25 297 GLU A C 1
ATOM 2470 O O . GLU A 1 297 ? 16.363 -10.410 0.947 1.00 98.25 297 GLU A O 1
ATOM 2475 N N . ALA A 1 298 ? 16.191 -8.392 1.929 1.00 98.44 298 ALA A N 1
ATOM 2476 C CA . ALA A 1 298 ? 15.813 -8.917 3.234 1.00 98.44 298 ALA A CA 1
ATOM 2477 C C . ALA A 1 298 ? 14.444 -9.611 3.201 1.00 98.44 298 ALA A C 1
ATOM 2479 O O . ALA A 1 298 ? 14.317 -10.726 3.705 1.00 98.44 298 ALA A O 1
ATOM 2480 N N . ILE A 1 299 ? 13.438 -8.986 2.583 1.00 98.75 299 ILE A N 1
ATOM 2481 C CA . ILE A 1 299 ? 12.083 -9.535 2.470 1.00 98.75 299 ILE A CA 1
ATOM 2482 C C . ILE A 1 299 ? 12.110 -10.838 1.677 1.00 98.75 299 ILE A C 1
ATOM 2484 O O . ILE A 1 299 ? 11.579 -11.824 2.173 1.00 98.75 299 ILE A O 1
ATOM 2488 N N . HIS A 1 300 ? 12.771 -10.887 0.515 1.00 98.62 300 HIS A N 1
ATOM 2489 C CA . HIS A 1 300 ? 12.864 -12.114 -0.288 1.00 98.62 300 HIS A CA 1
ATOM 2490 C C . HIS A 1 300 ? 13.508 -13.268 0.493 1.00 98.62 300 HIS A C 1
ATOM 2492 O O . HIS A 1 300 ? 13.020 -14.394 0.455 1.00 98.62 300 HIS A O 1
ATOM 2498 N N . ALA A 1 301 ? 14.556 -12.979 1.273 1.00 98.44 301 ALA A N 1
ATOM 2499 C CA . ALA A 1 301 ? 15.220 -13.978 2.108 1.00 98.44 301 ALA A CA 1
ATOM 2500 C C . ALA A 1 301 ? 14.352 -14.499 3.271 1.00 98.44 301 ALA A C 1
ATOM 2502 O O . ALA A 1 301 ? 14.569 -15.619 3.735 1.00 98.44 301 ALA A O 1
ATOM 2503 N N . ILE A 1 302 ? 13.407 -13.693 3.765 1.00 98.31 302 ILE A N 1
ATOM 2504 C CA . ILE A 1 302 ? 12.480 -14.061 4.846 1.00 98.31 302 ILE A CA 1
ATOM 2505 C C . ILE A 1 302 ? 11.260 -14.797 4.280 1.00 98.31 302 ILE A C 1
ATOM 2507 O O . ILE A 1 302 ? 10.876 -15.850 4.793 1.00 98.31 302 ILE A O 1
ATOM 2511 N N . GLN A 1 303 ? 10.656 -14.229 3.239 1.00 98.19 303 GLN A N 1
ATOM 2512 C CA . GLN A 1 303 ? 9.436 -14.694 2.601 1.00 98.19 303 GLN A CA 1
ATOM 2513 C C . GLN A 1 303 ? 9.399 -14.216 1.139 1.00 98.19 303 GLN A C 1
ATOM 2515 O O . GLN A 1 303 ? 9.020 -13.082 0.837 1.00 98.19 303 GLN A O 1
ATOM 2520 N N . ALA A 1 304 ? 9.805 -15.099 0.225 1.00 98.06 304 ALA A N 1
ATOM 2521 C CA . ALA A 1 304 ? 9.934 -14.796 -1.200 1.00 98.06 304 ALA A CA 1
ATOM 2522 C C . ALA A 1 304 ? 8.612 -14.405 -1.878 1.00 98.06 304 ALA A C 1
ATOM 2524 O O . ALA A 1 304 ? 8.620 -13.583 -2.790 1.00 98.06 304 ALA A O 1
ATOM 2525 N N . ASP A 1 305 ? 7.481 -14.924 -1.401 1.00 97.12 305 ASP A N 1
ATOM 2526 C CA . ASP A 1 305 ? 6.135 -14.628 -1.900 1.00 97.12 305 ASP A CA 1
ATOM 2527 C C . ASP A 1 305 ? 5.465 -13.439 -1.183 1.00 97.12 305 ASP A C 1
ATOM 2529 O O . ASP A 1 305 ? 4.258 -13.244 -1.302 1.00 97.12 305 ASP A O 1
ATOM 2533 N N . SER A 1 306 ? 6.225 -12.633 -0.429 1.00 97.62 306 SER A N 1
ATOM 2534 C CA . SER A 1 306 ? 5.668 -11.493 0.304 1.00 97.62 306 SER A CA 1
ATOM 2535 C C . SER A 1 306 ? 5.051 -10.450 -0.647 1.00 97.62 306 SER A C 1
ATOM 2537 O O . SER A 1 306 ? 5.744 -9.971 -1.555 1.00 97.62 306 SER A O 1
ATOM 2539 N N . PRO A 1 307 ? 3.811 -9.982 -0.392 1.00 95.25 307 PRO A N 1
ATOM 2540 C CA . PRO A 1 307 ? 3.135 -9.001 -1.250 1.00 95.25 307 PRO A CA 1
ATOM 2541 C C . PRO A 1 307 ? 3.816 -7.621 -1.239 1.00 95.25 307 PRO A C 1
ATOM 2543 O O . PRO A 1 307 ? 3.610 -6.797 -2.133 1.00 95.25 307 PRO A O 1
ATOM 2546 N N . HIS A 1 308 ? 4.682 -7.361 -0.251 1.00 97.44 308 HIS A N 1
ATOM 2547 C CA . HIS A 1 308 ? 5.440 -6.112 -0.137 1.00 97.44 308 HIS A CA 1
ATOM 2548 C C . HIS A 1 308 ? 6.506 -5.949 -1.230 1.00 97.44 308 HIS A C 1
ATOM 2550 O O . HIS A 1 308 ? 6.938 -4.834 -1.517 1.00 97.44 308 HIS A O 1
ATOM 2556 N N . LEU A 1 309 ? 6.929 -7.041 -1.868 1.00 98.31 309 LEU A N 1
ATOM 2557 C CA . LEU A 1 309 ? 7.991 -7.018 -2.872 1.00 98.31 309 LEU A CA 1
ATOM 2558 C C . LEU A 1 309 ? 7.603 -6.247 -4.140 1.00 98.31 309 LEU A C 1
ATOM 2560 O O . LEU A 1 309 ? 8.406 -5.468 -4.653 1.00 98.31 309 LEU A O 1
ATOM 2564 N N . SER A 1 310 ? 6.374 -6.421 -4.628 1.00 96.12 310 SER A N 1
ATOM 2565 C CA . SER A 1 310 ? 5.933 -5.867 -5.916 1.00 96.12 310 SER A CA 1
ATOM 2566 C C . SER A 1 310 ? 5.931 -4.333 -5.925 1.00 96.12 310 SER A C 1
ATOM 2568 O O . SER A 1 310 ? 6.400 -3.701 -6.877 1.00 96.12 310 SER A O 1
ATOM 2570 N N . TYR A 1 311 ? 5.451 -3.694 -4.852 1.00 97.00 311 TYR A N 1
ATOM 2571 C CA . TYR A 1 311 ? 5.450 -2.229 -4.798 1.00 97.00 311 TYR A CA 1
ATOM 2572 C C . TYR A 1 311 ? 6.869 -1.671 -4.607 1.00 97.00 311 TYR A C 1
ATOM 2574 O O . TYR A 1 311 ? 7.213 -0.670 -5.237 1.00 97.00 311 TYR A O 1
ATOM 2582 N N . LEU A 1 312 ? 7.716 -2.329 -3.803 1.00 98.31 312 LEU A N 1
ATOM 2583 C CA . LEU A 1 312 ? 9.110 -1.919 -3.610 1.00 98.31 312 LEU A CA 1
ATOM 2584 C C . LEU A 1 312 ? 9.919 -2.042 -4.902 1.00 98.31 312 LEU A C 1
ATOM 2586 O O . LEU A 1 312 ? 10.658 -1.120 -5.238 1.00 98.31 312 LEU A O 1
ATOM 2590 N N . LEU A 1 313 ? 9.752 -3.133 -5.659 1.00 98.12 313 LEU A N 1
ATOM 2591 C CA . LEU A 1 313 ? 10.416 -3.311 -6.951 1.00 98.12 313 LEU A CA 1
ATOM 2592 C C . LEU A 1 313 ? 10.010 -2.209 -7.933 1.00 98.12 313 LEU A C 1
ATOM 2594 O O . LEU A 1 313 ? 10.867 -1.606 -8.576 1.00 98.12 313 LEU A O 1
ATOM 2598 N N . SE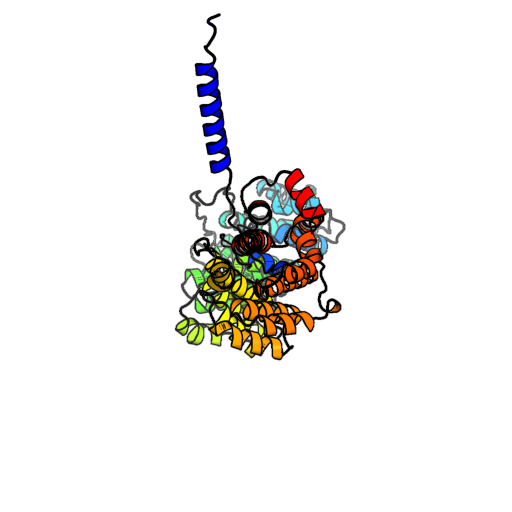R A 1 314 ? 8.714 -1.900 -8.011 1.00 95.69 314 SER A N 1
ATOM 2599 C CA . SER A 1 314 ? 8.219 -0.819 -8.868 1.00 95.69 314 SER A CA 1
ATOM 2600 C C . SER A 1 314 ? 8.844 0.528 -8.510 1.00 95.69 314 SER A C 1
ATOM 2602 O O . SER A 1 314 ? 9.333 1.243 -9.386 1.00 95.69 314 SER A O 1
ATOM 2604 N N . ARG A 1 315 ? 8.876 0.863 -7.214 1.00 95.19 315 ARG A N 1
ATOM 2605 C CA . ARG A 1 315 ? 9.520 2.085 -6.720 1.00 95.19 315 ARG A CA 1
ATOM 2606 C C . ARG A 1 315 ? 11.004 2.119 -7.060 1.00 95.19 315 ARG A C 1
ATOM 2608 O O . ARG A 1 315 ? 11.470 3.137 -7.565 1.00 95.19 315 ARG A O 1
ATOM 2615 N N . LEU A 1 316 ? 11.714 1.013 -6.827 1.00 95.44 316 LEU A N 1
ATOM 2616 C CA . LEU A 1 316 ? 13.136 0.883 -7.126 1.00 95.44 316 LEU A CA 1
ATOM 2617 C C . LEU A 1 316 ? 13.402 1.205 -8.600 1.00 95.44 316 LEU A C 1
ATOM 2619 O O . LEU A 1 316 ? 14.215 2.077 -8.884 1.00 95.44 316 LEU A O 1
ATOM 2623 N N . ILE A 1 317 ? 12.683 0.569 -9.531 1.00 94.44 317 ILE A N 1
ATOM 2624 C CA . ILE A 1 317 ? 12.855 0.804 -10.972 1.00 94.44 317 ILE A CA 1
ATOM 2625 C C . ILE A 1 317 ? 12.503 2.249 -11.350 1.00 94.44 317 ILE A C 1
ATOM 2627 O O . ILE A 1 317 ? 13.293 2.919 -12.016 1.00 94.44 317 ILE A O 1
ATOM 2631 N N . ASN A 1 318 ? 11.365 2.774 -10.888 1.00 92.19 318 ASN A N 1
ATOM 2632 C CA . ASN A 1 318 ? 10.945 4.141 -11.216 1.00 92.19 318 ASN A CA 1
ATOM 2633 C C . ASN A 1 318 ? 11.908 5.208 -10.658 1.00 92.19 318 ASN A C 1
ATOM 2635 O O . ASN A 1 318 ? 12.120 6.239 -11.295 1.00 92.19 318 ASN A O 1
ATOM 2639 N N . LYS A 1 319 ? 12.535 4.969 -9.498 1.00 89.25 319 LYS A N 1
ATOM 2640 C CA . LYS A 1 319 ? 13.536 5.873 -8.900 1.00 89.25 319 LYS A CA 1
ATOM 2641 C C . LYS A 1 319 ? 14.792 5.957 -9.769 1.00 89.25 319 LYS A C 1
ATOM 2643 O O . LYS A 1 319 ? 15.380 7.028 -9.901 1.00 89.25 319 LYS A O 1
ATOM 2648 N N . GLN A 1 320 ? 15.172 4.857 -10.419 1.00 86.94 320 GLN A N 1
ATOM 2649 C CA . GLN A 1 320 ? 16.292 4.839 -11.366 1.00 86.94 320 GLN A CA 1
ATOM 2650 C C . GLN A 1 320 ? 15.962 5.632 -12.633 1.00 86.94 320 GLN A C 1
ATOM 2652 O O . GLN A 1 320 ? 16.786 6.418 -13.092 1.00 86.94 320 GLN A O 1
ATOM 2657 N N . GLU A 1 321 ? 14.742 5.502 -13.156 1.00 85.50 321 GLU A N 1
ATOM 2658 C CA . GLU A 1 321 ? 14.276 6.288 -14.308 1.00 85.50 321 GLU A CA 1
ATOM 2659 C C . GLU A 1 321 ? 14.223 7.787 -14.023 1.00 85.50 321 GLU A C 1
ATOM 2661 O O . GLU A 1 321 ? 14.643 8.583 -14.864 1.00 85.50 321 GLU A O 1
ATOM 2666 N N . TRP A 1 322 ? 13.786 8.177 -12.824 1.00 80.69 322 TRP A N 1
ATOM 2667 C CA . TRP A 1 322 ? 13.832 9.575 -12.397 1.00 80.69 322 TRP A CA 1
ATOM 2668 C C . TRP A 1 322 ? 15.259 10.132 -12.495 1.00 80.69 322 TRP A C 1
ATOM 2670 O O . TRP A 1 322 ? 15.477 11.215 -13.041 1.00 80.69 322 TRP A O 1
ATOM 2680 N N . ASN A 1 323 ? 16.249 9.387 -11.996 1.00 76.19 323 ASN A N 1
ATOM 2681 C CA . ASN A 1 323 ? 17.647 9.821 -12.015 1.00 76.19 323 ASN A CA 1
ATOM 2682 C C . ASN A 1 323 ? 18.196 9.969 -13.446 1.00 76.19 323 ASN A C 1
ATOM 2684 O O . ASN A 1 323 ? 19.006 10.861 -13.698 1.00 76.19 323 ASN A O 1
ATOM 2688 N N . ILE A 1 324 ? 17.731 9.137 -14.383 1.00 75.69 324 ILE A N 1
ATOM 2689 C CA . ILE A 1 324 ? 18.099 9.191 -15.807 1.00 75.69 324 ILE A CA 1
ATOM 2690 C C . ILE A 1 324 ? 17.583 10.479 -16.474 1.00 75.69 324 ILE A C 1
ATOM 2692 O O . ILE A 1 324 ? 18.316 11.134 -17.214 1.00 75.69 324 ILE A O 1
ATOM 2696 N N . GLN A 1 325 ? 16.340 10.883 -16.198 1.00 64.25 325 GLN A N 1
ATOM 2697 C CA . GLN A 1 325 ? 15.699 12.044 -16.840 1.00 64.25 325 GLN A CA 1
ATOM 2698 C C . GLN A 1 325 ? 16.325 13.399 -16.493 1.00 64.25 325 GLN A C 1
ATOM 2700 O O . GLN A 1 325 ? 16.080 14.387 -17.183 1.00 64.25 325 GLN A O 1
ATOM 2705 N N . ALA A 1 326 ? 17.131 13.471 -15.436 1.00 54.78 326 ALA A N 1
ATOM 2706 C CA . ALA A 1 326 ? 17.802 14.699 -15.024 1.00 54.78 326 ALA A CA 1
ATOM 2707 C C . ALA A 1 326 ? 19.016 15.076 -15.909 1.00 54.78 326 ALA A C 1
ATOM 2709 O O . ALA A 1 326 ? 19.653 16.103 -15.661 1.00 54.78 326 ALA A O 1
ATOM 2710 N N . VAL A 1 327 ? 19.362 14.263 -16.916 1.00 54.81 327 VAL A N 1
ATOM 2711 C CA . VAL A 1 327 ? 20.554 14.431 -17.766 1.00 54.81 327 VAL A CA 1
ATOM 2712 C C . VAL A 1 327 ? 20.233 15.237 -19.043 1.00 54.81 327 VAL A C 1
ATOM 2714 O O . VAL A 1 327 ? 19.118 15.206 -19.559 1.00 54.81 327 VAL A O 1
ATOM 2717 N N . ASN A 1 328 ? 21.202 16.029 -19.525 1.00 53.19 328 ASN A N 1
ATOM 2718 C CA . ASN A 1 328 ? 21.054 16.946 -20.667 1.00 53.19 328 ASN A CA 1
ATOM 2719 C C . ASN A 1 328 ? 20.656 16.230 -21.975 1.00 53.19 328 ASN A C 1
ATOM 2721 O O . ASN A 1 328 ? 20.989 15.070 -22.181 1.00 53.19 328 ASN A O 1
ATOM 2725 N N . LYS A 1 329 ? 20.008 16.958 -22.899 1.00 61.09 329 LYS A N 1
ATOM 2726 C CA . LYS A 1 329 ? 19.710 16.455 -24.252 1.00 61.09 329 LYS A CA 1
ATOM 2727 C C . LYS A 1 329 ? 20.996 16.079 -24.995 1.00 61.09 329 LYS A C 1
ATOM 2729 O O . LYS A 1 329 ? 21.903 16.902 -25.104 1.00 61.09 329 LYS A O 1
ATOM 2734 N N . GLU A 1 330 ? 21.021 14.868 -25.539 1.00 66.38 330 GLU A N 1
ATOM 2735 C CA . GLU A 1 330 ? 22.160 14.312 -26.273 1.00 66.38 330 GLU A CA 1
ATOM 2736 C C . GLU A 1 330 ? 22.236 14.857 -27.710 1.00 66.38 330 GLU A C 1
ATOM 2738 O O . GLU A 1 330 ? 21.216 14.991 -28.392 1.00 66.38 330 GLU A O 1
ATOM 2743 N N . GLU A 1 331 ? 23.441 15.176 -28.195 1.00 66.25 331 GLU A N 1
ATOM 2744 C CA . GLU A 1 331 ? 23.629 15.826 -29.505 1.00 66.25 331 GLU A CA 1
ATOM 2745 C C . GLU A 1 331 ? 23.819 14.830 -30.666 1.00 66.25 331 GLU A C 1
ATOM 2747 O O . GLU A 1 331 ? 23.605 15.189 -31.838 1.00 66.25 331 GLU A O 1
ATOM 2752 N N . SER A 1 332 ? 24.198 13.581 -30.360 1.00 76.12 332 SER A N 1
ATOM 2753 C CA . SER A 1 332 ? 24.484 12.527 -31.339 1.00 76.12 332 SER A CA 1
ATOM 2754 C C . SER A 1 332 ? 23.745 11.208 -31.081 1.00 76.12 332 SER A C 1
ATOM 2756 O O . SER A 1 332 ? 23.351 10.887 -29.963 1.00 76.12 332 SER A O 1
ATOM 2758 N N . PHE A 1 333 ? 23.605 10.402 -32.140 1.00 78.31 333 PHE A N 1
ATOM 2759 C CA . PHE A 1 333 ? 22.987 9.071 -32.088 1.00 78.31 333 PHE A CA 1
ATOM 2760 C C . PHE A 1 333 ? 23.690 8.123 -31.103 1.00 78.31 333 PHE A C 1
ATOM 2762 O O . PHE A 1 333 ? 23.039 7.429 -30.328 1.00 78.31 333 PHE A O 1
ATOM 2769 N N . ALA A 1 334 ? 25.027 8.111 -31.109 1.00 78.44 334 ALA A N 1
ATOM 2770 C CA . ALA A 1 334 ? 25.808 7.253 -30.223 1.00 78.44 334 ALA A CA 1
ATOM 2771 C C . ALA A 1 334 ? 25.644 7.649 -28.746 1.00 78.44 334 ALA A C 1
ATOM 2773 O O . ALA A 1 334 ? 25.536 6.774 -27.893 1.00 78.44 334 ALA A O 1
ATOM 2774 N N . GLU A 1 335 ? 25.582 8.950 -28.451 1.00 75.06 335 GLU A N 1
ATOM 2775 C CA . GLU A 1 335 ? 25.353 9.453 -27.094 1.00 75.06 335 GLU A CA 1
ATOM 2776 C C . GLU A 1 335 ? 23.929 9.145 -26.618 1.00 75.06 335 GLU A C 1
ATOM 2778 O O . GLU A 1 335 ? 23.764 8.580 -25.540 1.00 75.06 335 GLU A O 1
ATOM 2783 N N . ASN A 1 336 ? 22.908 9.385 -27.450 1.00 73.38 336 ASN A N 1
ATOM 2784 C CA . ASN A 1 336 ? 21.507 9.088 -27.122 1.00 73.38 336 ASN A CA 1
ATOM 2785 C C . ASN A 1 336 ? 21.273 7.589 -26.834 1.00 73.38 336 ASN A C 1
ATOM 2787 O O . ASN A 1 336 ? 20.484 7.213 -25.968 1.00 73.38 336 ASN A O 1
ATOM 2791 N N . LYS A 1 337 ? 22.035 6.716 -27.499 1.00 76.12 337 LYS A N 1
ATOM 2792 C CA . LYS A 1 337 ? 21.990 5.266 -27.290 1.00 76.12 337 LYS A CA 1
ATOM 2793 C C . LYS A 1 337 ? 22.483 4.818 -25.905 1.00 76.12 337 LYS A C 1
ATOM 2795 O O . LYS A 1 337 ? 21.963 3.849 -25.363 1.00 76.12 337 LYS A O 1
ATOM 2800 N N . THR A 1 338 ? 23.489 5.475 -25.322 1.00 71.94 338 THR A N 1
ATOM 2801 C CA . THR A 1 338 ? 24.170 4.954 -24.111 1.00 71.94 338 THR A CA 1
ATOM 2802 C C . THR A 1 338 ? 24.174 5.892 -22.908 1.00 71.94 338 THR A C 1
ATOM 2804 O O . THR A 1 338 ? 24.276 5.425 -21.776 1.00 71.94 338 THR A O 1
ATOM 2807 N N . SER A 1 339 ? 24.100 7.203 -23.130 1.00 63.91 339 SER A N 1
ATOM 2808 C CA . SER A 1 339 ? 24.250 8.234 -22.096 1.00 63.91 339 SER A CA 1
ATOM 2809 C C . SER A 1 339 ? 23.159 8.222 -21.013 1.00 63.91 339 SER A C 1
ATOM 2811 O O . SER A 1 339 ? 23.531 8.326 -19.835 1.00 63.91 339 SER A O 1
ATOM 2813 N N . PRO A 1 340 ? 21.859 7.999 -21.336 1.00 68.50 340 PRO A N 1
ATOM 2814 C CA . PRO A 1 340 ? 20.791 8.087 -20.340 1.00 68.50 340 PRO A CA 1
ATOM 2815 C C . PRO A 1 340 ? 21.037 7.183 -19.125 1.00 68.50 340 PRO A C 1
ATOM 2817 O O . PRO A 1 340 ? 20.814 7.583 -17.991 1.00 68.50 340 PRO A O 1
ATOM 2820 N N . TYR A 1 341 ? 21.600 5.992 -19.333 1.00 75.25 341 TYR A N 1
ATOM 2821 C CA . TYR A 1 341 ? 21.676 4.958 -18.299 1.00 75.25 341 TYR A CA 1
ATOM 2822 C C . TYR A 1 341 ? 22.990 4.919 -17.513 1.00 75.25 341 TYR A C 1
ATOM 2824 O O . TYR A 1 341 ? 23.189 4.046 -16.670 1.00 75.25 341 TYR A O 1
ATOM 2832 N N . THR A 1 342 ? 23.895 5.875 -17.735 1.00 71.06 342 THR A N 1
ATOM 2833 C CA . THR A 1 342 ? 25.170 5.942 -16.995 1.00 71.06 342 THR A CA 1
ATOM 2834 C C . THR A 1 342 ? 24.995 6.143 -15.485 1.00 71.06 342 THR A C 1
ATOM 2836 O O . THR A 1 342 ? 25.915 5.840 -14.728 1.00 71.06 342 THR A O 1
ATOM 2839 N N . GLN A 1 343 ? 23.827 6.630 -15.053 1.00 73.88 343 GLN A N 1
ATOM 2840 C CA . GLN A 1 343 ? 23.488 6.920 -13.655 1.00 73.88 343 GLN A CA 1
ATOM 2841 C C . GLN A 1 343 ? 22.780 5.765 -12.929 1.00 73.88 343 GLN A C 1
ATOM 2843 O O . GLN A 1 343 ? 22.476 5.886 -11.745 1.00 73.88 343 GLN A O 1
ATOM 2848 N N . VAL A 1 344 ? 22.500 4.659 -13.622 1.00 79.81 344 VAL A N 1
ATOM 2849 C CA . VAL A 1 344 ? 21.799 3.510 -13.039 1.00 79.81 344 VAL A CA 1
ATOM 2850 C C . VAL A 1 344 ? 22.710 2.785 -12.056 1.00 79.81 344 VAL A C 1
ATOM 2852 O O . VAL A 1 344 ? 23.860 2.466 -12.374 1.00 79.81 344 VAL A O 1
ATOM 2855 N N . ASP A 1 345 ? 22.191 2.481 -10.865 1.00 86.00 345 ASP A N 1
ATOM 2856 C CA . ASP A 1 345 ? 22.936 1.712 -9.871 1.00 86.00 345 ASP A CA 1
ATOM 2857 C C . ASP A 1 345 ? 23.112 0.249 -10.311 1.00 86.00 345 ASP A C 1
ATOM 2859 O O . ASP A 1 345 ? 22.231 -0.602 -10.182 1.00 86.00 345 ASP A O 1
ATOM 2863 N N . LYS A 1 346 ? 24.308 -0.076 -10.800 1.00 85.06 346 LYS A N 1
ATOM 2864 C CA . LYS A 1 346 ? 24.647 -1.423 -11.277 1.00 85.06 346 LYS A CA 1
ATOM 2865 C C . LYS A 1 346 ? 24.613 -2.491 -10.179 1.00 85.06 346 LYS A C 1
ATOM 2867 O O . LYS A 1 346 ? 24.604 -3.678 -10.507 1.00 85.06 346 LYS A O 1
ATOM 2872 N N . SER A 1 347 ? 24.592 -2.109 -8.899 1.00 87.81 347 SER A N 1
ATOM 2873 C CA . SER A 1 347 ? 24.518 -3.058 -7.784 1.00 87.81 347 SER A CA 1
ATOM 2874 C C . SER A 1 347 ? 23.176 -3.801 -7.714 1.00 87.81 347 SER A C 1
ATOM 2876 O O . SER A 1 347 ? 23.134 -4.926 -7.219 1.00 87.81 347 SER A O 1
ATOM 2878 N N . MET A 1 348 ? 22.101 -3.236 -8.281 1.00 92.06 348 MET A N 1
ATOM 2879 C CA . MET A 1 348 ? 20.767 -3.851 -8.259 1.00 92.06 348 MET A CA 1
ATOM 2880 C C . MET A 1 348 ? 20.658 -5.071 -9.178 1.00 92.06 348 MET A C 1
ATOM 2882 O O . MET A 1 348 ? 19.952 -6.023 -8.858 1.00 92.06 348 MET A O 1
ATOM 2886 N N . LEU A 1 349 ? 21.347 -5.055 -10.326 1.00 94.44 349 LEU A N 1
ATOM 2887 C CA . LEU A 1 349 ? 21.238 -6.093 -11.354 1.00 94.44 349 LEU A CA 1
ATOM 2888 C C . LEU A 1 349 ? 21.496 -7.519 -10.824 1.00 94.44 349 LEU A C 1
ATOM 2890 O O . LEU A 1 349 ? 20.649 -8.379 -11.062 1.00 94.44 349 LEU A O 1
ATOM 2894 N N . PRO A 1 350 ? 22.592 -7.818 -10.094 1.00 96.12 350 PRO A N 1
ATOM 2895 C CA . PRO A 1 350 ? 22.806 -9.164 -9.558 1.00 96.12 350 PRO A CA 1
ATOM 2896 C C . PRO A 1 350 ? 21.732 -9.596 -8.549 1.00 96.12 350 PRO A C 1
ATOM 2898 O O . PRO A 1 350 ? 21.422 -10.784 -8.478 1.00 96.12 350 PRO A O 1
ATOM 2901 N N . ILE A 1 351 ? 21.150 -8.661 -7.792 1.00 97.19 351 ILE A N 1
ATOM 2902 C CA . ILE A 1 351 ? 20.093 -8.957 -6.814 1.00 97.19 351 ILE A CA 1
ATOM 2903 C C . ILE A 1 351 ? 18.777 -9.258 -7.538 1.00 97.19 351 ILE A C 1
ATOM 2905 O O . ILE A 1 351 ? 18.168 -10.294 -7.284 1.00 97.19 351 ILE A O 1
ATOM 2909 N N . ILE A 1 352 ? 18.376 -8.412 -8.491 1.00 98.00 352 ILE A N 1
ATOM 2910 C CA . ILE A 1 352 ? 17.163 -8.617 -9.297 1.00 98.00 352 ILE A CA 1
ATOM 2911 C C . ILE A 1 352 ? 17.274 -9.905 -10.120 1.00 98.00 352 ILE A C 1
ATOM 2913 O O . ILE A 1 352 ? 16.313 -10.663 -10.179 1.00 98.00 352 ILE A O 1
ATOM 2917 N N . GLN A 1 353 ? 18.448 -10.201 -10.690 1.00 97.81 353 GLN A N 1
ATOM 2918 C CA . GLN A 1 353 ? 18.702 -11.465 -11.387 1.00 97.81 353 GLN A CA 1
ATOM 2919 C C . GLN A 1 353 ? 18.509 -12.663 -10.456 1.00 97.81 353 GLN A C 1
ATOM 2921 O O . GLN A 1 353 ? 17.785 -13.587 -10.803 1.00 97.81 353 GLN A O 1
ATOM 2926 N N . LYS A 1 354 ? 19.123 -12.632 -9.266 1.00 98.06 354 LYS A N 1
ATOM 2927 C CA . LYS A 1 354 ? 19.005 -13.712 -8.279 1.00 98.06 354 LYS A CA 1
ATOM 2928 C C . LYS A 1 354 ? 17.546 -13.978 -7.895 1.00 98.06 354 LYS A C 1
ATOM 2930 O O . LYS A 1 354 ? 17.179 -15.139 -7.760 1.00 98.06 354 LYS A O 1
ATOM 2935 N N . ILE A 1 355 ? 16.745 -12.930 -7.696 1.00 98.38 355 ILE A N 1
ATOM 2936 C CA . ILE A 1 355 ? 15.328 -13.065 -7.325 1.00 98.38 355 ILE A CA 1
ATOM 2937 C C . ILE A 1 355 ? 14.498 -13.567 -8.515 1.00 98.38 355 ILE A C 1
ATOM 2939 O O . ILE A 1 355 ? 13.698 -14.482 -8.355 1.00 98.38 355 ILE A O 1
ATOM 2943 N N . ALA A 1 356 ? 14.721 -13.033 -9.719 1.00 97.75 356 ALA A N 1
ATOM 2944 C CA . ALA A 1 356 ? 14.025 -13.488 -10.922 1.00 97.75 356 ALA A CA 1
ATOM 2945 C C . ALA A 1 356 ? 14.310 -14.969 -11.242 1.00 97.75 356 ALA A C 1
ATOM 2947 O O . ALA A 1 356 ? 13.387 -15.705 -11.574 1.00 97.75 356 ALA A O 1
ATOM 2948 N N . ASP A 1 357 ? 15.561 -15.420 -11.088 1.00 97.00 357 ASP A N 1
ATOM 2949 C CA . ASP A 1 357 ? 15.966 -16.819 -11.306 1.00 97.00 357 ASP A CA 1
ATOM 2950 C C . ASP A 1 357 ? 15.372 -17.798 -10.285 1.00 97.00 357 ASP A C 1
ATOM 2952 O O . ASP A 1 357 ? 15.343 -19.003 -10.535 1.00 97.00 357 ASP A O 1
ATOM 2956 N N . ALA A 1 358 ? 14.958 -17.308 -9.114 1.00 97.31 358 ALA A N 1
ATOM 2957 C CA . ALA A 1 358 ? 14.374 -18.147 -8.075 1.00 97.31 358 ALA A CA 1
ATOM 2958 C C . ALA A 1 358 ? 12.924 -18.545 -8.394 1.00 97.31 358 ALA A C 1
ATOM 2960 O O . ALA A 1 358 ? 12.479 -19.596 -7.936 1.00 97.31 358 ALA A O 1
ATOM 2961 N N . GLU A 1 359 ? 12.212 -17.737 -9.194 1.00 95.75 359 GLU A N 1
ATOM 2962 C CA . GLU A 1 359 ? 10.827 -17.978 -9.640 1.00 95.75 359 GLU A CA 1
ATOM 2963 C C . GLU A 1 359 ? 9.819 -18.203 -8.493 1.00 95.75 359 GLU A C 1
ATOM 2965 O O . GLU A 1 359 ? 8.736 -18.746 -8.698 1.00 95.75 359 GLU A O 1
ATOM 2970 N N . ASP A 1 360 ? 10.167 -17.780 -7.277 1.00 97.19 360 ASP A N 1
ATOM 2971 C CA . ASP A 1 360 ? 9.456 -18.083 -6.028 1.00 97.19 360 ASP A CA 1
ATOM 2972 C C . ASP A 1 360 ? 8.683 -16.886 -5.455 1.00 97.19 360 ASP A C 1
ATOM 2974 O O . ASP A 1 360 ? 8.104 -16.971 -4.372 1.00 97.19 360 ASP A O 1
ATOM 2978 N N . THR A 1 361 ? 8.654 -15.776 -6.192 1.00 96.81 361 THR A N 1
ATOM 2979 C CA . THR A 1 361 ? 7.874 -14.587 -5.835 1.00 96.81 361 THR A CA 1
ATOM 2980 C C . THR A 1 361 ? 6.406 -14.727 -6.220 1.00 96.81 361 THR A C 1
ATOM 2982 O O . THR A 1 361 ? 6.058 -15.528 -7.084 1.00 96.81 361 THR A O 1
ATOM 2985 N N . GLU A 1 362 ? 5.532 -13.910 -5.626 1.00 94.38 362 GLU A N 1
ATOM 2986 C CA . GLU A 1 362 ? 4.096 -13.914 -5.948 1.00 94.38 362 GLU A CA 1
ATOM 2987 C C . GLU A 1 362 ? 3.822 -13.593 -7.432 1.00 94.38 362 GLU A C 1
ATOM 2989 O O . GLU A 1 362 ? 2.865 -14.107 -8.011 1.00 94.38 362 GLU A O 1
ATOM 2994 N N . LYS A 1 363 ? 4.679 -12.767 -8.056 1.00 93.25 363 LYS A N 1
ATOM 2995 C CA . LYS A 1 363 ? 4.551 -12.300 -9.449 1.00 93.25 363 LYS A CA 1
ATOM 2996 C C . LYS A 1 363 ? 5.862 -12.453 -10.231 1.00 93.25 363 LYS A C 1
ATOM 2998 O O . LYS A 1 363 ? 6.503 -11.441 -10.540 1.00 93.25 363 LYS A O 1
ATOM 3003 N N . PRO A 1 364 ? 6.307 -13.683 -10.556 1.00 95.00 364 PRO A N 1
ATOM 3004 C CA . PRO A 1 364 ? 7.591 -13.916 -11.226 1.00 95.00 364 PRO A CA 1
ATOM 3005 C C . PRO A 1 364 ? 7.733 -13.158 -12.554 1.00 95.00 364 PRO A C 1
ATOM 3007 O O . PRO A 1 364 ? 8.810 -12.671 -12.895 1.00 95.00 364 PRO A O 1
ATOM 3010 N N . GLU A 1 365 ? 6.633 -12.981 -13.288 1.00 94.44 365 GLU A N 1
ATOM 3011 C CA . GLU A 1 365 ? 6.587 -12.217 -14.533 1.00 94.44 365 GLU A CA 1
ATOM 3012 C C . GLU A 1 365 ? 7.044 -10.766 -14.356 1.00 94.44 365 GLU A C 1
ATOM 3014 O O . GLU A 1 365 ? 7.787 -10.250 -15.192 1.00 94.44 365 GLU A O 1
ATOM 3019 N N . MET A 1 366 ? 6.684 -10.122 -13.243 1.00 95.75 366 MET A N 1
ATOM 3020 C CA . MET A 1 366 ? 7.115 -8.759 -12.946 1.00 95.75 366 MET A CA 1
ATOM 3021 C C . MET A 1 366 ? 8.642 -8.684 -12.792 1.00 95.75 366 MET A C 1
ATOM 3023 O O . MET A 1 366 ? 9.273 -7.748 -13.289 1.00 95.75 366 MET A O 1
ATOM 3027 N N . TRP A 1 367 ? 9.243 -9.688 -12.149 1.00 97.56 367 TRP A N 1
ATOM 3028 C CA . TRP A 1 367 ? 10.687 -9.769 -11.931 1.00 97.56 367 TRP A CA 1
ATOM 3029 C C . TRP A 1 367 ? 11.460 -10.000 -13.222 1.00 97.56 367 TRP A C 1
ATOM 3031 O O . TRP A 1 367 ? 12.488 -9.358 -13.423 1.00 97.56 367 TRP A O 1
ATOM 3041 N N . TYR A 1 368 ? 10.953 -10.827 -14.140 1.00 96.81 368 TYR A N 1
ATOM 3042 C CA . TYR A 1 368 ? 11.558 -10.953 -15.469 1.00 96.81 368 TYR A CA 1
ATOM 3043 C C . TYR A 1 368 ? 11.487 -9.652 -16.263 1.00 96.81 368 TYR A C 1
ATOM 3045 O O . TYR A 1 368 ? 12.456 -9.283 -16.929 1.00 96.81 368 TYR A O 1
ATOM 3053 N N . LEU A 1 369 ? 10.362 -8.936 -16.187 1.00 97.12 369 LEU A N 1
ATOM 3054 C CA . LEU A 1 369 ? 10.218 -7.648 -16.860 1.00 97.12 369 LEU A CA 1
ATOM 3055 C C . LEU A 1 369 ? 11.197 -6.614 -16.290 1.00 97.12 369 LEU A C 1
ATOM 3057 O O . LEU A 1 369 ? 11.892 -5.943 -17.053 1.00 97.12 369 LEU A O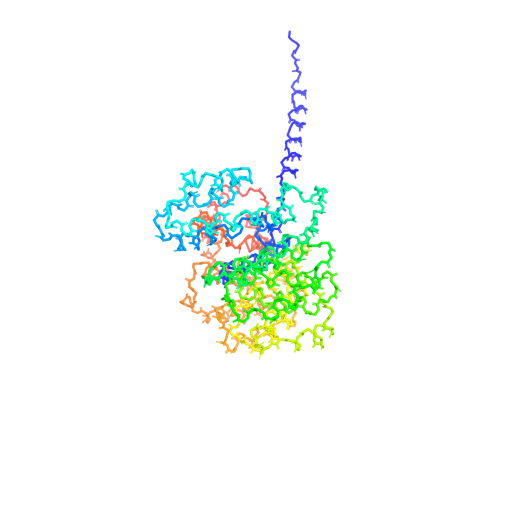 1
ATOM 3061 N N . ALA A 1 370 ? 11.311 -6.532 -14.963 1.00 97.12 370 ALA A N 1
ATOM 3062 C CA . ALA A 1 370 ? 12.286 -5.672 -14.300 1.00 97.12 370 ALA A CA 1
ATOM 3063 C C . ALA A 1 370 ? 13.731 -6.075 -14.638 1.00 97.12 370 ALA A C 1
ATOM 3065 O O . ALA A 1 370 ? 14.558 -5.213 -14.925 1.00 97.12 370 ALA A O 1
ATOM 3066 N N . LEU A 1 371 ? 14.037 -7.375 -14.669 1.00 97.62 371 LEU A N 1
ATOM 3067 C CA . LEU A 1 371 ? 15.363 -7.891 -15.000 1.00 97.62 371 LEU A CA 1
ATOM 3068 C C . LEU A 1 371 ? 15.776 -7.552 -16.435 1.00 97.62 371 LEU A C 1
ATOM 3070 O O . LEU A 1 371 ? 16.878 -7.046 -16.654 1.00 97.62 371 LEU A O 1
ATOM 3074 N N . GLY A 1 372 ? 14.902 -7.807 -17.412 1.00 97.19 372 GLY A N 1
ATOM 3075 C CA . GLY A 1 372 ? 15.153 -7.419 -18.798 1.00 97.19 372 GLY A CA 1
ATOM 3076 C C . GLY A 1 372 ? 15.407 -5.916 -18.897 1.00 97.19 372 GLY A C 1
ATOM 3077 O O . GLY A 1 372 ? 16.349 -5.480 -19.560 1.00 97.19 372 GLY A O 1
ATOM 3078 N N . TYR A 1 373 ? 14.650 -5.117 -18.140 1.00 95.44 373 TYR A N 1
ATOM 3079 C CA . TYR A 1 373 ? 14.782 -3.668 -18.189 1.00 95.44 373 TYR A CA 1
ATOM 3080 C C . TYR A 1 373 ? 16.101 -3.203 -17.578 1.00 95.44 373 TYR A C 1
ATOM 3082 O O . TYR A 1 373 ? 16.805 -2.388 -18.171 1.00 95.44 373 TYR A O 1
ATOM 3090 N N . MET A 1 374 ? 16.512 -3.809 -16.467 1.00 93.94 374 MET A N 1
ATOM 3091 C CA . MET A 1 374 ? 17.825 -3.591 -15.867 1.00 93.94 374 MET A CA 1
ATOM 3092 C C . MET A 1 374 ? 18.972 -3.998 -16.796 1.00 93.94 374 MET A C 1
ATOM 3094 O O . MET A 1 374 ? 19.958 -3.270 -16.889 1.00 93.94 374 MET A O 1
ATOM 3098 N N . TYR A 1 375 ? 18.851 -5.107 -17.532 1.00 95.00 375 TYR A N 1
ATOM 3099 C CA . TYR A 1 375 ? 19.842 -5.473 -18.546 1.00 95.00 375 TYR A CA 1
ATOM 3100 C C . TYR A 1 375 ? 19.921 -4.458 -19.682 1.00 95.00 375 TYR A C 1
ATOM 3102 O O . TYR A 1 375 ? 21.022 -4.131 -20.124 1.00 95.00 375 TYR A O 1
ATOM 3110 N N . MET A 1 376 ? 18.778 -3.954 -20.150 1.00 92.88 376 MET A N 1
ATOM 3111 C CA . MET A 1 376 ? 18.736 -2.906 -21.165 1.00 92.88 376 MET A CA 1
ATOM 3112 C C . MET A 1 376 ? 19.440 -1.642 -20.660 1.00 92.88 376 MET A C 1
ATOM 3114 O O . MET A 1 376 ? 20.315 -1.120 -21.346 1.00 92.88 376 MET A O 1
ATOM 3118 N N . MET A 1 377 ? 19.109 -1.195 -19.446 1.00 88.75 377 MET A N 1
ATOM 3119 C CA . MET A 1 377 ? 19.731 -0.032 -18.815 1.00 88.75 377 MET A CA 1
ATOM 3120 C C . MET A 1 377 ? 21.242 -0.219 -18.591 1.00 88.75 377 MET A C 1
ATOM 3122 O O . MET A 1 377 ? 22.019 0.708 -18.788 1.00 88.75 377 MET A O 1
ATOM 3126 N N . ASP A 1 378 ? 21.705 -1.424 -18.260 1.00 89.12 378 ASP A N 1
ATOM 3127 C CA . ASP A 1 378 ? 23.141 -1.707 -18.118 1.00 89.12 378 ASP A CA 1
ATOM 3128 C C . ASP A 1 378 ? 23.888 -1.832 -19.469 1.00 89.12 378 ASP A C 1
ATOM 3130 O O . ASP A 1 378 ? 25.111 -1.980 -19.499 1.00 89.12 378 ASP A O 1
ATOM 3134 N N . GLY A 1 379 ? 23.178 -1.760 -20.602 1.00 89.38 379 GLY A N 1
ATOM 3135 C CA . GLY A 1 379 ? 23.742 -1.891 -21.951 1.00 89.38 379 GLY A CA 1
ATOM 3136 C C . GLY A 1 379 ? 23.885 -3.338 -22.441 1.00 89.38 379 GLY A C 1
ATOM 3137 O O . GLY A 1 379 ? 24.464 -3.593 -23.498 1.00 89.38 379 GLY A O 1
ATOM 3138 N N . GLN A 1 380 ? 23.352 -4.313 -21.703 1.00 93.00 380 GLN A N 1
ATOM 3139 C CA . GLN A 1 380 ? 23.349 -5.734 -22.059 1.00 93.00 380 GLN A CA 1
ATOM 3140 C C . GLN A 1 380 ? 22.109 -6.084 -22.899 1.00 93.00 380 GLN A C 1
ATOM 3142 O O . GLN A 1 380 ? 21.311 -6.952 -22.541 1.00 93.00 380 GLN A O 1
ATOM 3147 N N . TYR A 1 381 ? 21.944 -5.412 -24.041 1.00 94.06 381 TYR A N 1
ATOM 3148 C CA . TYR A 1 381 ? 20.713 -5.464 -24.840 1.00 94.06 381 TYR A CA 1
ATOM 3149 C C . TYR A 1 381 ? 20.337 -6.867 -25.329 1.00 94.06 381 TYR A C 1
ATOM 3151 O O . TYR A 1 381 ? 19.158 -7.206 -25.326 1.00 94.06 381 TYR A O 1
ATOM 3159 N N . GLN A 1 382 ? 21.318 -7.708 -25.681 1.00 96.38 382 GLN A N 1
ATOM 3160 C CA . GLN A 1 382 ? 21.029 -9.091 -26.078 1.00 96.38 382 GLN A CA 1
ATOM 3161 C C . GLN A 1 382 ? 20.401 -9.882 -24.925 1.00 96.38 382 GLN A C 1
ATOM 3163 O O . GLN A 1 382 ? 19.403 -10.558 -25.131 1.00 96.38 382 GLN A O 1
ATOM 3168 N N . LYS A 1 383 ? 20.915 -9.735 -23.696 1.00 97.06 383 LYS A N 1
ATOM 3169 C CA . LYS A 1 383 ? 20.324 -10.400 -22.527 1.00 97.06 383 LYS A CA 1
ATOM 3170 C C . LYS A 1 383 ? 18.916 -9.893 -22.239 1.00 97.06 383 LYS A C 1
ATOM 3172 O O . LYS A 1 383 ? 18.039 -10.695 -21.952 1.00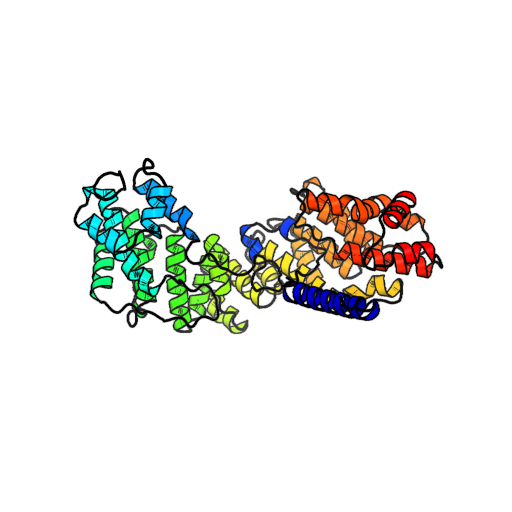 97.06 383 LYS A O 1
ATOM 3177 N N . SER A 1 384 ? 18.693 -8.581 -22.352 1.00 97.50 384 SER A N 1
ATOM 3178 C CA . SER A 1 384 ? 17.347 -7.999 -22.252 1.00 97.50 384 SER A CA 1
ATOM 3179 C C . SER A 1 384 ? 16.389 -8.635 -23.266 1.00 97.50 384 SER A C 1
ATOM 3181 O O . SER A 1 384 ? 15.313 -9.113 -22.904 1.00 97.50 384 SER A O 1
ATOM 3183 N N . GLN A 1 385 ? 16.808 -8.708 -24.534 1.00 97.56 385 GLN A N 1
ATOM 3184 C CA . GLN A 1 385 ? 16.021 -9.310 -25.605 1.00 97.56 385 GLN A CA 1
ATOM 3185 C C . GLN A 1 385 ? 15.713 -10.787 -25.325 1.00 97.56 385 GLN A C 1
ATOM 3187 O O . GLN A 1 385 ? 14.558 -11.191 -25.462 1.00 97.56 385 GLN A O 1
ATOM 3192 N N . ASP A 1 386 ? 16.711 -11.567 -24.906 1.00 97.69 386 ASP A N 1
ATOM 3193 C CA . ASP A 1 386 ? 16.558 -12.991 -24.597 1.00 97.69 386 ASP A CA 1
ATOM 3194 C C . ASP A 1 386 ? 15.547 -13.206 -23.455 1.00 97.69 386 ASP A C 1
ATOM 3196 O O . ASP A 1 386 ? 14.645 -14.038 -23.578 1.00 97.69 386 ASP A O 1
ATOM 3200 N N . ILE A 1 387 ? 15.632 -12.403 -22.382 1.00 97.69 387 ILE A N 1
ATOM 3201 C CA . ILE A 1 387 ? 14.675 -12.433 -21.263 1.00 97.69 387 ILE A CA 1
ATOM 3202 C C . ILE A 1 387 ? 13.255 -12.156 -21.766 1.00 97.69 387 ILE A C 1
ATOM 3204 O O . ILE A 1 387 ? 12.351 -12.960 -21.546 1.00 97.69 387 ILE A O 1
ATOM 3208 N N . TYR A 1 388 ? 13.036 -11.065 -22.502 1.00 97.12 388 TYR A N 1
ATOM 3209 C CA . TYR A 1 388 ? 11.691 -10.717 -22.967 1.00 97.12 388 TYR A CA 1
ATOM 3210 C C . TYR A 1 388 ? 11.114 -11.694 -23.995 1.00 97.12 388 TYR A C 1
ATOM 3212 O O . TYR A 1 388 ? 9.891 -11.827 -24.097 1.00 97.12 388 TYR A O 1
ATOM 3220 N N . GLN A 1 389 ? 11.952 -12.352 -24.796 1.00 95.25 389 GLN A N 1
ATOM 3221 C CA . GLN A 1 389 ? 11.507 -13.405 -25.712 1.00 95.25 389 GLN A CA 1
ATOM 3222 C C . GLN A 1 389 ? 11.056 -14.661 -24.963 1.00 95.25 389 GLN A C 1
ATOM 3224 O O . GLN A 1 389 ? 10.125 -15.323 -25.421 1.00 95.25 389 GLN A O 1
ATOM 3229 N N . ALA A 1 390 ? 11.672 -14.962 -23.818 1.00 93.88 390 ALA A N 1
ATOM 3230 C CA . ALA A 1 390 ? 11.299 -16.093 -22.977 1.00 93.88 390 ALA A CA 1
ATOM 3231 C C . ALA A 1 390 ? 9.992 -15.863 -22.194 1.00 93.88 390 ALA A C 1
ATOM 3233 O O . ALA A 1 390 ? 9.296 -16.829 -21.880 1.00 93.88 390 ALA A O 1
ATOM 3234 N N . VAL A 1 391 ? 9.617 -14.607 -21.913 1.00 93.75 391 VAL A N 1
ATO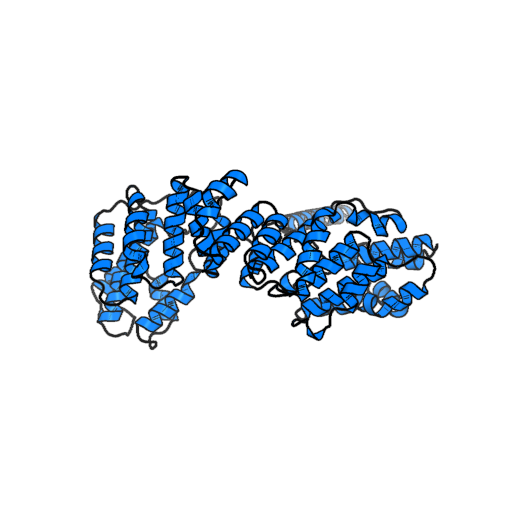M 3235 C CA . VAL A 1 391 ? 8.349 -14.295 -21.232 1.00 93.75 391 VAL A CA 1
ATOM 3236 C C . VAL A 1 391 ? 7.161 -14.604 -22.147 1.00 93.75 391 VAL A C 1
ATOM 3238 O O . VAL A 1 391 ? 6.909 -13.910 -23.138 1.00 93.75 391 VAL A O 1
ATOM 3241 N N . SER A 1 392 ? 6.396 -15.636 -21.784 1.00 87.75 392 SER A N 1
ATOM 3242 C CA . SER A 1 392 ? 5.149 -15.982 -22.468 1.00 87.75 392 SER A CA 1
ATOM 3243 C C . SER A 1 392 ? 4.069 -14.921 -22.204 1.00 87.75 392 SER A C 1
ATOM 3245 O O . SER A 1 392 ? 3.796 -14.622 -21.039 1.00 87.75 392 SER A O 1
ATOM 3247 N N . PRO A 1 393 ? 3.380 -14.397 -23.238 1.00 82.06 393 PRO A N 1
ATOM 3248 C CA . PRO A 1 393 ? 2.256 -13.476 -23.057 1.00 82.06 393 PRO A CA 1
ATOM 3249 C C . PRO A 1 393 ? 1.102 -14.036 -22.214 1.00 82.06 393 PRO A C 1
ATOM 3251 O O . PRO A 1 393 ? 0.311 -13.256 -21.688 1.00 82.06 393 PRO A O 1
ATOM 3254 N N . ASP A 1 394 ? 0.996 -15.361 -22.083 1.00 85.00 394 ASP A N 1
ATOM 3255 C CA . ASP A 1 394 ? -0.035 -16.021 -21.272 1.00 85.00 394 ASP A CA 1
ATOM 3256 C C . ASP A 1 394 ? 0.226 -15.900 -19.762 1.00 85.00 394 ASP A C 1
ATOM 3258 O O . ASP A 1 394 ? -0.706 -16.042 -18.975 1.00 85.00 394 ASP A O 1
ATOM 3262 N N . LEU A 1 395 ? 1.468 -15.602 -19.353 1.00 84.25 395 LEU A N 1
ATOM 3263 C CA . LEU A 1 395 ? 1.810 -15.293 -17.957 1.00 84.25 395 LEU A CA 1
ATOM 3264 C C . LEU A 1 395 ? 1.340 -13.889 -17.547 1.00 84.25 395 LEU A C 1
ATOM 3266 O O . LEU A 1 395 ? 1.245 -13.584 -16.365 1.00 84.25 395 LEU A O 1
ATOM 3270 N N . LEU A 1 396 ? 1.028 -13.030 -18.520 1.00 89.44 396 LEU A N 1
ATOM 3271 C CA . LEU A 1 396 ? 0.619 -11.650 -18.291 1.00 89.44 396 LEU A CA 1
ATOM 3272 C C . LEU A 1 396 ? -0.911 -11.581 -18.251 1.00 89.44 396 LEU A C 1
ATOM 3274 O O . LEU A 1 396 ? -1.589 -11.671 -19.279 1.00 89.44 396 LEU A O 1
ATOM 3278 N N . SER A 1 397 ? -1.464 -11.429 -17.050 1.00 81.56 397 SER A N 1
ATOM 3279 C CA . SER A 1 397 ? -2.909 -11.503 -16.801 1.00 81.56 397 SER A CA 1
ATOM 3280 C C . SER A 1 397 ? -3.681 -10.249 -17.230 1.00 81.56 397 SER A C 1
ATOM 3282 O O . SER A 1 397 ? -4.866 -10.345 -17.556 1.00 81.56 397 SER A O 1
ATOM 3284 N N . SER A 1 398 ? -3.025 -9.084 -17.295 1.00 87.69 398 SER A N 1
ATOM 3285 C CA . SER A 1 398 ? -3.652 -7.804 -17.644 1.00 87.69 398 SER A CA 1
ATOM 3286 C C . SER A 1 398 ? -3.233 -7.298 -19.037 1.00 87.69 398 SER A C 1
ATOM 3288 O O . SER A 1 398 ? -2.102 -7.535 -19.476 1.00 87.69 398 SER A O 1
ATOM 3290 N N . PRO A 1 399 ? -4.110 -6.565 -19.759 1.00 88.81 399 PRO A N 1
ATOM 3291 C CA . PRO A 1 399 ? -3.716 -5.842 -20.971 1.00 88.81 399 PRO A CA 1
ATOM 3292 C C . PRO A 1 399 ? -2.530 -4.905 -20.725 1.00 88.81 399 PRO A C 1
ATOM 3294 O O . PRO A 1 399 ? -1.637 -4.814 -21.561 1.00 88.81 399 PRO A O 1
ATOM 3297 N N . LEU A 1 400 ? -2.485 -4.287 -19.542 1.00 89.44 400 LEU A N 1
ATOM 3298 C CA . LEU A 1 400 ? -1.425 -3.376 -19.132 1.00 89.44 400 LEU A CA 1
ATOM 3299 C C . LEU A 1 400 ? -0.060 -4.077 -19.066 1.00 89.44 400 LEU A C 1
ATOM 3301 O O . LEU A 1 400 ? 0.911 -3.587 -19.634 1.00 89.44 400 LEU A O 1
ATOM 3305 N N . ALA A 1 401 ? 0.002 -5.272 -18.475 1.00 91.81 401 ALA A N 1
ATOM 3306 C CA . ALA A 1 401 ? 1.217 -6.081 -18.419 1.00 91.81 401 ALA A CA 1
ATOM 3307 C C . ALA A 1 401 ? 1.693 -6.528 -19.816 1.00 91.81 401 ALA A C 1
ATOM 3309 O O . ALA A 1 401 ? 2.893 -6.542 -20.097 1.00 91.81 401 ALA A O 1
ATOM 3310 N N . LYS A 1 402 ? 0.764 -6.842 -20.730 1.00 93.00 402 LYS A N 1
ATOM 3311 C CA . LYS A 1 402 ? 1.093 -7.183 -22.127 1.00 93.00 402 LYS A CA 1
ATOM 3312 C C . LYS A 1 402 ? 1.659 -5.985 -22.889 1.00 93.00 402 LYS A C 1
ATOM 3314 O O . LYS A 1 402 ? 2.682 -6.127 -23.561 1.00 93.00 402 LYS A O 1
ATOM 3319 N N . SER A 1 403 ? 1.035 -4.816 -22.750 1.00 92.81 403 SER A N 1
ATOM 3320 C CA . SER A 1 403 ? 1.536 -3.559 -23.318 1.00 92.81 403 SER A CA 1
ATOM 3321 C C . SER A 1 403 ? 2.901 -3.190 -22.739 1.00 92.81 403 SER A C 1
ATOM 3323 O O . SER A 1 403 ? 3.791 -2.793 -23.488 1.00 92.81 403 SER A O 1
ATOM 3325 N N . GLN A 1 404 ? 3.114 -3.420 -21.441 1.00 94.00 404 GLN A N 1
ATOM 3326 C CA . GLN A 1 404 ? 4.400 -3.229 -20.776 1.00 94.00 404 GLN A CA 1
ATOM 3327 C C . GLN A 1 404 ? 5.501 -4.090 -21.415 1.00 94.00 404 GLN A C 1
ATOM 3329 O O . GLN A 1 404 ? 6.541 -3.562 -21.802 1.00 94.00 404 GLN A O 1
ATOM 3334 N N . LEU A 1 405 ? 5.274 -5.396 -21.609 1.00 96.12 405 LEU A N 1
ATOM 3335 C CA . LEU A 1 405 ? 6.246 -6.261 -22.294 1.00 96.12 405 LEU A CA 1
ATOM 3336 C C . LEU A 1 405 ? 6.529 -5.782 -23.729 1.00 96.12 405 LEU A C 1
ATOM 3338 O O . LEU A 1 405 ? 7.684 -5.778 -24.156 1.00 96.12 405 LEU A O 1
ATOM 3342 N N . ARG A 1 406 ? 5.493 -5.376 -24.476 1.00 95.75 406 ARG A N 1
ATOM 3343 C CA . ARG A 1 406 ? 5.641 -4.863 -25.848 1.00 95.75 406 ARG A CA 1
ATOM 3344 C C . ARG A 1 406 ? 6.502 -3.600 -25.890 1.00 95.75 406 ARG A C 1
ATOM 3346 O O . ARG A 1 406 ? 7.440 -3.534 -26.683 1.00 95.75 406 ARG A O 1
ATOM 3353 N N . LEU A 1 407 ? 6.232 -2.639 -25.006 1.00 95.94 407 LEU A N 1
ATOM 3354 C CA . LEU A 1 407 ? 6.992 -1.394 -24.903 1.00 95.94 407 LEU A CA 1
ATOM 3355 C C . LEU A 1 407 ? 8.468 -1.664 -24.589 1.00 95.94 407 LEU A C 1
ATOM 3357 O O . LEU A 1 407 ? 9.356 -1.156 -25.270 1.00 95.94 407 LEU A O 1
ATOM 3361 N N . LEU A 1 408 ? 8.739 -2.523 -23.605 1.00 96.31 408 LEU A N 1
ATOM 3362 C CA . LEU A 1 408 ? 10.103 -2.860 -23.197 1.00 96.31 408 LEU A CA 1
ATOM 3363 C C . LEU A 1 408 ? 10.893 -3.609 -24.291 1.00 96.31 408 LEU A C 1
ATOM 3365 O O . LEU A 1 408 ? 12.096 -3.369 -24.466 1.00 96.31 408 LEU A O 1
ATOM 3369 N N . LYS A 1 409 ? 10.221 -4.466 -25.077 1.00 96.75 409 LYS A N 1
ATOM 3370 C CA . LYS A 1 409 ? 10.795 -5.104 -26.278 1.00 96.75 409 LYS A CA 1
ATOM 3371 C C . LYS A 1 409 ? 11.169 -4.080 -27.345 1.00 96.75 409 LYS A C 1
ATOM 3373 O O . LYS A 1 409 ? 12.266 -4.171 -27.904 1.00 96.75 409 LYS A O 1
ATOM 3378 N N . LEU A 1 410 ? 10.293 -3.109 -27.610 1.00 96.56 410 LEU A N 1
ATOM 3379 C CA . LEU A 1 410 ? 10.556 -2.036 -28.568 1.00 96.56 410 LEU A CA 1
ATOM 3380 C C . LEU A 1 410 ? 11.763 -1.195 -28.135 1.00 96.56 410 LEU A C 1
ATOM 3382 O O . LEU A 1 410 ? 12.692 -1.027 -28.922 1.00 96.56 410 LEU A O 1
ATOM 3386 N N . LEU A 1 411 ? 11.801 -0.741 -26.878 1.00 94.44 411 LEU A N 1
ATOM 3387 C CA . LEU A 1 411 ? 12.924 0.036 -26.338 1.00 94.44 411 LEU A CA 1
ATOM 3388 C C . LEU A 1 411 ? 14.257 -0.710 -26.470 1.00 94.44 411 LEU A C 1
ATOM 3390 O O . LEU A 1 411 ? 15.244 -0.151 -26.946 1.00 94.44 411 LEU A O 1
ATOM 3394 N N . THR A 1 412 ? 14.275 -1.998 -26.116 1.00 95.38 412 THR A N 1
ATOM 3395 C CA . THR A 1 412 ? 15.477 -2.832 -26.269 1.00 95.38 412 THR A CA 1
ATOM 3396 C C . THR A 1 412 ? 15.891 -2.952 -27.730 1.00 95.38 412 THR A C 1
ATOM 3398 O O . THR A 1 412 ? 17.072 -2.842 -28.044 1.00 95.38 412 THR A O 1
ATOM 3401 N N . SER A 1 413 ? 14.931 -3.134 -28.636 1.00 95.56 413 SER A N 1
ATOM 3402 C CA . SER A 1 413 ? 15.214 -3.272 -30.066 1.00 95.56 413 SER A CA 1
ATOM 3403 C C . SER A 1 413 ? 15.756 -1.976 -30.673 1.00 95.56 413 SER A C 1
ATOM 3405 O O . SER A 1 413 ? 16.694 -2.030 -31.465 1.00 95.56 413 SER A O 1
ATOM 3407 N N . LEU A 1 414 ? 15.247 -0.813 -30.248 1.00 92.88 414 LEU A N 1
ATOM 3408 C CA . LEU A 1 414 ? 15.790 0.496 -30.625 1.00 92.88 414 LEU A CA 1
ATOM 3409 C C . LEU A 1 414 ? 17.249 0.647 -30.168 1.00 92.88 414 LEU A C 1
ATOM 3411 O O . LEU A 1 414 ? 18.115 1.030 -30.954 1.00 92.88 414 LEU A O 1
ATOM 3415 N N . HIS A 1 415 ? 17.557 0.235 -28.937 1.00 91.19 415 HIS A N 1
ATOM 3416 C CA . HIS A 1 415 ? 18.930 0.194 -28.425 1.00 91.19 415 HIS A CA 1
ATOM 3417 C C . HIS A 1 415 ? 19.840 -0.823 -29.123 1.00 91.19 415 HIS A C 1
ATOM 3419 O O . HIS A 1 415 ? 21.061 -0.743 -29.012 1.00 91.19 415 HIS A O 1
ATOM 3425 N N . MET A 1 416 ? 19.302 -1.775 -29.879 1.00 92.31 416 MET A N 1
ATOM 3426 C CA . MET A 1 416 ? 20.114 -2.718 -30.653 1.00 92.31 416 MET A CA 1
ATOM 3427 C C . MET A 1 416 ? 20.460 -2.211 -32.055 1.00 92.31 416 MET A C 1
ATOM 3429 O O . MET A 1 416 ? 21.359 -2.772 -32.679 1.00 92.31 416 MET A O 1
ATOM 3433 N N . LEU A 1 417 ? 19.827 -1.134 -32.531 1.00 91.31 417 LEU A N 1
ATOM 3434 C CA . LEU A 1 417 ? 20.059 -0.590 -33.870 1.00 91.31 417 LEU A CA 1
ATOM 3435 C C . LEU A 1 417 ? 21.529 -0.226 -34.076 1.00 91.31 417 LEU A C 1
ATOM 3437 O O . LEU A 1 417 ? 22.132 0.497 -33.272 1.00 91.31 417 LEU A O 1
ATOM 3441 N N . THR A 1 418 ? 22.120 -0.728 -35.157 1.00 87.56 418 THR A N 1
ATOM 3442 C CA . THR A 1 418 ? 23.523 -0.450 -35.486 1.00 87.56 418 THR A CA 1
ATOM 3443 C C . THR A 1 418 ? 23.686 0.930 -36.107 1.00 87.56 418 THR A C 1
ATOM 3445 O O . THR A 1 418 ? 24.732 1.558 -35.949 1.00 87.56 418 THR A O 1
ATOM 3448 N N . GLY A 1 419 ? 22.645 1.424 -36.784 1.00 82.38 419 GLY A N 1
ATOM 3449 C CA . GLY A 1 419 ? 22.775 2.619 -37.607 1.00 82.38 419 GLY A CA 1
ATOM 3450 C C . GLY A 1 419 ? 23.401 2.314 -38.958 1.00 82.38 419 GLY A C 1
ATOM 3451 O O . GLY A 1 419 ? 23.875 3.235 -39.616 1.00 82.38 419 GLY A O 1
ATOM 3452 N N . GLU A 1 420 ? 23.418 1.057 -39.410 1.00 82.56 420 GLU A N 1
ATOM 3453 C CA . GLU A 1 420 ? 23.994 0.666 -40.701 1.00 82.56 420 GLU A CA 1
ATOM 3454 C C . GLU A 1 420 ? 22.951 0.639 -41.827 1.00 82.56 420 GLU A C 1
ATOM 3456 O O . GLU A 1 420 ? 23.266 1.083 -42.933 1.00 82.56 420 GLU A O 1
ATOM 3461 N N . SER A 1 421 ? 21.697 0.260 -41.550 1.00 82.44 421 SER A N 1
ATOM 3462 C CA . SER A 1 421 ? 20.639 0.120 -42.566 1.00 82.44 421 SER A CA 1
ATOM 3463 C C . SER A 1 421 ? 19.253 0.531 -42.062 1.00 82.44 421 SER A C 1
ATOM 3465 O O . SER A 1 421 ? 18.880 0.203 -40.938 1.00 82.44 421 SER A O 1
ATOM 3467 N N . ASP A 1 422 ? 18.459 1.156 -42.935 1.00 78.88 422 ASP A N 1
ATOM 3468 C CA . ASP A 1 422 ? 17.064 1.523 -42.649 1.00 78.88 422 ASP A CA 1
ATOM 3469 C C . ASP A 1 422 ? 16.147 0.281 -42.549 1.00 78.88 422 ASP A C 1
ATOM 3471 O O . ASP A 1 422 ? 15.106 0.340 -41.899 1.00 78.88 422 ASP A O 1
ATOM 3475 N N . GLU A 1 423 ? 16.569 -0.884 -43.071 1.00 85.62 423 GLU A N 1
ATOM 3476 C CA . GLU A 1 423 ? 15.862 -2.166 -42.879 1.00 85.62 423 GLU A CA 1
ATOM 3477 C C . GLU A 1 423 ? 15.693 -2.525 -41.393 1.00 85.62 423 GLU A C 1
ATOM 3479 O O . GLU A 1 423 ? 14.770 -3.249 -41.019 1.00 85.62 423 GLU A O 1
ATOM 3484 N N . GLU A 1 424 ? 16.603 -2.061 -40.529 1.00 85.94 424 GLU A N 1
ATOM 3485 C CA . GLU A 1 424 ? 16.495 -2.279 -39.088 1.00 85.94 424 GLU A CA 1
ATOM 3486 C C . GLU A 1 424 ? 15.286 -1.532 -38.502 1.00 85.94 424 GLU A C 1
ATOM 3488 O O . GLU A 1 424 ? 14.605 -2.072 -37.633 1.00 85.94 424 GLU A O 1
ATOM 3493 N N . ILE A 1 425 ? 14.987 -0.331 -39.015 1.00 86.19 425 ILE A N 1
ATOM 3494 C CA . ILE A 1 425 ? 13.818 0.467 -38.624 1.00 86.19 425 ILE A CA 1
ATOM 3495 C C . ILE A 1 425 ? 12.539 -0.119 -39.218 1.00 86.19 425 ILE A C 1
ATOM 3497 O O . ILE A 1 425 ? 11.531 -0.208 -38.521 1.00 86.19 425 ILE A O 1
ATOM 3501 N N . GLU A 1 426 ? 12.573 -0.574 -40.474 1.00 86.38 426 GLU A N 1
ATOM 3502 C CA . GLU A 1 426 ? 11.415 -1.202 -41.128 1.00 86.38 426 GLU A CA 1
ATOM 3503 C C . GLU A 1 426 ? 10.893 -2.411 -40.336 1.00 86.38 426 GLU A C 1
ATOM 3505 O O . GLU A 1 426 ? 9.681 -2.600 -40.218 1.00 86.38 426 GLU A O 1
ATOM 3510 N N . ARG A 1 427 ? 11.786 -3.191 -39.711 1.00 90.31 427 ARG A N 1
ATOM 3511 C CA . ARG A 1 427 ? 11.410 -4.316 -38.832 1.00 90.31 427 ARG A CA 1
ATOM 3512 C C . ARG A 1 427 ? 10.674 -3.886 -37.561 1.00 90.31 427 ARG A C 1
ATOM 3514 O O . ARG A 1 427 ? 9.981 -4.712 -36.977 1.00 90.31 427 ARG A O 1
ATOM 3521 N N . LEU A 1 428 ? 10.820 -2.631 -37.140 1.00 92.38 428 LEU A N 1
ATOM 3522 C CA . LEU A 1 428 ? 10.167 -2.056 -35.959 1.00 92.38 428 LEU A CA 1
ATOM 3523 C C . LEU A 1 428 ? 8.924 -1.228 -36.313 1.00 92.38 428 LEU A C 1
ATOM 3525 O O . LEU A 1 428 ? 8.274 -0.699 -35.414 1.00 92.38 428 LEU A O 1
ATOM 3529 N N . SER A 1 429 ? 8.576 -1.115 -37.599 1.00 87.94 429 SER A N 1
ATOM 3530 C CA . SER A 1 429 ? 7.480 -0.266 -38.096 1.00 87.94 429 SER A CA 1
ATOM 3531 C C . SER A 1 429 ? 6.144 -0.520 -37.396 1.00 87.94 429 SER A C 1
ATOM 3533 O O . SER A 1 429 ? 5.458 0.431 -37.031 1.00 87.94 429 SER A O 1
ATOM 3535 N N . GLU A 1 430 ? 5.781 -1.782 -37.149 1.00 91.50 430 GLU A N 1
ATOM 3536 C CA . GLU A 1 430 ? 4.526 -2.124 -36.473 1.00 91.50 430 GLU A CA 1
ATOM 3537 C C . GLU A 1 430 ? 4.490 -1.627 -35.022 1.00 91.50 430 GLU A C 1
ATOM 3539 O O . GLU A 1 430 ? 3.483 -1.068 -34.585 1.00 91.50 430 GLU A O 1
ATOM 3544 N N . ASP A 1 431 ? 5.587 -1.793 -34.286 1.00 93.12 431 ASP A N 1
ATOM 3545 C CA . ASP A 1 431 ? 5.683 -1.374 -32.888 1.00 93.12 431 ASP A CA 1
ATOM 3546 C C . ASP A 1 431 ? 5.825 0.145 -32.752 1.00 93.12 431 ASP A C 1
ATOM 3548 O O . ASP A 1 431 ? 5.231 0.738 -31.852 1.00 93.12 431 ASP A O 1
ATOM 3552 N N . LEU A 1 432 ? 6.532 0.797 -33.679 1.00 91.81 432 LEU A N 1
ATOM 3553 C CA . LEU A 1 432 ? 6.596 2.257 -33.764 1.00 91.81 432 LEU A CA 1
ATOM 3554 C C . LEU A 1 432 ? 5.237 2.856 -34.138 1.00 91.81 432 LEU A C 1
ATOM 3556 O O . LEU A 1 432 ? 4.826 3.863 -33.562 1.00 91.81 432 LEU A O 1
ATOM 3560 N N . ARG A 1 433 ? 4.497 2.226 -35.062 1.00 90.25 433 ARG A N 1
ATOM 3561 C CA . ARG A 1 433 ? 3.128 2.641 -35.391 1.00 90.25 433 ARG A CA 1
ATOM 3562 C C . ARG A 1 433 ? 2.218 2.509 -34.173 1.00 90.25 433 ARG A C 1
ATOM 3564 O O . ARG A 1 433 ? 1.468 3.441 -33.883 1.00 90.25 433 ARG A O 1
ATOM 3571 N N . TRP A 1 434 ? 2.326 1.398 -33.446 1.00 93.12 434 TRP A N 1
ATOM 3572 C CA . TRP A 1 434 ? 1.575 1.207 -32.211 1.00 93.12 434 TRP A CA 1
ATOM 3573 C C . TRP A 1 434 ? 1.898 2.298 -31.186 1.00 93.12 434 TRP A C 1
ATOM 3575 O O . TRP A 1 434 ? 0.980 2.978 -30.738 1.00 93.12 434 TRP A O 1
ATOM 3585 N N . LEU A 1 435 ? 3.180 2.545 -30.890 1.00 90.31 435 LEU A N 1
ATOM 3586 C CA . LEU A 1 435 ? 3.609 3.561 -29.922 1.00 90.31 435 LEU A CA 1
ATOM 3587 C C . LEU A 1 435 ? 3.110 4.971 -30.283 1.00 90.31 435 LEU A C 1
ATOM 3589 O O . LEU A 1 435 ? 2.660 5.708 -29.408 1.00 90.31 435 LEU A O 1
ATOM 3593 N N . TYR A 1 436 ? 3.184 5.361 -31.559 1.00 87.31 436 TYR A N 1
ATOM 3594 C CA . TYR A 1 436 ? 2.904 6.742 -31.965 1.00 87.31 436 TYR A CA 1
ATOM 3595 C C . TYR A 1 436 ? 1.447 7.032 -32.342 1.00 87.31 436 TYR A C 1
ATOM 3597 O O . TYR A 1 436 ? 1.029 8.198 -32.295 1.00 87.31 436 TYR A O 1
ATOM 3605 N N . PHE A 1 437 ? 0.677 6.014 -32.738 1.00 85.31 437 PHE A N 1
ATOM 3606 C CA . PHE A 1 437 ? -0.665 6.209 -33.298 1.00 85.31 437 PHE A CA 1
ATOM 3607 C C . PHE A 1 437 ? -1.752 5.399 -32.612 1.00 85.31 437 PHE A C 1
ATOM 3609 O O . PHE A 1 437 ? -2.824 5.955 -32.378 1.00 85.31 437 PHE A O 1
ATOM 3616 N N . ASP A 1 438 ? -1.501 4.134 -32.288 1.00 88.06 438 ASP A N 1
ATOM 3617 C CA . ASP A 1 438 ? -2.540 3.271 -31.722 1.00 88.06 438 ASP A CA 1
ATOM 3618 C C . ASP A 1 438 ? -2.644 3.497 -30.205 1.00 88.06 438 ASP A C 1
ATOM 3620 O O . ASP A 1 438 ? -3.710 3.846 -29.694 1.00 88.06 438 ASP A O 1
ATOM 3624 N N . LEU A 1 439 ? -1.511 3.427 -29.504 1.00 84.88 439 LEU A N 1
ATOM 3625 C CA . LEU A 1 439 ? -1.418 3.533 -28.051 1.00 84.88 439 LEU A CA 1
ATOM 3626 C C . LEU A 1 439 ? -1.995 4.841 -27.477 1.00 84.88 439 LEU A C 1
ATOM 3628 O O . LEU A 1 439 ? -2.744 4.763 -26.502 1.00 84.88 439 LEU A O 1
ATOM 3632 N N . PRO A 1 440 ? -1.774 6.033 -28.075 1.00 83.06 440 PRO A N 1
ATOM 3633 C CA . PRO A 1 440 ? -2.399 7.263 -27.582 1.00 83.06 440 PRO A CA 1
ATOM 3634 C C . PRO A 1 440 ? -3.934 7.260 -27.633 1.00 83.06 440 PRO A C 1
ATOM 3636 O O . PRO A 1 440 ? -4.564 8.057 -26.944 1.00 83.06 440 PRO A O 1
ATOM 3639 N N . ASN A 1 441 ? -4.544 6.404 -28.463 1.00 77.56 441 ASN A N 1
ATOM 3640 C CA . ASN A 1 441 ? -5.995 6.220 -28.487 1.00 77.56 441 ASN A CA 1
ATOM 3641 C C . ASN A 1 441 ? -6.437 5.137 -27.488 1.00 77.56 441 ASN A C 1
ATOM 3643 O O . ASN A 1 441 ? -7.461 5.306 -26.834 1.00 77.56 441 ASN A O 1
ATOM 3647 N N . GLU A 1 442 ? -5.659 4.062 -27.319 1.00 75.81 442 GLU A N 1
ATOM 3648 C CA . GLU A 1 442 ? -5.933 2.993 -26.341 1.00 75.81 442 GLU A CA 1
ATOM 3649 C C . GLU A 1 442 ? -5.941 3.511 -24.889 1.00 75.81 442 GLU A C 1
ATOM 3651 O O . GLU A 1 442 ? -6.752 3.074 -24.067 1.00 75.81 442 GLU A O 1
ATOM 3656 N N . THR A 1 443 ? -5.100 4.497 -24.562 1.00 62.41 443 THR A N 1
ATOM 3657 C CA . THR A 1 443 ? -5.098 5.137 -23.233 1.00 62.41 443 THR A CA 1
ATOM 3658 C C . THR A 1 443 ? -6.382 5.907 -22.931 1.00 62.41 443 THR A C 1
ATOM 3660 O O . THR A 1 443 ? -6.806 5.959 -21.775 1.00 62.41 443 THR A O 1
ATOM 3663 N N . ALA A 1 444 ? -7.088 6.402 -23.952 1.00 57.94 444 ALA A N 1
ATOM 3664 C CA . ALA A 1 444 ? -8.414 6.997 -23.790 1.00 57.94 444 ALA A CA 1
ATOM 3665 C C . ALA A 1 444 ? -9.518 5.953 -23.503 1.00 57.94 444 ALA A C 1
ATOM 3667 O O . ALA A 1 444 ? -10.579 6.316 -22.993 1.00 57.94 444 ALA A O 1
ATOM 3668 N N . GLU A 1 445 ? -9.270 4.667 -23.780 1.00 58.69 445 GLU A N 1
ATOM 3669 C CA . GLU A 1 445 ? -10.252 3.571 -23.733 1.00 58.69 445 GLU A CA 1
ATOM 3670 C C . GLU A 1 445 ? -9.995 2.535 -22.617 1.00 58.69 445 GLU A C 1
ATOM 3672 O O . GLU A 1 445 ? -10.519 1.423 -22.664 1.00 58.69 445 GLU A O 1
ATOM 3677 N N . GLY A 1 446 ? -9.231 2.887 -21.577 1.00 57.94 446 GLY A N 1
ATOM 3678 C CA . GLY A 1 446 ? -9.053 2.035 -20.388 1.00 57.94 446 GLY A CA 1
ATOM 3679 C C . GLY A 1 446 ? -7.613 1.632 -20.061 1.00 57.94 446 GLY A C 1
ATOM 3680 O O . GLY A 1 446 ? -7.417 0.831 -19.152 1.00 57.94 446 GLY A O 1
ATOM 3681 N N . MET A 1 447 ? -6.611 2.202 -20.741 1.00 70.06 447 MET A N 1
ATOM 3682 C CA . MET A 1 447 ? -5.190 2.132 -20.352 1.00 70.06 447 MET A CA 1
ATOM 3683 C C . MET A 1 447 ? -4.686 3.460 -19.756 1.00 70.06 447 MET A C 1
ATOM 3685 O O . MET A 1 447 ? -3.566 3.876 -20.030 1.00 70.06 447 MET A O 1
ATOM 3689 N N . GLN A 1 448 ? -5.516 4.152 -18.970 1.00 74.88 448 GLN A N 1
ATOM 3690 C CA . GLN A 1 448 ? -5.201 5.497 -18.456 1.00 74.88 448 GLN A CA 1
ATOM 3691 C C . GLN A 1 448 ? -3.943 5.539 -17.576 1.00 74.88 448 GLN A C 1
ATOM 3693 O O . GLN A 1 448 ? -3.274 6.564 -17.532 1.00 74.88 448 GLN A O 1
ATOM 3698 N N . ASP A 1 449 ? -3.610 4.425 -16.922 1.00 82.56 449 ASP A N 1
ATOM 3699 C CA . ASP A 1 449 ? -2.422 4.303 -16.076 1.00 82.56 449 ASP A CA 1
ATOM 3700 C C . ASP A 1 449 ? -1.159 3.886 -16.852 1.00 82.56 449 ASP A C 1
ATOM 3702 O O . ASP A 1 449 ? -0.078 3.843 -16.268 1.00 82.56 449 ASP A O 1
ATOM 3706 N N . PHE A 1 450 ? -1.258 3.539 -18.146 1.00 89.00 450 PHE A N 1
ATOM 3707 C CA . PHE A 1 450 ? -0.094 3.058 -18.891 1.00 89.00 450 PHE A CA 1
ATOM 3708 C C . PHE A 1 450 ? 0.902 4.179 -19.144 1.00 89.00 450 PHE A C 1
ATOM 3710 O O . PHE A 1 450 ? 0.577 5.163 -19.803 1.00 89.00 450 PHE A O 1
ATOM 3717 N N . ARG A 1 451 ? 2.131 3.990 -18.666 1.00 87.56 451 ARG A N 1
ATOM 3718 C CA . ARG A 1 451 ? 3.192 4.989 -18.755 1.00 87.56 451 ARG A CA 1
ATOM 3719 C C . ARG A 1 451 ? 4.056 4.693 -19.977 1.00 87.56 451 ARG A C 1
ATOM 3721 O O . ARG A 1 451 ? 4.748 3.675 -20.030 1.00 87.56 451 ARG A O 1
ATOM 3728 N N . TYR A 1 452 ? 3.981 5.560 -20.982 1.00 88.00 452 TYR A N 1
ATOM 3729 C CA . TYR A 1 452 ? 4.675 5.372 -22.266 1.00 88.00 452 TYR A CA 1
ATOM 3730 C C . TYR A 1 452 ? 5.261 6.663 -22.837 1.00 88.00 452 TYR A C 1
ATOM 3732 O O . TYR A 1 452 ? 6.010 6.615 -23.809 1.00 88.00 452 TYR A O 1
ATOM 3740 N N . GLU A 1 453 ? 4.948 7.810 -22.244 1.00 85.06 453 GLU A N 1
ATOM 3741 C CA . GLU A 1 453 ? 5.342 9.136 -22.710 1.00 85.06 453 GLU A CA 1
ATOM 3742 C C . GLU A 1 453 ? 6.864 9.278 -22.748 1.00 85.06 453 GLU A C 1
ATOM 3744 O O . GLU A 1 453 ? 7.412 9.819 -23.702 1.00 85.06 453 GLU A O 1
ATOM 3749 N N . LEU A 1 454 ? 7.566 8.706 -21.763 1.00 85.06 454 LEU A N 1
ATOM 3750 C CA . LEU A 1 454 ? 9.027 8.694 -21.756 1.00 85.06 454 LEU A CA 1
ATOM 3751 C C . LEU A 1 454 ? 9.590 7.940 -22.969 1.00 85.06 454 LEU A C 1
ATOM 3753 O O . LEU A 1 454 ? 10.482 8.444 -23.646 1.00 85.06 454 LEU A O 1
ATOM 3757 N N . ALA A 1 455 ? 9.073 6.747 -23.262 1.00 88.44 455 ALA A N 1
ATOM 3758 C CA . ALA A 1 455 ? 9.467 5.952 -24.420 1.00 88.44 455 ALA A CA 1
ATOM 3759 C C . ALA A 1 455 ? 9.095 6.652 -25.726 1.00 88.44 455 ALA A C 1
ATOM 3761 O O . ALA A 1 455 ? 9.879 6.637 -26.674 1.00 88.44 455 ALA A O 1
ATOM 3762 N N . PHE A 1 456 ? 7.914 7.266 -25.774 1.00 87.81 456 PHE A N 1
ATOM 3763 C CA . PHE A 1 456 ? 7.433 8.045 -26.905 1.00 87.81 456 PHE A CA 1
ATOM 3764 C C . PHE A 1 456 ? 8.407 9.186 -27.219 1.00 87.81 456 PHE A C 1
ATOM 3766 O O . PHE A 1 456 ? 8.952 9.227 -28.320 1.00 87.81 456 PHE A O 1
ATOM 3773 N N . ASP A 1 457 ? 8.689 10.052 -26.246 1.00 82.88 457 ASP A N 1
ATOM 3774 C CA . ASP A 1 457 ? 9.537 11.231 -26.431 1.00 82.88 457 ASP A CA 1
ATOM 3775 C C . ASP A 1 457 ? 10.990 10.835 -26.722 1.00 82.88 457 ASP A C 1
ATOM 3777 O O . ASP A 1 457 ? 11.604 11.327 -27.672 1.00 82.88 457 ASP A O 1
ATOM 3781 N N . TRP A 1 458 ? 11.535 9.888 -25.950 1.00 86.31 458 TRP A N 1
ATOM 3782 C CA . TRP A 1 458 ? 12.901 9.408 -26.151 1.00 86.31 458 TRP A CA 1
ATOM 3783 C C . TRP A 1 458 ? 13.084 8.774 -27.530 1.00 86.31 458 TRP A C 1
ATOM 3785 O O . TRP A 1 458 ? 14.060 9.072 -28.215 1.00 86.31 458 TRP A O 1
ATOM 3795 N N . SER A 1 459 ? 12.154 7.918 -27.965 1.00 88.12 459 SER A N 1
ATOM 3796 C CA . SER A 1 459 ? 12.269 7.245 -29.264 1.00 88.12 459 SER A CA 1
ATOM 3797 C C . SER A 1 459 ? 12.184 8.228 -30.435 1.00 88.12 459 SER A C 1
ATOM 3799 O O . SER A 1 459 ? 12.866 8.023 -31.437 1.00 88.12 459 SER A O 1
ATOM 3801 N N . GLN A 1 460 ? 11.423 9.319 -30.303 1.00 86.75 460 GLN A N 1
ATOM 3802 C CA . GLN A 1 460 ? 11.407 10.404 -31.285 1.00 86.75 460 GLN A CA 1
ATOM 3803 C C . GLN A 1 460 ? 12.776 11.085 -31.389 1.00 86.75 460 GLN A C 1
ATOM 3805 O O . GLN A 1 460 ? 13.375 11.111 -32.466 1.00 86.75 460 GLN A O 1
ATOM 3810 N N . ASP A 1 461 ? 13.327 11.547 -30.265 1.00 84.81 461 ASP A N 1
ATOM 3811 C CA . ASP A 1 461 ? 14.652 12.175 -30.243 1.00 84.81 461 ASP A CA 1
ATOM 3812 C C . ASP A 1 461 ? 15.742 11.200 -30.741 1.00 84.81 461 ASP A C 1
ATOM 3814 O O . ASP A 1 461 ? 16.623 11.567 -31.529 1.00 84.81 461 ASP A O 1
ATOM 3818 N N . PHE A 1 462 ? 15.652 9.924 -30.360 1.00 87.38 462 PHE A N 1
ATOM 3819 C CA . PHE A 1 462 ? 16.550 8.862 -30.809 1.00 87.38 462 PHE A CA 1
ATOM 3820 C C . PHE A 1 462 ? 16.491 8.666 -32.331 1.00 87.38 462 PHE A C 1
ATOM 3822 O O . PHE A 1 462 ? 17.525 8.729 -33.000 1.00 87.38 462 PHE A O 1
ATOM 3829 N N . LEU A 1 463 ? 15.300 8.499 -32.913 1.00 88.56 463 LEU A N 1
ATOM 3830 C CA . LEU A 1 463 ? 15.135 8.323 -34.359 1.00 88.56 463 LEU A CA 1
ATOM 3831 C C . LEU A 1 463 ? 15.517 9.587 -35.143 1.00 88.56 463 LEU A C 1
ATOM 3833 O O . LEU A 1 463 ? 16.106 9.486 -36.220 1.00 88.56 463 LEU A O 1
ATOM 3837 N N . SER A 1 464 ? 15.279 10.782 -34.597 1.00 87.38 464 SER A N 1
ATOM 3838 C CA . SER A 1 464 ? 15.745 12.035 -35.201 1.00 87.38 464 SER A CA 1
ATOM 3839 C C . SER A 1 464 ? 17.273 12.044 -35.321 1.00 87.38 464 SER A C 1
ATOM 3841 O O . SER A 1 464 ? 17.817 12.255 -36.410 1.00 87.38 464 SER A O 1
ATOM 3843 N N . THR A 1 465 ? 17.987 11.714 -34.236 1.00 87.75 465 THR A N 1
ATOM 3844 C CA . THR A 1 465 ? 19.459 11.630 -34.259 1.00 87.75 465 THR A CA 1
ATOM 3845 C C . THR A 1 465 ? 19.980 10.494 -35.147 1.00 87.75 465 THR A C 1
ATOM 3847 O O . THR A 1 465 ? 21.002 10.679 -35.818 1.00 87.75 465 THR A O 1
ATOM 3850 N N . TYR A 1 466 ? 19.264 9.365 -35.233 1.00 88.44 466 TYR A N 1
ATOM 3851 C CA . TYR A 1 466 ? 19.547 8.282 -36.181 1.00 88.44 466 TYR A CA 1
ATOM 3852 C C . TYR A 1 466 ? 19.536 8.810 -37.622 1.00 88.44 466 TYR A C 1
ATOM 3854 O O . TYR A 1 466 ? 20.541 8.712 -38.329 1.00 88.44 466 TYR A O 1
ATOM 3862 N N . TYR A 1 467 ? 18.448 9.455 -38.054 1.00 88.25 467 TYR A N 1
ATOM 3863 C CA . TYR A 1 467 ? 18.319 9.953 -39.428 1.00 88.25 467 TYR A CA 1
ATOM 3864 C C . TYR A 1 467 ? 19.225 11.150 -39.732 1.00 88.25 467 TYR A C 1
ATOM 3866 O O . TYR A 1 467 ? 19.729 11.270 -40.854 1.00 88.25 467 TYR A O 1
ATOM 3874 N N . LYS A 1 468 ? 19.532 11.976 -38.727 1.00 88.19 468 LYS A N 1
ATOM 3875 C CA . LYS A 1 468 ? 20.576 13.003 -38.822 1.00 88.19 468 LYS A CA 1
ATOM 3876 C C . LYS A 1 468 ? 21.933 12.382 -39.156 1.00 88.19 468 LYS A C 1
ATOM 3878 O O . LYS A 1 468 ? 22.618 12.859 -40.059 1.00 88.19 468 LYS A O 1
ATOM 3883 N N . SER A 1 469 ? 22.305 11.280 -38.493 1.00 88.31 469 SER A N 1
ATOM 3884 C CA . SER A 1 469 ? 23.567 10.564 -38.766 1.00 88.31 469 SER A CA 1
ATOM 3885 C C . SER A 1 469 ? 23.641 10.000 -40.195 1.00 88.31 469 SER A C 1
ATOM 3887 O O . SER A 1 469 ? 24.726 9.854 -40.759 1.00 88.31 469 SER A O 1
ATOM 3889 N N . LYS A 1 470 ? 22.478 9.761 -40.814 1.00 87.31 470 LYS A N 1
ATOM 3890 C CA . LYS A 1 470 ? 22.313 9.305 -42.201 1.00 87.31 470 LYS A CA 1
ATOM 3891 C C . LYS A 1 470 ? 22.233 10.437 -43.229 1.00 87.31 470 LYS A C 1
ATOM 3893 O O . LYS A 1 470 ? 22.114 10.154 -44.418 1.00 87.31 470 LYS A O 1
ATOM 3898 N N . ASN A 1 471 ? 22.315 11.703 -42.812 1.00 89.19 471 ASN A N 1
ATOM 3899 C CA . ASN A 1 471 ? 22.043 12.872 -43.657 1.00 89.19 471 ASN A CA 1
ATOM 3900 C C . ASN A 1 471 ? 20.645 12.830 -44.310 1.00 89.19 471 ASN A C 1
ATOM 3902 O O . ASN A 1 471 ? 20.487 13.230 -45.466 1.00 89.19 471 ASN A O 1
ATOM 3906 N N . ASN A 1 472 ? 19.630 12.347 -43.584 1.00 87.25 472 ASN A N 1
ATOM 3907 C CA . ASN A 1 472 ? 18.233 12.357 -44.016 1.00 87.25 472 ASN A CA 1
ATOM 3908 C C . ASN A 1 472 ? 17.453 13.460 -43.267 1.00 87.25 472 ASN A C 1
ATOM 3910 O O . ASN A 1 472 ? 16.801 13.173 -42.263 1.00 87.25 472 ASN A O 1
ATOM 3914 N N . PRO A 1 473 ? 17.497 14.722 -43.742 1.00 84.62 473 PRO A N 1
ATOM 3915 C CA . PRO A 1 473 ? 16.928 15.863 -43.021 1.00 84.62 473 PRO A CA 1
ATOM 3916 C C . PRO A 1 473 ? 15.397 15.837 -42.960 1.00 84.62 473 PRO A C 1
ATOM 3918 O O . PRO A 1 473 ? 14.811 16.479 -42.096 1.00 84.62 473 PRO A O 1
ATOM 3921 N N . ILE A 1 474 ? 14.738 15.122 -43.882 1.00 83.81 474 ILE A N 1
ATOM 3922 C CA . ILE A 1 474 ? 13.279 14.980 -43.864 1.00 83.81 474 ILE A CA 1
ATOM 3923 C C . ILE A 1 474 ? 12.892 14.105 -42.678 1.00 83.81 474 ILE A C 1
ATOM 3925 O O . ILE A 1 474 ? 12.117 14.540 -41.836 1.00 83.81 474 ILE A O 1
ATOM 3929 N N . MET A 1 475 ? 13.455 12.898 -42.591 1.00 83.31 475 MET A N 1
ATOM 3930 C CA . MET A 1 475 ? 13.141 11.972 -41.503 1.00 83.31 475 MET A CA 1
ATOM 3931 C C . MET A 1 475 ? 13.648 12.481 -40.151 1.00 83.31 475 MET A C 1
ATOM 3933 O O . MET A 1 475 ? 12.938 12.346 -39.161 1.00 83.31 475 MET A O 1
ATOM 3937 N N . GLU A 1 476 ? 14.816 13.132 -40.114 1.00 85.75 476 GLU A N 1
ATOM 3938 C CA . GLU A 1 476 ? 15.301 13.842 -38.923 1.00 85.75 476 GLU A CA 1
ATOM 3939 C C . GLU A 1 476 ? 14.234 14.801 -38.383 1.00 85.75 476 GLU A C 1
ATOM 3941 O O . GLU A 1 476 ? 13.884 14.725 -37.207 1.00 85.75 476 GLU A O 1
ATOM 3946 N N . GLU A 1 477 ? 13.703 15.682 -39.236 1.00 82.75 477 GLU A N 1
ATOM 3947 C CA . GLU A 1 477 ? 12.734 16.700 -38.828 1.00 82.75 477 GLU A CA 1
ATOM 3948 C C . GLU A 1 477 ? 11.357 16.105 -38.506 1.00 82.75 477 GLU A C 1
ATOM 3950 O O . GLU A 1 477 ? 10.692 16.589 -37.597 1.00 82.75 477 GLU A O 1
ATOM 3955 N N . LEU A 1 478 ? 10.939 15.034 -39.194 1.00 81.00 478 LEU A N 1
ATOM 3956 C CA . LEU A 1 478 ? 9.700 14.323 -38.861 1.00 81.00 478 LEU A CA 1
ATOM 3957 C C . LEU A 1 478 ? 9.734 13.814 -37.411 1.00 81.00 478 LEU A C 1
ATOM 3959 O O . LEU A 1 478 ? 8.746 13.967 -36.697 1.00 81.00 478 LEU A O 1
ATOM 3963 N N . PHE A 1 479 ? 10.861 13.247 -36.974 1.00 81.38 479 PHE A N 1
ATOM 3964 C CA . PHE A 1 479 ? 11.036 12.697 -35.626 1.00 81.38 479 PHE A CA 1
ATOM 3965 C C . PHE A 1 479 ? 11.479 13.719 -34.570 1.00 81.38 479 PHE A C 1
ATOM 3967 O O . PHE A 1 479 ? 11.593 13.375 -33.401 1.00 81.38 479 PHE A O 1
ATOM 3974 N N . LYS A 1 480 ? 11.739 14.973 -34.939 1.00 76.00 480 LYS A N 1
ATOM 3975 C CA . LYS A 1 480 ? 12.255 15.985 -34.013 1.00 76.00 480 LYS A CA 1
ATOM 3976 C C . LYS A 1 480 ? 11.145 16.478 -33.085 1.00 76.00 480 LYS A C 1
ATOM 3978 O O . LYS A 1 480 ? 10.212 17.148 -33.527 1.00 76.00 480 LYS A O 1
ATOM 3983 N N . GLY A 1 481 ? 11.246 16.161 -31.796 1.00 63.06 481 GLY A N 1
ATOM 3984 C CA . GLY A 1 481 ? 10.226 16.510 -30.810 1.00 63.06 481 GLY A CA 1
ATOM 3985 C C . GLY A 1 481 ? 10.115 18.020 -30.576 1.00 63.06 481 GLY A C 1
ATOM 3986 O O . GLY A 1 481 ? 10.990 18.614 -29.949 1.00 63.06 481 GLY A O 1
ATOM 3987 N N . TYR A 1 482 ? 9.027 18.647 -31.040 1.00 50.16 482 TYR A N 1
ATOM 3988 C CA . TYR A 1 482 ? 8.453 19.857 -30.434 1.00 50.16 482 TYR A CA 1
ATOM 3989 C C . TYR A 1 482 ? 6.938 19.952 -30.676 1.00 50.16 482 TYR A C 1
ATOM 3991 O O . TYR A 1 482 ? 6.414 19.507 -31.697 1.00 50.16 482 TYR A O 1
ATOM 3999 N N . GLU A 1 483 ? 6.259 20.541 -29.687 1.00 45.34 483 GLU A N 1
ATOM 4000 C CA . GLU A 1 483 ? 4.817 20.782 -29.564 1.00 45.34 483 GLU A CA 1
ATOM 4001 C C . GLU A 1 483 ? 4.105 21.047 -30.903 1.00 45.34 483 GLU A C 1
ATOM 4003 O O . GLU A 1 483 ? 4.409 22.001 -31.617 1.00 45.34 483 GLU A O 1
ATOM 4008 N N . ALA A 1 484 ? 3.093 20.221 -31.182 1.00 41.72 484 ALA A N 1
ATOM 4009 C CA . ALA A 1 484 ? 2.289 20.185 -32.402 1.00 41.72 484 ALA A CA 1
ATOM 4010 C C . ALA A 1 484 ? 2.979 19.551 -33.619 1.00 41.72 484 ALA A C 1
ATOM 4012 O O . ALA A 1 484 ? 3.225 20.216 -34.620 1.00 41.72 484 ALA A O 1
ATOM 4013 N N . ILE A 1 485 ? 3.121 18.221 -33.604 1.00 47.72 485 ILE A N 1
ATOM 4014 C CA . ILE A 1 485 ? 3.101 17.442 -34.849 1.00 47.72 485 ILE A CA 1
ATOM 4015 C C . ILE A 1 485 ? 1.729 17.697 -35.503 1.00 47.72 485 ILE A C 1
ATOM 4017 O O . ILE A 1 485 ? 0.710 17.244 -34.966 1.00 47.72 485 ILE A O 1
ATOM 4021 N N . PRO A 1 486 ? 1.635 18.423 -36.634 1.00 49.22 486 PRO A N 1
ATOM 4022 C CA . PRO A 1 486 ? 0.368 18.597 -37.332 1.00 49.22 486 PRO A CA 1
ATOM 4023 C C . PRO A 1 486 ? -0.179 17.223 -37.728 1.00 49.22 486 PRO A C 1
ATOM 4025 O O . PRO A 1 486 ? 0.594 16.316 -38.038 1.00 49.22 486 PRO A O 1
ATOM 4028 N N . ALA A 1 487 ? -1.502 17.067 -37.815 1.00 50.19 487 ALA A N 1
ATOM 4029 C CA . ALA A 1 487 ? -2.129 15.826 -38.295 1.00 50.19 487 ALA A CA 1
ATOM 4030 C C . ALA A 1 487 ? -1.528 15.323 -39.630 1.00 50.19 487 ALA A C 1
ATOM 4032 O O . ALA A 1 487 ? -1.491 14.126 -39.886 1.00 50.19 487 ALA A O 1
ATOM 4033 N N . ILE A 1 488 ? -0.992 16.238 -40.444 1.00 43.16 488 ILE A N 1
ATOM 4034 C CA . ILE A 1 488 ? -0.288 15.969 -41.704 1.00 43.16 488 ILE A CA 1
ATOM 4035 C C . ILE A 1 488 ? 1.037 15.219 -41.486 1.00 43.16 488 ILE A C 1
ATOM 4037 O O . ILE A 1 488 ? 1.331 14.295 -42.230 1.00 43.16 488 ILE A O 1
ATOM 4041 N N . THR A 1 489 ? 1.820 15.561 -40.465 1.00 50.41 489 THR A N 1
ATOM 4042 C CA . THR A 1 489 ? 3.099 14.899 -40.155 1.00 50.41 489 THR A CA 1
ATOM 4043 C C . THR A 1 489 ? 2.867 13.507 -39.563 1.00 50.41 489 THR A C 1
ATOM 4045 O O . THR A 1 489 ? 3.544 12.561 -39.956 1.00 50.41 489 THR A O 1
ATOM 4048 N N . LYS A 1 490 ? 1.824 13.348 -38.731 1.00 51.75 490 LYS A N 1
ATOM 4049 C CA . LYS A 1 490 ? 1.325 12.030 -38.295 1.00 51.75 490 LYS A CA 1
ATOM 4050 C C . LYS A 1 490 ? 0.889 11.165 -39.483 1.00 51.75 490 LYS A C 1
ATOM 4052 O O . LYS A 1 490 ? 1.253 10.000 -39.568 1.00 51.75 490 LYS A O 1
ATOM 4057 N N . MET A 1 491 ? 0.161 11.756 -40.432 1.00 47.41 491 MET A N 1
ATOM 4058 C CA . MET A 1 491 ? -0.290 11.077 -41.648 1.00 47.41 491 MET A CA 1
ATOM 4059 C C . MET A 1 491 ? 0.874 10.691 -42.572 1.00 47.41 491 MET A C 1
ATOM 4061 O O . MET A 1 491 ? 0.844 9.618 -43.156 1.00 47.41 491 MET A O 1
ATOM 4065 N N . ILE A 1 492 ? 1.909 11.529 -42.691 1.00 51.16 492 ILE A N 1
ATOM 4066 C CA . ILE A 1 492 ? 3.108 11.234 -43.489 1.00 51.16 492 ILE A CA 1
ATOM 4067 C C . ILE A 1 492 ? 3.925 10.106 -42.850 1.00 51.16 492 ILE A C 1
ATOM 4069 O O . ILE A 1 492 ? 4.308 9.180 -43.557 1.00 51.16 492 ILE A O 1
ATOM 4073 N N . MET A 1 493 ? 4.135 10.125 -41.530 1.00 56.81 493 MET A N 1
ATOM 4074 C CA . MET A 1 493 ? 4.784 9.011 -40.828 1.00 56.81 493 MET A CA 1
ATOM 4075 C C . MET A 1 493 ? 4.014 7.696 -40.985 1.00 56.81 493 MET A C 1
ATOM 4077 O O . MET A 1 493 ? 4.636 6.680 -41.249 1.00 56.81 493 MET A O 1
ATOM 4081 N N . ALA A 1 494 ? 2.680 7.719 -40.904 1.00 53.69 494 ALA A N 1
ATOM 4082 C CA . ALA A 1 494 ? 1.834 6.536 -41.103 1.00 53.69 494 ALA A CA 1
ATOM 4083 C C . ALA A 1 494 ? 1.759 6.034 -42.564 1.00 53.69 494 ALA A C 1
ATOM 4085 O O . ALA A 1 494 ? 1.179 4.986 -42.822 1.00 53.69 494 ALA A O 1
ATOM 4086 N N . ILE A 1 495 ? 2.261 6.811 -43.531 1.00 51.69 495 ILE A N 1
ATOM 4087 C CA . ILE A 1 495 ? 2.384 6.408 -44.943 1.00 51.69 495 ILE A CA 1
ATOM 4088 C C . ILE A 1 495 ? 3.795 5.877 -45.241 1.00 51.69 495 ILE A C 1
ATOM 4090 O O . ILE A 1 495 ? 3.967 5.103 -46.181 1.00 51.69 495 ILE A O 1
ATOM 4094 N N . ILE A 1 496 ? 4.801 6.337 -44.490 1.00 54.75 496 ILE A N 1
ATOM 4095 C CA . ILE A 1 496 ? 6.216 5.988 -44.681 1.00 54.75 496 ILE A CA 1
ATOM 4096 C C . ILE A 1 496 ? 6.620 4.762 -43.845 1.00 54.75 496 ILE A C 1
ATOM 4098 O O . ILE A 1 496 ? 7.468 3.997 -44.299 1.00 54.75 496 ILE A O 1
ATOM 4102 N N . MET A 1 497 ? 6.024 4.580 -42.662 1.00 52.97 497 MET A N 1
ATOM 4103 C CA . MET A 1 497 ? 6.124 3.375 -41.823 1.00 52.97 497 MET A CA 1
ATOM 4104 C C . MET A 1 497 ? 4.920 2.471 -42.060 1.00 52.97 497 MET A C 1
ATOM 4106 O O . MET A 1 497 ? 5.109 1.237 -42.026 1.00 52.97 497 MET A O 1
#